Protein AF-A0A7V0ZIP0-F1 (afdb_monomer_lite)

Secondary structure (DSSP, 8-state):
---STTSSSSSS-----------PPPEEEEESS-EEE-TT-EE-SEEEEESS-EEESSEE-SEEEEESS-EEE-TT-EE-SEEEEESS-EEE-TT-EESSEEEEE-TTT-S---------------S-PPPPTTGGGT---SSPPPPSEEEETTTEEEEEEEEEEESTTTT-SEEEEEEEEEETTTTEEEEEEEEEEEESTT--EEEEEEEEEEEEES-GGGS-HHHHHHHHHHHS-----EEEEEEEEEEEEEE-SSEEEEEEEEEEEEEEPPPPTT---SS-TTPPPPPPP----EEEEEEEEEEEEEE-TT--SSSSEEEEEEEEEEEE-TT-TT-SS---TTTEEEEEEEEEEEEEEEETTEEEEEEEEEEEESS---GGGSEEESSTTSSTTS-TTSEEESEEEEEEEEEEE-HHHHTSS-EEEEEEEEEEEE--SS----HHHHHHH-EEEEEEEEEE--SS---EEEEEEEESSS----EEEEEES---

pLDDT: mean 79.31, std 20.37, range [20.56, 98.06]

Foldseek 3Di:
DDDPVPPPPPPPDDDDDDDDPDDDAEEEEAECEEDEQDAQREHAHEYEYENYEYEYQYEYNHEYEYACYEYEYDLNYEYCEEYEYHQYYYHYDPNHHYNYYYAYARQAAGGDDDDDDDDDDDDDDDADDQDDQVCLLADDRQDIFDDQWFAAQQLGIKGWPDWDKDQPRSNHQKIWTWIKIARPLVRDIWIKIKIWGATGNRSQKIKMKMWTKDKDWPQCLQAHSVQQRLCLAAPVAHQTAIKIKGFMKIWMWGRDNFKIKIKMKTKIKIAHRFGRPCRDYDHHRPDDYDGHDHDDTDPIKIKIKMKMKGWDPQDFLQTFIKIKIKMKMWIADPPCSDDPDDPPVVRIKIKMKMKMWGWDPPDFQKIKIKMKIWIAIQADDDQRRWDFADDGSHADPGPRRNDTERIKIKMKIKIKRACRNVVHQKIKMKMKIKMDHYYDNGPDDDPVCSVVPIWMKIWMKMAGDDPGFGQKIWIWMDTPPPDPDIDIDITGGPTD

Radius of gyration: 28.68 Å; chains: 1; bounding box: 87×63×71 Å

Sequence (496 aa):
MKPVLALIINLALLWSQTDISQKIITDEIKFFNDYTIEAGEINRDNIRVVGGDLFVYGTVDGKITVVGGDVTLGSTSVVNGIIIAIGGSVQKDELAVIHGKIIETHMKEGLVYREMEPAESINGDNEFKIWERSMRSTESWIHPETDYFIYNRNEGLVFTPFNSQWDGNGKSSFRLTFSIGYRFGSDEPAGRLTLEKSFFSNNNLVFFGSAFKESRTDDFYRLSESENTWAGLLGRQDFYDRWDEEGWSAGIGIDLYRVKLKLLMASVKQDTIPVTSNLWSLFEKERSLRSNLSIGPQETMNYLQTTVAFQTEQYSPVATGMAVFIQTEAYQKDEDGSNLYTFELDKLNKRIFGFVKMNWEMSYGLVLRSQFMAGTSDGNLQEFRKFGMGGLGSVSAFPFKYQIGDQMVQVNGEIVFTEEFTDEWFFLKLFADGGYAWNDDTFSFNKQNILDYGISSAGVGIGSGDEEDLNWSVNIAKPLDGRDYLETTIRLGYNF

Structure (mmCIF, N/CA/C/O backbone):
data_AF-A0A7V0ZIP0-F1
#
_entry.id   AF-A0A7V0ZIP0-F1
#
loop_
_atom_site.group_PDB
_atom_site.id
_atom_site.type_symbol
_atom_site.label_atom_id
_atom_site.label_alt_id
_atom_site.label_comp_id
_atom_site.label_asym_id
_atom_site.label_entity_id
_atom_site.label_seq_id
_atom_site.pdbx_PDB_ins_code
_atom_site.Cartn_x
_atom_site.Cartn_y
_atom_site.Cartn_z
_atom_site.occupancy
_atom_site.B_iso_or_equiv
_atom_site.auth_seq_id
_atom_site.auth_comp_id
_atom_site.auth_asym_id
_atom_site.auth_atom_id
_atom_site.pdbx_PDB_model_num
ATOM 1 N N . MET A 1 1 ? -29.836 21.611 -19.724 1.00 31.19 1 MET A N 1
ATOM 2 C CA . MET A 1 1 ? -30.983 21.467 -18.799 1.00 31.19 1 MET A CA 1
ATOM 3 C C . MET A 1 1 ? -30.491 20.923 -17.464 1.00 31.19 1 MET A C 1
ATOM 5 O O . MET A 1 1 ? -30.011 19.803 -17.427 1.00 31.19 1 MET A O 1
ATOM 9 N N . LYS A 1 2 ? -30.609 21.704 -16.383 1.00 31.73 2 LYS A N 1
ATOM 10 C CA . LYS A 1 2 ? -30.847 21.156 -15.029 1.00 31.73 2 LYS A CA 1
ATOM 11 C C . LYS A 1 2 ? -32.338 20.717 -14.990 1.00 31.73 2 LYS A C 1
ATOM 13 O O . LYS A 1 2 ? -33.074 21.300 -15.793 1.00 31.73 2 LYS A O 1
ATOM 18 N N . PRO A 1 3 ? -32.829 19.798 -14.125 1.00 36.91 3 PRO A N 1
ATOM 19 C CA . PRO A 1 3 ? -32.201 19.262 -12.906 1.00 36.91 3 PRO A CA 1
ATOM 20 C C . PRO A 1 3 ? -32.314 17.725 -12.692 1.00 36.91 3 PRO A C 1
ATOM 22 O O . PRO A 1 3 ? -33.241 17.082 -13.168 1.00 36.91 3 PRO A O 1
ATOM 25 N N . VAL A 1 4 ? -31.448 17.160 -11.837 1.00 29.22 4 VAL A N 1
ATOM 26 C CA . VAL A 1 4 ? -31.678 15.855 -11.153 1.00 29.22 4 VAL A CA 1
ATOM 27 C C . VAL A 1 4 ? -31.901 16.041 -9.634 1.00 29.22 4 VAL A C 1
ATOM 29 O O . VAL A 1 4 ? -32.325 15.133 -8.928 1.00 29.22 4 VAL A O 1
ATOM 32 N N . LEU A 1 5 ? -31.747 17.271 -9.129 1.00 27.64 5 LEU A N 1
ATOM 33 C CA . LEU A 1 5 ? -31.836 17.646 -7.707 1.00 27.64 5 LEU A CA 1
ATOM 34 C C . LEU A 1 5 ? -33.267 17.631 -7.108 1.00 27.64 5 LEU A C 1
ATOM 36 O O . LEU A 1 5 ? -33.492 18.202 -6.048 1.00 27.64 5 LEU A O 1
ATOM 40 N N . ALA A 1 6 ? -34.249 17.030 -7.786 1.00 27.67 6 ALA A N 1
ATOM 41 C CA . ALA A 1 6 ? -35.666 17.066 -7.398 1.00 27.67 6 ALA A CA 1
ATOM 42 C C . ALA A 1 6 ? -36.228 15.718 -6.899 1.00 27.67 6 ALA A C 1
ATOM 44 O O . ALA A 1 6 ? -37.353 15.676 -6.403 1.00 27.67 6 ALA A O 1
ATOM 45 N N . LEU A 1 7 ? -35.473 14.616 -7.013 1.00 29.50 7 LEU A N 1
ATOM 46 C CA . LEU A 1 7 ? -35.999 13.268 -6.750 1.00 29.50 7 LEU A CA 1
ATOM 47 C C . LEU A 1 7 ? -36.029 12.872 -5.258 1.00 29.50 7 LEU A C 1
ATOM 49 O O . LEU A 1 7 ? -36.713 11.923 -4.897 1.00 29.50 7 LEU A O 1
ATOM 53 N N . ILE A 1 8 ? -35.330 13.603 -4.380 1.00 29.81 8 ILE A N 1
ATOM 54 C CA . ILE A 1 8 ? -35.209 13.263 -2.945 1.00 29.81 8 ILE A CA 1
ATOM 55 C C . ILE A 1 8 ? -36.337 13.881 -2.086 1.00 29.81 8 ILE A C 1
ATOM 57 O O . ILE A 1 8 ? -36.582 13.427 -0.974 1.00 29.81 8 ILE A O 1
ATOM 61 N N . ILE A 1 9 ? -37.079 14.871 -2.598 1.00 29.52 9 ILE A N 1
ATOM 62 C CA . ILE A 1 9 ? -38.075 15.630 -1.808 1.00 29.52 9 ILE A CA 1
ATOM 63 C C . ILE A 1 9 ? -39.521 15.100 -1.970 1.00 29.52 9 ILE A C 1
ATOM 65 O O . ILE A 1 9 ? -40.386 15.432 -1.167 1.00 29.52 9 ILE A O 1
ATOM 69 N N . ASN A 1 10 ? -39.798 14.226 -2.948 1.00 27.05 10 ASN A N 1
ATOM 70 C CA . ASN A 1 10 ? -41.167 13.785 -3.285 1.00 27.05 10 ASN A CA 1
ATOM 71 C C . ASN A 1 10 ? -41.532 12.330 -2.918 1.00 27.05 10 ASN A C 1
ATOM 73 O O . ASN A 1 10 ? -42.592 11.865 -3.322 1.00 27.05 10 ASN A O 1
ATOM 77 N N . LEU A 1 11 ? -40.719 11.615 -2.129 1.00 28.66 11 LEU A N 1
ATOM 78 C CA . LEU A 1 11 ? -41.115 10.305 -1.567 1.00 28.66 11 LEU A CA 1
ATOM 79 C C . LEU A 1 11 ? -41.753 10.391 -0.164 1.00 28.66 11 LEU A C 1
ATOM 81 O O . LEU A 1 11 ? -42.066 9.364 0.429 1.00 28.66 11 LEU A O 1
ATOM 85 N N . ALA A 1 12 ? -41.937 11.601 0.375 1.00 31.20 12 ALA A N 1
ATOM 86 C CA . ALA A 1 12 ? -42.378 11.823 1.754 1.00 31.20 12 ALA A CA 1
ATOM 87 C C . ALA A 1 12 ? -43.884 12.116 1.925 1.00 31.20 12 ALA A C 1
ATOM 89 O O . ALA A 1 12 ? -44.328 12.274 3.060 1.00 31.20 12 ALA A O 1
ATOM 90 N N . LEU A 1 13 ? -44.679 12.212 0.848 1.00 30.45 13 LEU A N 1
ATOM 91 C CA . LEU A 1 13 ? -46.125 12.448 0.951 1.00 30.45 13 LEU A CA 1
ATOM 92 C C . LEU A 1 13 ? -46.966 11.667 -0.072 1.00 30.45 13 LEU A C 1
ATOM 94 O O . LEU A 1 13 ? -46.621 11.576 -1.246 1.00 30.45 13 LEU A O 1
ATOM 98 N N . LEU A 1 14 ? -48.153 11.290 0.423 1.00 25.12 14 LEU A N 1
ATOM 99 C CA . LEU A 1 14 ? -49.371 10.769 -0.219 1.00 25.12 14 LEU A CA 1
ATOM 100 C C . LEU A 1 14 ? -49.608 9.241 -0.227 1.00 25.12 14 LEU A C 1
ATOM 102 O O . LEU A 1 14 ? -48.823 8.451 -0.737 1.00 25.12 14 LEU A O 1
ATOM 106 N N . TRP A 1 15 ? -50.829 8.915 0.234 1.00 27.97 15 TRP A N 1
ATOM 107 C CA . TRP A 1 15 ? -51.523 7.618 0.344 1.00 27.97 15 TRP A CA 1
ATOM 108 C C . TRP A 1 15 ? -50.990 6.678 1.455 1.00 27.97 15 TRP A C 1
ATOM 110 O O . TRP A 1 15 ? -49.817 6.343 1.484 1.00 27.97 15 TRP A O 1
ATOM 120 N N . SER A 1 16 ? -51.797 6.211 2.421 1.00 29.42 16 SER A N 1
ATOM 121 C CA . SER A 1 16 ? -53.272 6.180 2.505 1.00 29.42 16 SER A CA 1
ATOM 122 C C . SER A 1 16 ? -53.826 6.643 3.862 1.00 29.42 16 SER A C 1
ATOM 124 O O . SER A 1 16 ? -53.251 6.364 4.910 1.00 29.42 16 SER A O 1
ATOM 126 N N . GLN A 1 17 ? -54.983 7.315 3.833 1.00 30.28 17 GLN A N 1
ATOM 127 C CA . GLN A 1 17 ? -55.870 7.413 4.994 1.00 30.28 17 GLN A CA 1
ATOM 128 C C . GLN A 1 17 ? -56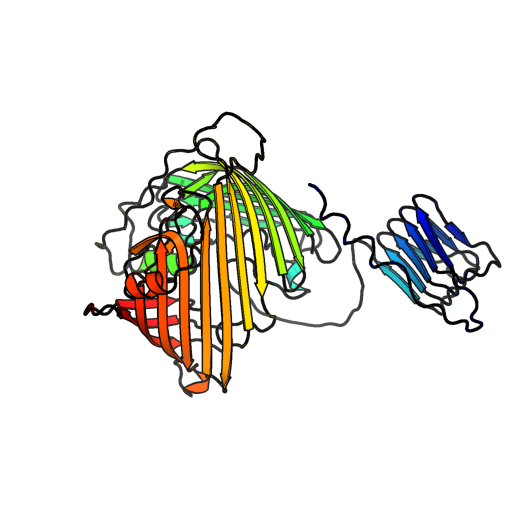.616 6.089 5.184 1.00 30.28 17 GLN A C 1
ATOM 130 O O . GLN A 1 17 ? -57.090 5.485 4.220 1.00 30.28 17 GLN A O 1
ATOM 135 N N . THR A 1 18 ? -56.832 5.695 6.435 1.00 31.28 18 THR A N 1
ATOM 136 C CA . THR A 1 18 ? -57.975 4.858 6.812 1.00 31.28 18 THR A CA 1
ATOM 137 C C . THR A 1 18 ? -58.431 5.305 8.194 1.00 31.28 18 THR A C 1
ATOM 139 O O . THR A 1 18 ? -57.648 5.255 9.140 1.00 31.28 18 THR A O 1
ATOM 142 N N . ASP A 1 19 ? -59.669 5.789 8.307 1.00 34.59 19 ASP A N 1
ATOM 143 C CA . ASP A 1 19 ? -60.199 6.285 9.577 1.00 34.59 19 ASP A CA 1
ATOM 144 C C . ASP A 1 19 ? -60.407 5.138 10.572 1.00 34.59 19 ASP A C 1
ATOM 146 O O . ASP A 1 19 ? -61.305 4.306 10.431 1.00 34.59 19 ASP A O 1
ATOM 150 N N . ILE A 1 20 ? -59.604 5.149 11.631 1.00 32.25 20 ILE A N 1
ATOM 151 C CA . ILE A 1 20 ? -59.926 4.517 12.906 1.00 32.25 20 ILE A CA 1
ATOM 152 C C . ILE A 1 20 ? -59.847 5.626 13.948 1.00 32.25 20 ILE A C 1
ATOM 154 O O . ILE A 1 20 ? -58.888 6.394 13.961 1.00 32.25 20 ILE A O 1
ATOM 158 N N . SER A 1 21 ? -60.851 5.699 14.825 1.00 37.22 21 SER A N 1
ATOM 159 C CA . SER A 1 21 ? -60.891 6.624 15.961 1.00 37.22 21 SER A CA 1
ATOM 160 C C . SER A 1 21 ? -59.721 6.355 16.918 1.00 37.22 21 SER A C 1
ATOM 162 O O . SER A 1 21 ? -59.836 5.601 17.887 1.00 37.22 21 SER A O 1
ATOM 164 N N . GLN A 1 22 ? -58.573 6.954 16.619 1.00 34.25 22 GLN A N 1
ATOM 165 C CA . GLN A 1 22 ? -57.409 7.019 17.484 1.00 34.25 22 GLN A CA 1
ATOM 166 C C . GLN A 1 22 ? -57.100 8.479 17.792 1.00 34.25 22 GLN A C 1
ATOM 168 O O . GLN A 1 22 ? -57.212 9.370 16.952 1.00 34.25 22 GLN A O 1
ATOM 173 N N . LYS A 1 23 ? -56.759 8.706 19.058 1.00 42.97 23 LYS A N 1
ATOM 174 C CA . LYS A 1 23 ? -56.453 10.011 19.634 1.00 42.97 23 LYS A CA 1
ATOM 175 C C . LYS A 1 23 ? -55.293 10.624 18.844 1.00 42.97 23 LYS A C 1
ATOM 177 O O . LYS A 1 23 ? -54.214 10.043 18.834 1.00 42.97 23 LYS A O 1
ATOM 182 N N . ILE A 1 24 ? -55.547 11.741 18.160 1.00 36.69 24 ILE A N 1
ATOM 183 C CA . ILE A 1 24 ? -54.581 12.365 17.248 1.00 36.69 24 ILE A CA 1
ATOM 184 C C . ILE A 1 24 ? -53.314 12.710 18.037 1.00 36.69 24 ILE A C 1
ATOM 186 O O . ILE A 1 24 ? -53.369 13.519 18.959 1.00 36.69 24 ILE A O 1
ATOM 190 N N . ILE A 1 25 ? -52.205 12.073 17.664 1.00 45.44 25 ILE A N 1
ATOM 191 C CA . ILE A 1 25 ? -50.850 12.485 18.026 1.00 45.44 25 ILE A CA 1
ATOM 192 C C . ILE A 1 25 ? -50.411 13.424 16.907 1.00 45.44 25 ILE A C 1
ATOM 194 O O . ILE A 1 25 ? -50.409 13.023 15.741 1.00 45.44 25 ILE A O 1
ATOM 198 N N . THR A 1 26 ? -50.094 14.671 17.236 1.00 50.34 26 THR A N 1
ATOM 199 C CA . THR A 1 26 ? -49.530 15.624 16.277 1.00 50.34 26 THR A CA 1
ATOM 200 C C . THR A 1 26 ? -48.002 15.595 16.332 1.00 50.34 26 THR A C 1
ATOM 202 O O . THR A 1 26 ? -47.411 15.352 17.383 1.00 50.34 26 THR A O 1
ATOM 205 N N . ASP A 1 27 ? -47.359 15.805 15.184 1.00 63.03 27 ASP A N 1
ATOM 206 C CA . ASP A 1 27 ? -45.905 15.952 15.077 1.00 63.03 27 ASP A CA 1
ATOM 207 C C . ASP A 1 27 ? -45.584 17.458 14.985 1.00 63.03 27 ASP A C 1
ATOM 209 O O . ASP A 1 27 ? -45.872 18.093 13.968 1.00 63.03 27 ASP A O 1
ATOM 213 N N . GLU A 1 28 ? -44.992 18.041 16.033 1.00 69.12 28 GLU A N 1
ATOM 214 C CA . GLU A 1 28 ? -44.610 19.463 16.088 1.00 69.12 28 GLU A CA 1
ATOM 215 C C . GLU A 1 28 ? -43.076 19.624 16.094 1.00 69.12 28 GLU A C 1
ATOM 217 O O . GLU A 1 28 ? -42.355 18.881 16.767 1.00 69.12 28 GLU A O 1
ATOM 222 N N . ILE A 1 29 ? -42.549 20.605 15.351 1.00 65.69 29 ILE A N 1
ATOM 223 C CA . ILE A 1 29 ? -41.107 20.897 15.282 1.00 65.69 29 ILE A CA 1
ATOM 224 C C . ILE A 1 29 ? -40.863 22.369 15.631 1.00 65.69 29 ILE A C 1
ATOM 226 O O . ILE A 1 29 ? -41.410 23.260 14.981 1.00 65.69 29 ILE A O 1
ATOM 230 N N . LYS A 1 30 ? -40.010 22.615 16.629 1.00 72.00 30 LYS A N 1
ATOM 231 C CA . LYS A 1 30 ? -39.603 23.941 17.114 1.00 72.00 30 LYS A CA 1
ATOM 232 C C . LYS A 1 30 ? -38.104 24.131 16.896 1.00 72.00 30 LYS A C 1
ATOM 234 O O . LYS A 1 30 ? -37.299 23.283 17.276 1.00 72.00 30 LYS A O 1
ATOM 239 N N . PHE A 1 31 ? -37.741 25.246 16.266 1.00 54.81 31 PHE A N 1
ATOM 240 C CA . PHE A 1 31 ? -36.360 25.618 15.958 1.00 54.81 31 PHE A CA 1
ATOM 241 C C . PHE A 1 31 ? -35.960 26.853 16.766 1.00 54.81 31 PHE A C 1
ATOM 243 O O . PHE A 1 31 ? -36.683 27.848 16.734 1.00 54.81 31 PHE A O 1
ATOM 250 N N . PHE A 1 32 ? -34.802 26.794 17.427 1.00 52.25 32 PHE A N 1
ATOM 251 C CA . PHE A 1 32 ? -34.164 27.904 18.152 1.00 52.25 32 PHE A CA 1
ATOM 252 C C . PHE A 1 32 ? -35.070 28.612 19.170 1.00 52.25 32 PHE A C 1
ATOM 254 O O . PHE A 1 32 ? -34.999 29.829 19.339 1.00 52.25 32 PHE A O 1
ATOM 261 N N . ASN A 1 33 ? -35.959 27.854 19.809 1.00 66.50 33 ASN A N 1
ATOM 262 C CA . ASN A 1 33 ? -36.868 28.352 20.828 1.00 66.50 33 ASN A CA 1
ATOM 263 C C . ASN A 1 33 ? -37.141 27.243 21.842 1.00 66.50 33 ASN A C 1
ATOM 265 O O . ASN A 1 33 ? -37.380 26.098 21.445 1.00 66.50 33 ASN A O 1
ATOM 269 N N . ASP A 1 34 ? -37.125 27.605 23.118 1.00 82.12 34 ASP A N 1
ATOM 270 C CA . ASP A 1 34 ? -37.324 26.670 24.219 1.00 82.12 34 ASP A CA 1
ATOM 271 C C . ASP A 1 34 ? -38.775 26.175 24.258 1.00 82.12 34 ASP A C 1
ATOM 273 O O . ASP A 1 34 ? -39.702 26.810 23.734 1.00 82.12 34 ASP A O 1
ATOM 277 N N . TYR A 1 35 ? -38.989 25.025 24.892 1.00 89.50 35 TYR A N 1
ATOM 278 C CA . TYR A 1 35 ? -40.320 24.465 25.077 1.00 89.50 35 TYR A CA 1
ATOM 279 C C . TYR A 1 35 ? -40.566 24.079 26.535 1.00 89.50 35 TYR A C 1
ATOM 281 O O . TYR A 1 35 ? -39.804 23.318 27.127 1.00 89.50 35 TYR A O 1
ATOM 289 N N . THR A 1 36 ? -41.669 24.580 27.090 1.00 91.75 36 THR A N 1
ATOM 290 C CA . THR A 1 36 ? -42.105 24.292 28.460 1.00 91.75 36 THR A CA 1
ATOM 291 C C . THR A 1 36 ? -43.411 23.507 28.440 1.00 91.75 36 THR A C 1
ATOM 293 O O . THR A 1 36 ? -44.324 23.852 27.692 1.00 91.75 36 THR A O 1
ATOM 296 N N . ILE A 1 37 ? -43.498 22.470 29.276 1.00 92.12 37 ILE A N 1
ATOM 297 C CA . ILE A 1 37 ? -44.736 21.746 29.595 1.00 92.12 37 ILE A CA 1
ATOM 298 C C . ILE A 1 37 ? -45.101 22.086 31.036 1.00 92.12 37 ILE A C 1
ATOM 300 O O . ILE A 1 37 ? -44.382 21.706 31.967 1.00 92.12 37 ILE A O 1
ATOM 304 N N . GLU A 1 38 ? -46.205 22.798 31.222 1.00 92.25 38 GLU A N 1
ATOM 305 C CA . GLU A 1 38 ? -46.567 23.406 32.503 1.00 92.25 38 GLU A CA 1
ATOM 306 C C . GLU A 1 38 ? -47.130 22.396 33.515 1.00 92.25 38 GLU A C 1
ATOM 308 O O . GLU A 1 38 ? -47.585 21.299 33.178 1.00 92.25 38 GLU A O 1
ATOM 313 N N . ALA A 1 39 ? -47.117 22.758 34.800 1.00 88.38 39 ALA A N 1
ATOM 314 C CA . ALA A 1 39 ? -47.624 21.889 35.861 1.00 88.38 39 ALA A CA 1
ATOM 315 C C . ALA A 1 39 ? -49.121 21.562 35.664 1.00 88.38 39 ALA A C 1
ATOM 317 O O . ALA A 1 39 ? -49.973 22.447 35.606 1.00 88.38 39 ALA A O 1
ATOM 318 N N . GLY A 1 40 ? -49.445 20.267 35.586 1.00 82.25 40 GLY A N 1
ATOM 319 C CA . GLY A 1 40 ? -50.800 19.769 35.304 1.00 82.25 40 GLY A CA 1
ATOM 320 C C . GLY A 1 40 ? -51.155 19.650 33.814 1.00 82.25 40 GLY A C 1
ATOM 321 O O . GLY A 1 40 ? -52.199 19.082 33.489 1.00 82.25 40 GLY A O 1
ATOM 322 N N . GLU A 1 41 ? -50.296 20.116 32.905 1.00 90.19 41 GLU A N 1
ATOM 323 C CA . GLU A 1 41 ? -50.408 19.834 31.472 1.00 90.19 41 GLU A CA 1
ATOM 324 C C . GLU A 1 41 ? -50.060 18.362 31.185 1.00 90.19 41 GLU A C 1
ATOM 326 O O . GLU A 1 41 ? -49.249 17.755 31.890 1.00 90.19 41 GLU A O 1
ATOM 331 N N . ILE A 1 42 ? -50.669 17.764 30.152 1.00 91.00 42 ILE A N 1
ATOM 332 C CA . ILE A 1 42 ? -50.310 16.416 29.691 1.00 91.00 42 ILE A CA 1
ATOM 333 C C . ILE A 1 42 ? -50.030 16.432 28.191 1.00 91.00 42 ILE A C 1
ATOM 335 O O . ILE A 1 42 ? -50.958 16.380 27.378 1.00 91.00 42 ILE A O 1
ATOM 339 N N . ASN A 1 43 ? -48.747 16.441 27.846 1.00 88.25 43 ASN A N 1
ATOM 340 C CA . ASN A 1 43 ? -48.270 16.362 26.477 1.00 88.25 43 ASN A CA 1
ATOM 341 C C . ASN A 1 43 ? -48.383 14.922 25.946 1.00 88.25 43 ASN A C 1
ATOM 343 O O . ASN A 1 43 ? -47.896 13.976 26.570 1.00 88.25 43 ASN A O 1
ATOM 347 N N . ARG A 1 44 ? -49.045 14.749 24.796 1.00 88.69 44 ARG A N 1
ATOM 348 C CA . ARG A 1 44 ? -49.250 13.437 24.141 1.00 88.69 44 ARG A CA 1
ATOM 349 C C . ARG A 1 44 ? -48.684 13.366 22.729 1.00 88.69 44 ARG A C 1
ATOM 351 O O . ARG A 1 44 ? -48.785 12.328 22.083 1.00 88.69 44 ARG A O 1
ATOM 358 N N . ASP A 1 45 ? -48.138 14.478 22.276 1.00 82.06 45 ASP A N 1
ATOM 359 C CA . ASP A 1 45 ? -47.698 14.720 20.917 1.00 82.06 45 ASP A CA 1
ATOM 360 C C . ASP A 1 45 ? -46.239 14.291 20.741 1.00 82.06 45 ASP A C 1
ATOM 362 O O . ASP A 1 45 ? -45.523 14.023 21.712 1.00 82.06 45 ASP A O 1
ATOM 366 N N . ASN A 1 46 ? -45.784 14.204 19.493 1.00 84.81 46 ASN A N 1
ATOM 367 C CA . ASN A 1 46 ? -44.368 14.017 19.220 1.00 84.81 46 ASN A CA 1
ATOM 368 C C . ASN A 1 46 ? -43.741 15.381 18.949 1.00 84.81 46 ASN A C 1
ATOM 370 O O . ASN A 1 46 ? -44.049 16.020 17.943 1.00 84.81 46 ASN A O 1
ATOM 374 N N . ILE A 1 47 ? -42.839 15.825 19.819 1.00 82.88 47 ILE A N 1
ATOM 375 C CA . ILE A 1 47 ? -42.255 17.166 19.724 1.00 82.88 47 ILE A CA 1
ATOM 376 C C . ILE A 1 47 ? -40.757 17.074 19.475 1.00 82.88 47 ILE A C 1
ATOM 378 O O . ILE A 1 47 ? -40.041 16.329 20.145 1.00 82.88 47 ILE A O 1
ATOM 382 N N . ARG A 1 48 ? -40.268 17.841 18.499 1.00 84.69 48 ARG A N 1
ATOM 383 C CA . ARG A 1 48 ? -38.834 17.993 18.229 1.00 84.69 48 ARG A CA 1
ATOM 384 C C . ARG A 1 48 ? -38.403 19.422 18.516 1.00 84.69 48 ARG A C 1
ATOM 386 O O . ARG A 1 48 ? -38.884 20.339 17.859 1.00 84.69 48 ARG A O 1
ATOM 393 N N . VAL A 1 49 ? -37.488 19.592 19.463 1.00 78.69 49 VAL A N 1
ATOM 394 C CA . VAL A 1 49 ? -36.862 20.876 19.798 1.00 78.69 49 VAL A CA 1
ATOM 395 C C . VAL A 1 49 ? -35.431 20.842 19.268 1.00 78.69 49 VAL A C 1
ATOM 397 O O . VAL A 1 49 ? -34.687 19.905 19.556 1.00 78.69 49 VAL A O 1
ATOM 400 N N . VAL A 1 50 ? -35.047 21.815 18.444 1.00 71.44 50 VAL A N 1
ATOM 401 C CA . VAL A 1 50 ? -33.717 21.867 17.816 1.00 71.44 50 VAL A CA 1
ATOM 402 C C . VAL A 1 50 ? -33.071 23.216 18.109 1.00 71.44 50 VAL A C 1
ATOM 404 O O . VAL A 1 50 ? -33.559 24.245 17.643 1.00 71.44 50 VAL A O 1
ATOM 407 N N . GLY A 1 51 ? -31.965 23.207 18.857 1.00 59.62 51 GLY A N 1
ATOM 408 C CA . GLY A 1 51 ? -31.229 24.410 19.259 1.00 59.62 51 GLY A CA 1
ATOM 409 C C . GLY A 1 51 ? -31.929 25.263 20.323 1.00 59.62 51 GLY A C 1
ATOM 410 O O . GLY A 1 51 ? -31.754 26.477 20.311 1.00 59.62 51 GLY A O 1
ATOM 411 N N . GLY A 1 52 ? -32.743 24.643 21.179 1.00 66.75 52 GLY A N 1
ATOM 412 C CA . GLY A 1 52 ? -33.395 25.242 22.348 1.00 66.75 52 GLY A CA 1
ATOM 413 C C . GLY A 1 52 ? -33.662 24.171 23.409 1.00 66.75 52 GLY A C 1
ATOM 414 O O . GLY A 1 52 ? -33.591 22.975 23.102 1.00 66.75 52 GLY A O 1
ATOM 415 N N . ASP A 1 53 ? -33.957 24.597 24.632 1.00 82.50 53 ASP A N 1
ATOM 416 C CA . ASP A 1 53 ? -34.042 23.732 25.812 1.00 82.50 53 ASP A CA 1
ATOM 417 C C . ASP A 1 53 ? -35.477 23.238 26.087 1.00 82.50 53 ASP A C 1
ATOM 419 O O . ASP A 1 53 ? -36.469 23.790 25.597 1.00 82.50 53 ASP A O 1
ATOM 423 N N . LEU A 1 54 ? -35.604 22.168 26.879 1.00 91.94 54 LEU A N 1
ATOM 424 C CA . LEU A 1 54 ? -36.884 21.573 27.281 1.00 91.94 54 LEU A CA 1
ATOM 425 C C . LEU A 1 54 ? -37.075 21.633 28.800 1.00 91.94 54 LEU A C 1
ATOM 427 O O . LEU A 1 54 ? -36.335 20.996 29.548 1.00 91.94 54 LEU A O 1
ATOM 431 N N . PHE A 1 55 ? -38.140 22.291 29.250 1.00 91.25 55 PHE A N 1
ATOM 432 C CA . PHE A 1 55 ? -38.531 22.365 30.659 1.00 91.25 55 PHE A CA 1
ATOM 433 C C . PHE A 1 55 ? -39.837 21.595 30.887 1.00 91.25 55 PHE A C 1
ATOM 435 O O . PHE A 1 55 ? -40.859 21.882 30.267 1.00 91.25 55 PHE A O 1
ATOM 442 N N . VAL A 1 56 ? -39.837 20.603 31.778 1.00 94.00 56 VAL A N 1
ATOM 443 C CA . VAL A 1 56 ? -41.022 19.776 32.053 1.00 94.00 56 VAL A CA 1
ATOM 444 C C . VAL A 1 56 ? -41.414 19.888 33.519 1.00 94.00 56 VAL A C 1
ATOM 446 O O . VAL A 1 56 ? -40.687 19.440 34.402 1.00 94.00 56 VAL A O 1
ATOM 449 N N . TYR A 1 57 ? -42.608 20.421 33.763 1.00 90.88 57 TYR A N 1
ATOM 450 C CA . TYR A 1 57 ? -43.285 20.428 35.062 1.00 90.88 57 TYR A CA 1
ATOM 451 C C . TYR A 1 57 ? -44.598 19.622 35.034 1.00 90.88 57 TYR A C 1
ATOM 453 O O . TYR A 1 57 ? -45.118 19.267 36.092 1.00 90.88 57 TYR A O 1
ATOM 461 N N . GLY A 1 58 ? -45.127 19.313 33.844 1.00 90.62 58 GLY A N 1
ATOM 462 C CA . GLY A 1 58 ? -46.304 18.462 33.631 1.00 90.62 58 GLY A CA 1
ATOM 463 C C . GLY A 1 58 ? -45.993 16.992 33.314 1.00 90.62 58 GLY A C 1
ATOM 464 O O . GLY A 1 58 ? -44.953 16.445 33.680 1.00 90.62 58 GLY A O 1
ATOM 465 N N . THR A 1 59 ? -46.926 16.330 32.628 1.00 93.75 59 THR A N 1
ATOM 466 C CA . THR A 1 59 ? -46.833 14.912 32.238 1.00 93.75 59 THR A CA 1
ATOM 467 C C . THR A 1 59 ? -46.477 14.751 30.758 1.00 93.75 59 THR A C 1
ATOM 469 O O . THR A 1 59 ? -47.048 15.430 29.906 1.00 93.75 59 THR A O 1
ATOM 472 N N . VAL A 1 60 ? -45.593 13.805 30.438 1.00 93.38 60 VAL A N 1
ATOM 473 C CA . VAL A 1 60 ? -45.223 13.418 29.066 1.00 93.38 60 VAL A CA 1
ATOM 474 C C . VAL A 1 60 ? -45.683 11.986 28.800 1.00 93.38 60 VAL A C 1
ATOM 476 O O . VAL A 1 60 ? -45.053 11.036 29.264 1.00 93.38 60 VAL A O 1
ATOM 479 N N . ASP A 1 61 ? -46.764 11.827 28.034 1.00 90.31 61 ASP A N 1
ATOM 480 C CA . ASP A 1 61 ? -47.211 10.540 27.473 1.00 90.31 61 ASP A CA 1
ATOM 481 C C . ASP A 1 61 ? -46.601 10.288 26.070 1.00 90.31 61 ASP A C 1
ATOM 483 O O . ASP A 1 61 ? -46.482 9.138 25.651 1.00 90.31 61 ASP A O 1
ATOM 487 N N . GLY A 1 62 ? -46.240 11.355 25.339 1.00 80.75 62 GLY A N 1
ATOM 488 C CA . GLY A 1 62 ? -45.734 11.317 23.957 1.00 80.75 62 GLY A CA 1
ATOM 489 C C . GLY A 1 62 ? -44.222 11.077 23.812 1.00 80.75 62 GLY A C 1
ATOM 490 O O . GLY A 1 62 ? -43.543 10.651 24.752 1.00 80.75 62 GLY A O 1
ATOM 491 N N . LYS A 1 63 ? -43.670 11.355 22.620 1.00 88.56 63 LYS A N 1
ATOM 492 C CA . LYS A 1 63 ? -42.220 11.281 22.356 1.00 88.56 63 LYS A CA 1
ATOM 493 C C . LYS A 1 63 ? -41.622 12.662 22.105 1.00 88.56 63 LYS A C 1
ATOM 495 O O . LYS A 1 63 ? -41.850 13.256 21.056 1.00 88.56 63 LYS A O 1
ATOM 500 N N . ILE A 1 64 ? -40.740 13.114 22.990 1.00 87.00 64 ILE A N 1
ATOM 501 C CA . ILE A 1 64 ? -40.020 14.381 22.827 1.00 87.00 64 ILE A CA 1
ATOM 502 C C . ILE A 1 64 ? -38.561 14.105 22.456 1.00 87.00 64 ILE A C 1
ATOM 504 O O . ILE A 1 64 ? -37.927 13.195 22.988 1.00 87.00 64 ILE A O 1
ATOM 508 N N . THR A 1 65 ? -38.022 14.844 21.490 1.00 86.69 65 THR A N 1
ATOM 509 C CA . THR A 1 65 ? -36.615 14.769 21.071 1.00 86.69 65 THR A CA 1
ATOM 510 C C . THR A 1 65 ? -36.011 16.166 21.052 1.00 86.69 65 THR A C 1
ATOM 512 O O . THR A 1 65 ? -36.477 17.025 20.309 1.00 86.69 65 THR A O 1
ATOM 515 N N . VAL A 1 66 ? -34.975 16.381 21.853 1.00 78.06 66 VAL A N 1
ATOM 516 C CA . VAL A 1 66 ? -34.239 17.643 21.975 1.00 78.06 66 VAL A CA 1
ATOM 517 C C . VAL A 1 66 ? -32.869 17.461 21.337 1.00 78.06 66 VAL A C 1
ATOM 519 O O . VAL A 1 66 ? -32.205 16.456 21.588 1.00 78.06 66 VAL A O 1
ATOM 522 N N . VAL A 1 67 ? -32.452 18.393 20.483 1.00 75.88 67 VAL A N 1
ATOM 523 C CA . VAL A 1 67 ? -31.180 18.324 19.751 1.00 75.88 67 VAL A CA 1
ATOM 524 C C . VAL A 1 67 ? -30.399 19.617 19.952 1.00 75.88 67 VAL A C 1
ATOM 526 O O . VAL A 1 67 ? -30.821 20.674 19.488 1.00 75.88 67 VAL A O 1
ATOM 529 N N . GLY A 1 68 ? -29.245 19.523 20.613 1.00 60.94 68 GLY A N 1
ATOM 530 C CA . GLY A 1 68 ? -28.353 20.649 20.897 1.00 60.94 68 GLY A CA 1
ATOM 531 C C . GLY A 1 68 ? -28.789 21.563 22.049 1.00 60.94 68 GLY A C 1
ATOM 532 O O . GLY A 1 68 ? -28.263 22.667 22.133 1.00 60.94 68 GLY A O 1
ATOM 533 N N . GLY A 1 69 ? -29.727 21.119 22.892 1.00 71.50 69 GLY A N 1
ATOM 534 C CA . GLY A 1 69 ? -30.195 21.810 24.101 1.00 71.50 69 GLY A CA 1
ATOM 535 C C . GLY A 1 69 ? -30.401 20.832 25.263 1.00 71.50 69 GLY A C 1
ATOM 536 O O . GLY A 1 69 ? -30.458 19.615 25.048 1.00 71.50 69 GLY A O 1
ATOM 537 N N . ASP A 1 70 ? -30.477 21.362 26.480 1.00 79.56 70 ASP A N 1
ATOM 538 C CA . ASP A 1 70 ? -30.636 20.614 27.730 1.00 79.56 70 ASP A CA 1
ATOM 539 C C . ASP A 1 70 ? -32.116 20.290 28.030 1.00 79.56 70 ASP A C 1
ATOM 541 O O . ASP A 1 70 ? -33.053 20.916 27.527 1.00 79.56 70 ASP A O 1
ATOM 545 N N . VAL A 1 71 ? -32.343 19.289 28.885 1.00 86.94 71 VAL A N 1
ATOM 546 C CA . VAL A 1 71 ? -33.661 18.912 29.413 1.00 86.94 71 VAL A CA 1
ATOM 547 C C . VAL A 1 71 ? -33.672 19.080 30.926 1.00 86.94 71 VAL A C 1
ATOM 549 O O . VAL A 1 71 ? -32.858 18.478 31.620 1.00 86.94 71 VAL A O 1
ATOM 552 N N . THR A 1 72 ? -34.647 19.813 31.457 1.00 89.56 72 THR A N 1
ATOM 553 C CA . THR A 1 72 ? -34.880 19.952 32.900 1.00 89.56 72 THR A CA 1
ATOM 554 C C . THR A 1 72 ? -36.239 19.368 33.282 1.00 89.56 72 THR A C 1
ATOM 556 O O . THR A 1 72 ? -37.282 19.838 32.826 1.00 89.56 72 THR A O 1
ATOM 559 N N . LEU A 1 73 ? -36.236 18.355 34.149 1.00 87.44 73 LEU A N 1
ATOM 560 C CA . LEU A 1 73 ? -37.431 17.724 34.714 1.00 87.44 73 LEU A CA 1
ATOM 561 C C . LEU A 1 73 ? -37.650 18.219 36.150 1.00 87.44 73 LEU A C 1
ATOM 563 O O . LEU A 1 73 ? -36.911 17.840 37.058 1.00 87.44 73 LEU A O 1
ATOM 567 N N . GLY A 1 74 ? -38.657 19.069 36.353 1.00 80.19 74 GLY A N 1
ATOM 568 C CA . GLY A 1 74 ? -39.006 19.640 37.656 1.00 80.19 74 GLY A CA 1
ATOM 569 C C . GLY A 1 74 ? -39.769 18.677 38.572 1.00 80.19 74 GLY A C 1
ATOM 570 O O . GLY A 1 74 ? -40.251 17.628 38.143 1.00 80.19 74 GLY A O 1
ATOM 571 N N . SER A 1 75 ? -39.925 19.062 39.840 1.00 89.38 75 SER A N 1
ATOM 572 C CA . SER A 1 75 ? -40.449 18.218 40.931 1.00 89.38 75 SER A CA 1
ATOM 573 C C . SER A 1 75 ? -41.859 17.645 40.745 1.00 89.38 75 SER A C 1
ATOM 575 O O . SER A 1 75 ? -42.206 16.660 41.391 1.00 89.38 75 SER A O 1
ATOM 577 N N . THR A 1 76 ? -42.681 18.227 39.869 1.00 89.38 76 THR A N 1
ATOM 578 C CA . THR A 1 76 ? -44.036 17.742 39.544 1.00 89.38 76 THR A CA 1
ATOM 579 C C . THR A 1 76 ? -44.105 16.908 38.261 1.00 89.38 76 THR A C 1
ATOM 581 O O . THR A 1 76 ? -45.196 16.497 37.864 1.00 89.38 76 THR A O 1
ATOM 584 N N . SER A 1 77 ? -42.972 16.668 37.594 1.00 89.69 77 SER A N 1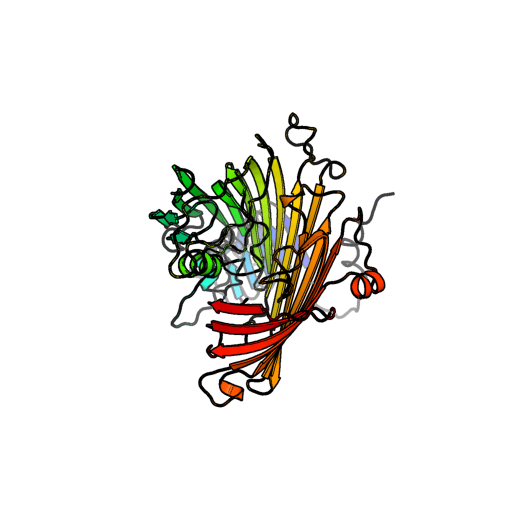
ATOM 585 C CA . SER A 1 77 ? -42.956 16.026 36.279 1.00 89.69 77 SER A CA 1
ATOM 586 C C . SER A 1 77 ? -43.175 14.511 36.326 1.00 89.69 77 SER A C 1
ATOM 588 O O . SER A 1 77 ? -42.680 13.806 37.211 1.00 89.69 77 SER A O 1
ATOM 590 N N . VAL A 1 78 ? -43.915 14.004 35.335 1.00 91.56 78 VAL A N 1
ATOM 591 C CA . VAL A 1 78 ? -44.214 12.572 35.174 1.00 91.56 78 VAL A CA 1
ATOM 592 C C . VAL A 1 78 ? -43.948 12.147 33.731 1.00 91.56 78 VAL A C 1
ATOM 594 O O . VAL A 1 78 ? -44.622 12.595 32.808 1.00 91.56 78 VAL A O 1
ATOM 597 N N . VAL A 1 79 ? -42.972 11.268 33.511 1.00 90.12 79 VAL A N 1
ATOM 598 C CA . VAL A 1 79 ? -42.584 10.792 32.174 1.00 90.12 79 VAL A CA 1
ATOM 599 C C . VAL A 1 79 ? -43.082 9.364 31.973 1.00 90.12 79 VAL A C 1
ATOM 601 O O . VAL A 1 79 ? -42.469 8.417 32.463 1.00 90.12 79 VAL A O 1
ATOM 604 N N . ASN A 1 80 ? -44.180 9.204 31.234 1.00 83.38 80 ASN A N 1
ATOM 605 C CA . ASN A 1 80 ? -44.739 7.912 30.814 1.00 83.38 80 ASN A CA 1
ATOM 606 C C . ASN A 1 80 ? -44.243 7.491 29.418 1.00 83.38 80 ASN A C 1
ATOM 608 O O . ASN A 1 80 ? -44.119 6.301 29.136 1.00 83.38 80 ASN A O 1
ATOM 612 N N . GLY A 1 81 ? -43.979 8.473 28.553 1.00 79.19 81 GLY A N 1
ATOM 613 C CA . GLY A 1 81 ? -43.549 8.300 27.167 1.00 79.19 81 GLY A CA 1
ATOM 614 C C . GLY A 1 81 ? -42.032 8.176 26.999 1.00 79.19 81 GLY A C 1
ATOM 615 O O . GLY A 1 81 ? -41.357 7.469 27.750 1.00 79.19 81 GLY A O 1
ATOM 616 N N . ILE A 1 82 ? -41.477 8.841 25.981 1.00 84.50 82 ILE A N 1
ATOM 617 C CA . ILE A 1 82 ? -40.036 8.791 25.684 1.00 84.50 82 ILE A CA 1
ATOM 618 C C . ILE A 1 82 ? -39.468 10.201 25.530 1.00 84.50 82 ILE A C 1
ATOM 620 O O . ILE A 1 82 ? -39.919 10.955 24.673 1.00 84.50 82 ILE A O 1
ATOM 624 N N . ILE A 1 83 ? -38.426 10.528 26.292 1.00 80.56 83 ILE A N 1
ATOM 625 C CA . ILE A 1 83 ? -37.633 11.749 26.101 1.00 80.56 83 ILE A CA 1
ATOM 626 C C . ILE A 1 83 ? -36.254 11.351 25.576 1.00 80.56 83 ILE A C 1
ATOM 628 O O . ILE A 1 83 ? -35.615 10.453 26.121 1.00 80.56 83 ILE A O 1
ATOM 632 N N . ILE A 1 84 ? -35.800 12.002 24.507 1.00 80.75 84 ILE A N 1
ATOM 633 C CA . ILE A 1 84 ? -34.472 11.802 23.919 1.00 80.75 84 ILE A CA 1
ATOM 634 C C . ILE A 1 84 ? -33.743 13.144 23.909 1.00 80.75 84 ILE A C 1
ATOM 636 O O . ILE A 1 84 ? -34.215 14.074 23.263 1.00 80.75 84 ILE A O 1
ATOM 640 N N . ALA A 1 85 ? -32.601 13.238 24.585 1.00 71.56 85 ALA A N 1
ATOM 641 C CA . ALA A 1 85 ? -31.717 14.402 24.532 1.00 71.56 85 ALA A CA 1
ATOM 642 C C . ALA A 1 85 ? -30.488 14.061 23.680 1.00 71.56 85 ALA A C 1
ATOM 644 O O . ALA A 1 85 ? -29.840 13.043 23.920 1.00 71.56 85 ALA A O 1
ATOM 645 N N . ILE A 1 86 ? -30.177 14.871 22.666 1.00 67.81 86 ILE A N 1
ATOM 646 C CA . ILE A 1 86 ? -29.082 14.634 21.714 1.00 67.81 86 ILE A CA 1
ATOM 647 C C . ILE A 1 86 ? -28.134 15.828 21.736 1.00 67.81 86 ILE A C 1
ATOM 649 O O . ILE A 1 86 ? -28.445 16.889 21.204 1.00 67.81 86 ILE A O 1
ATOM 653 N N . GLY A 1 87 ? -26.965 15.652 22.347 1.00 50.75 87 GLY A N 1
ATOM 654 C CA . GLY A 1 87 ? -25.953 16.702 22.495 1.00 50.75 87 GLY A CA 1
ATOM 655 C C . GLY A 1 87 ? -26.108 17.607 23.716 1.00 50.75 87 GLY A C 1
ATOM 656 O O . GLY A 1 87 ? -25.182 18.368 23.979 1.00 50.75 87 GLY A O 1
ATOM 657 N N . GLY A 1 88 ? -27.204 17.479 24.466 1.00 60.03 88 GLY A N 1
ATOM 658 C CA . GLY A 1 88 ? -27.416 18.109 25.772 1.00 60.03 88 GLY A CA 1
ATOM 659 C C . GLY A 1 88 ? -27.676 17.081 26.876 1.00 60.03 88 GLY A C 1
ATOM 660 O O . GLY A 1 88 ? -27.782 15.879 26.613 1.00 60.03 88 GLY A O 1
ATOM 661 N N . SER A 1 89 ? -27.761 17.582 28.102 1.00 69.94 89 SER A N 1
ATOM 662 C CA . SER A 1 89 ? -27.895 16.845 29.357 1.00 69.94 89 SER A CA 1
ATOM 663 C C . SER A 1 89 ? -29.333 16.801 29.882 1.00 69.94 89 SER A C 1
ATOM 665 O O . SER A 1 89 ? -30.149 17.663 29.561 1.00 69.94 89 SER A O 1
ATOM 667 N N . VAL A 1 90 ? -29.656 15.802 30.707 1.00 80.19 90 VAL A N 1
ATOM 668 C CA . VAL A 1 90 ? -30.956 15.661 31.377 1.00 80.19 90 VAL A CA 1
ATOM 669 C C . VAL A 1 90 ? -30.797 15.864 32.881 1.00 80.19 90 VAL A C 1
ATOM 671 O O . VAL A 1 90 ? -30.353 14.983 33.616 1.00 80.19 90 VAL A O 1
ATOM 674 N N . GLN A 1 91 ? -31.222 17.028 33.361 1.00 78.31 91 GLN A N 1
ATOM 675 C CA . GLN A 1 91 ? -31.271 17.367 34.778 1.00 78.31 91 GLN A CA 1
ATOM 676 C C . GLN A 1 91 ? -32.630 16.957 35.352 1.00 78.31 91 GLN A C 1
ATOM 678 O O . GLN A 1 91 ? -33.681 17.286 34.797 1.00 78.31 91 GLN A O 1
ATOM 683 N N . LYS A 1 92 ? -32.620 16.217 36.463 1.00 82.50 92 LYS A N 1
ATOM 684 C CA . LYS A 1 92 ? -33.822 15.618 37.050 1.00 82.50 92 LYS A CA 1
ATOM 685 C C . LYS A 1 92 ? -33.944 15.958 38.535 1.00 82.50 92 LYS A C 1
ATOM 687 O O . LYS A 1 92 ? -33.064 15.609 39.316 1.00 82.50 92 LYS A O 1
ATOM 692 N N . ASP A 1 93 ? -35.062 16.568 38.917 1.00 84.25 93 ASP A N 1
ATOM 693 C CA . ASP A 1 93 ? -35.464 16.731 40.315 1.00 84.25 93 ASP A CA 1
ATOM 694 C C . ASP A 1 93 ? -35.721 15.365 40.987 1.00 84.25 93 ASP A C 1
ATOM 696 O O . ASP A 1 93 ? -36.193 14.413 40.352 1.00 84.25 93 ASP A O 1
ATOM 700 N N . GLU A 1 94 ? -35.419 15.251 42.283 1.00 71.75 94 GLU A N 1
ATOM 701 C CA . GLU A 1 94 ? -35.580 14.005 43.046 1.00 71.75 94 GLU A CA 1
ATOM 702 C C . GLU A 1 94 ? -37.033 13.501 43.063 1.00 71.75 94 GLU A C 1
ATOM 704 O O . GLU A 1 94 ? -37.260 12.288 43.066 1.00 71.75 94 GLU A O 1
ATOM 709 N N . LEU A 1 95 ? -38.013 14.411 43.018 1.00 80.56 95 LEU A N 1
ATOM 710 C CA . LEU A 1 95 ? -39.444 14.099 43.071 1.00 80.56 95 LEU A CA 1
ATOM 711 C C . LEU A 1 95 ? -40.052 13.749 41.702 1.00 80.56 95 LEU A C 1
ATOM 713 O O . LEU A 1 95 ? -41.169 13.232 41.651 1.00 80.56 95 LEU A O 1
ATOM 717 N N . ALA A 1 96 ? -39.330 13.968 40.598 1.00 76.62 96 ALA A N 1
ATOM 718 C CA . ALA A 1 96 ? -39.818 13.641 39.260 1.00 76.62 96 ALA A CA 1
ATOM 719 C C . ALA A 1 96 ? -39.966 12.118 39.054 1.00 76.62 96 ALA A C 1
ATOM 721 O O . ALA A 1 96 ? -39.078 11.321 39.387 1.00 76.62 96 ALA A O 1
ATOM 722 N N . VAL A 1 97 ? -41.079 11.693 38.454 1.00 82.81 97 VAL A N 1
ATOM 723 C CA . VAL A 1 97 ? -41.439 10.274 38.305 1.00 82.81 97 VAL A CA 1
ATOM 724 C C . VAL A 1 97 ? -41.234 9.821 36.861 1.00 82.81 97 VAL A C 1
ATOM 726 O O . VAL A 1 97 ? -41.744 10.435 35.929 1.00 82.81 97 VAL A O 1
ATOM 729 N N . ILE A 1 98 ? -40.496 8.727 36.656 1.00 84.50 98 ILE A N 1
ATOM 730 C CA . ILE A 1 98 ? -40.219 8.170 35.324 1.00 84.50 98 ILE A CA 1
ATOM 731 C C . ILE A 1 98 ? -40.768 6.742 35.269 1.00 84.50 98 ILE A C 1
ATOM 733 O O . ILE A 1 98 ? -40.261 5.847 35.942 1.00 84.50 98 ILE A O 1
ATOM 737 N N . HIS A 1 99 ? -41.803 6.544 34.457 1.00 73.69 99 HIS A N 1
ATOM 738 C CA . HIS A 1 99 ? -42.368 5.237 34.105 1.00 73.69 99 HIS A CA 1
ATOM 739 C C . HIS A 1 99 ? -41.993 4.805 32.677 1.00 73.69 99 HIS A C 1
ATOM 741 O O . HIS A 1 99 ? -42.001 3.614 32.368 1.00 73.69 99 HIS A O 1
ATOM 747 N N . GLY A 1 100 ? -41.674 5.774 31.817 1.00 72.88 100 GLY A N 1
ATOM 748 C CA . GLY A 1 100 ? -41.257 5.592 30.432 1.00 72.88 100 GLY A CA 1
ATOM 749 C C . GLY A 1 100 ? -39.742 5.459 30.262 1.00 72.88 100 GLY A C 1
ATOM 750 O O . GLY A 1 100 ? -39.055 4.860 31.088 1.00 72.88 100 GLY A O 1
ATOM 751 N N . LYS A 1 101 ? -39.203 6.016 29.170 1.00 69.31 101 LYS A N 1
ATOM 752 C CA . LYS A 1 101 ? -37.762 5.970 28.860 1.00 69.31 101 LYS A CA 1
ATOM 753 C C . LYS A 1 101 ? -37.171 7.364 28.690 1.00 69.31 101 LYS A C 1
ATOM 755 O O . LYS A 1 101 ? -37.706 8.182 27.948 1.00 69.31 101 LYS A O 1
ATOM 760 N N . ILE A 1 102 ? -36.014 7.588 29.302 1.00 69.62 102 ILE A N 1
ATOM 761 C CA . ILE A 1 102 ? -35.143 8.721 28.991 1.00 69.62 102 ILE A CA 1
ATOM 762 C C . ILE A 1 102 ? -33.912 8.170 28.281 1.00 69.62 102 ILE A C 1
ATOM 764 O O . ILE A 1 102 ? -33.307 7.204 28.743 1.00 69.62 102 ILE A O 1
ATOM 768 N N . ILE A 1 103 ? -33.582 8.755 27.134 1.00 62.75 103 ILE A N 1
ATOM 769 C CA . ILE A 1 103 ? -32.419 8.408 26.324 1.00 62.75 103 ILE A CA 1
ATOM 770 C C . ILE A 1 103 ? -31.568 9.669 26.215 1.00 62.75 103 ILE A C 1
ATOM 772 O O . ILE A 1 103 ? -31.779 10.517 25.350 1.00 62.75 103 ILE A O 1
ATOM 776 N N . GLU A 1 104 ? -30.627 9.804 27.136 1.00 54.41 104 GLU A N 1
ATOM 777 C CA . GLU A 1 104 ? -29.620 10.853 27.102 1.00 54.41 104 GLU A CA 1
ATOM 778 C C . GLU A 1 104 ? -28.478 10.409 26.180 1.00 54.41 104 GLU A C 1
ATOM 780 O O . GLU A 1 104 ? -27.906 9.332 26.340 1.00 54.41 104 GLU A O 1
ATOM 785 N N . THR A 1 105 ? -28.177 11.216 25.166 1.00 49.50 105 THR A N 1
ATOM 786 C CA . THR A 1 105 ? -27.067 10.993 24.237 1.00 49.50 105 THR A CA 1
ATOM 787 C C . THR A 1 105 ? -26.171 12.214 24.232 1.00 49.50 105 THR A C 1
ATOM 789 O O . THR A 1 105 ? -26.236 13.075 23.352 1.00 49.50 105 THR A O 1
ATOM 792 N N . HIS A 1 106 ? -25.289 12.273 25.227 1.00 43.44 106 HIS A N 1
ATOM 793 C CA . HIS A 1 106 ? -24.177 13.214 25.227 1.00 43.44 106 HIS A CA 1
ATOM 794 C C . HIS A 1 106 ? -23.399 13.062 23.923 1.00 43.44 106 HIS A C 1
ATOM 796 O O . HIS A 1 106 ? -22.919 11.970 23.608 1.00 43.44 106 HIS A O 1
ATOM 802 N N . MET A 1 107 ? -23.182 14.157 23.189 1.00 39.75 107 MET A N 1
ATOM 803 C CA . MET A 1 107 ? -22.318 14.135 21.995 1.00 39.75 107 MET A CA 1
ATOM 804 C C . MET A 1 107 ? -20.840 13.841 22.325 1.00 39.75 107 MET A C 1
ATOM 806 O O . MET A 1 107 ? -20.030 13.694 21.409 1.00 39.75 107 MET A O 1
ATOM 810 N N . LYS A 1 108 ? -20.506 13.706 23.618 1.00 33.75 108 LYS A N 1
ATOM 811 C CA . LYS A 1 108 ? -19.244 13.160 24.131 1.00 33.75 108 LYS A CA 1
ATOM 812 C C . LYS A 1 108 ? -19.244 11.647 24.401 1.00 33.75 108 LYS A C 1
ATOM 814 O O . LYS A 1 108 ? -18.162 11.079 24.371 1.00 33.75 108 LYS A O 1
ATOM 819 N N . GLU A 1 109 ? -20.382 10.999 24.669 1.00 30.02 109 GLU A N 1
ATOM 820 C CA . GLU A 1 109 ? -20.395 9.645 25.279 1.00 30.02 109 GLU A CA 1
ATOM 821 C C . GLU A 1 109 ? -21.263 8.613 24.539 1.00 30.02 109 GLU A C 1
ATOM 823 O O . GLU A 1 109 ? -20.980 7.419 24.598 1.00 30.02 109 GLU A O 1
ATOM 828 N N . GLY A 1 110 ? -22.251 9.050 23.751 1.00 30.66 110 GLY A N 1
ATOM 829 C CA . GLY A 1 110 ? -23.033 8.154 22.895 1.00 30.66 110 GLY A CA 1
ATOM 830 C C . GLY A 1 110 ? -24.033 7.273 23.649 1.00 30.66 110 GLY A C 1
ATOM 831 O O . GLY A 1 110 ? -24.279 7.436 24.839 1.00 30.66 110 GLY A O 1
ATOM 832 N N . LEU A 1 111 ? -24.668 6.348 22.924 1.00 27.28 111 LEU A N 1
ATOM 833 C CA . LEU A 1 111 ? -25.675 5.444 23.487 1.00 27.28 111 LEU A CA 1
ATOM 834 C C . LEU A 1 111 ? -25.013 4.372 24.364 1.00 27.28 111 LEU A C 1
ATOM 836 O O . LEU A 1 111 ? -24.480 3.387 23.845 1.00 27.28 111 LEU A O 1
ATOM 840 N N . VAL A 1 112 ? -25.082 4.561 25.683 1.00 26.34 112 VAL A N 1
ATOM 841 C CA . VAL A 1 112 ? -24.562 3.616 26.679 1.00 26.34 112 VAL A CA 1
ATOM 842 C C . VAL A 1 112 ? -25.455 2.374 26.771 1.00 26.34 112 VAL A C 1
ATOM 844 O O . VAL A 1 112 ? -26.601 2.433 27.212 1.00 26.34 112 VAL A O 1
ATOM 847 N N . TYR A 1 113 ? -24.882 1.228 26.417 1.00 27.58 113 TYR A N 1
ATOM 848 C CA . TYR A 1 113 ? -25.285 -0.103 26.876 1.00 27.58 113 TYR A CA 1
ATOM 849 C C . TYR A 1 113 ? -23.992 -0.809 27.303 1.00 27.58 113 TYR A C 1
ATOM 851 O O . TYR A 1 113 ? -22.997 -0.722 26.584 1.00 27.58 113 TYR A O 1
ATOM 859 N N . ARG A 1 114 ? -23.968 -1.432 28.487 1.00 25.89 114 ARG A N 1
ATOM 860 C CA . ARG A 1 114 ? -22.729 -1.887 29.144 1.00 25.89 114 ARG A CA 1
ATOM 861 C C . ARG A 1 114 ? -22.822 -3.341 29.601 1.00 25.89 114 ARG A C 1
ATOM 863 O O . ARG A 1 114 ? -23.623 -3.636 30.477 1.00 25.89 114 ARG A O 1
ATOM 870 N N . GLU A 1 115 ? -21.910 -4.162 29.090 1.00 24.38 115 GLU A N 1
ATOM 871 C CA . GLU A 1 115 ? -21.388 -5.411 29.670 1.00 24.38 115 GLU A CA 1
ATOM 872 C C . GLU A 1 115 ? -19.933 -5.603 29.167 1.00 24.38 115 GLU A C 1
ATOM 874 O O . GLU A 1 115 ? -19.492 -4.865 28.285 1.00 24.38 115 GLU A O 1
ATOM 879 N N . MET A 1 116 ? -19.150 -6.471 29.816 1.00 24.30 116 MET A N 1
ATOM 880 C CA . MET A 1 116 ? -17.666 -6.522 29.831 1.00 24.30 116 MET A CA 1
ATOM 881 C C . MET A 1 116 ? -17.241 -7.981 30.146 1.00 24.30 116 MET A C 1
ATOM 883 O O . MET A 1 116 ? -18.074 -8.698 30.697 1.00 24.30 116 MET A O 1
ATOM 887 N N . GLU A 1 117 ? -16.053 -8.554 29.897 1.00 24.25 117 GLU A N 1
ATOM 888 C CA . GLU A 1 117 ? -14.649 -8.194 29.528 1.00 24.25 117 GLU A CA 1
ATOM 889 C C . GLU A 1 117 ? -13.961 -9.554 29.108 1.00 24.25 117 GLU A C 1
ATOM 891 O O . GLU A 1 117 ? -14.657 -10.572 29.213 1.00 24.25 117 GLU A O 1
ATOM 896 N N . PRO A 1 118 ? -12.641 -9.733 28.818 1.00 31.50 118 PRO A N 1
ATOM 897 C CA . PRO A 1 118 ? -11.559 -8.922 28.198 1.00 31.50 118 PRO A CA 1
ATOM 898 C C . PRO A 1 118 ? -10.640 -9.714 27.182 1.00 31.50 118 PRO A C 1
ATOM 900 O O . PRO A 1 118 ? -10.820 -10.915 27.011 1.00 31.50 118 PRO A O 1
ATOM 903 N N . ALA A 1 119 ? -9.570 -9.060 26.663 1.00 23.31 119 ALA A N 1
ATOM 904 C CA . ALA A 1 119 ? -8.315 -9.617 26.056 1.00 23.31 119 ALA A CA 1
ATOM 905 C C . ALA A 1 119 ? -8.392 -10.295 24.652 1.00 23.31 119 ALA A C 1
ATOM 907 O O . ALA A 1 119 ? -9.438 -10.823 24.303 1.00 23.31 119 ALA A O 1
ATOM 908 N N . GLU A 1 120 ? -7.356 -10.367 23.788 1.00 22.56 120 GLU A N 1
ATOM 909 C CA . GLU A 1 120 ? -6.024 -9.712 23.606 1.00 22.56 120 GLU A CA 1
ATOM 910 C C . GLU A 1 120 ? -5.484 -10.078 22.188 1.00 22.56 120 GLU A C 1
ATOM 912 O O . GLU A 1 120 ? -5.769 -11.190 21.756 1.00 22.56 120 GLU A O 1
ATOM 917 N N . SER A 1 121 ? -4.675 -9.218 21.526 1.00 20.56 121 SER A N 1
ATOM 918 C CA . SER A 1 121 ? -3.576 -9.515 20.546 1.00 20.56 121 SER A CA 1
ATOM 919 C C . SER A 1 121 ? -3.368 -8.392 19.492 1.00 20.56 121 SER A C 1
ATOM 921 O O . SER A 1 121 ? -4.110 -7.411 19.470 1.00 20.56 121 SER A O 1
ATOM 923 N N . ILE A 1 122 ? -2.270 -8.460 18.716 1.00 26.70 122 ILE A N 1
ATOM 924 C CA . ILE A 1 122 ? -1.621 -7.355 17.965 1.00 26.70 122 ILE A CA 1
ATOM 925 C C . ILE A 1 122 ? -1.146 -7.868 16.588 1.00 26.70 122 ILE A C 1
ATOM 927 O O . ILE A 1 122 ? -0.581 -8.958 16.583 1.00 26.70 122 ILE A O 1
ATOM 931 N N . ASN A 1 123 ? -1.261 -7.087 15.487 1.00 23.67 123 ASN A N 1
ATOM 932 C CA . ASN A 1 123 ? -0.202 -6.936 14.447 1.00 23.67 123 ASN A CA 1
ATOM 933 C C . ASN A 1 123 ? -0.523 -6.020 13.225 1.00 23.67 123 ASN A C 1
ATOM 935 O O .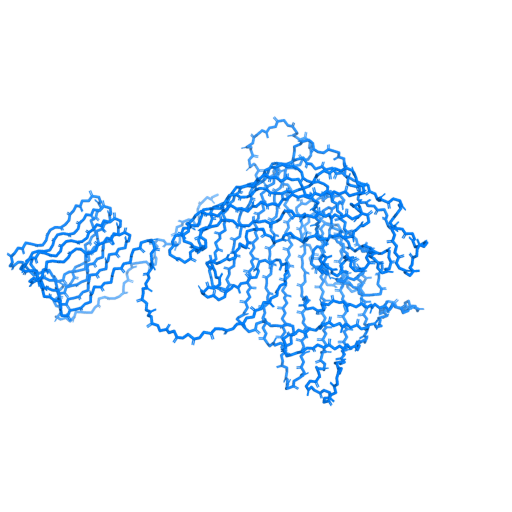 ASN A 1 123 ? -1.554 -6.130 12.557 1.00 23.67 123 ASN A O 1
ATOM 939 N N . GLY A 1 124 ? 0.465 -5.184 12.876 1.00 22.48 124 GLY A N 1
ATOM 940 C CA . GLY A 1 124 ? 1.092 -5.120 11.539 1.00 22.48 124 GLY A CA 1
ATOM 941 C C . GLY A 1 124 ? 0.299 -4.627 10.318 1.00 22.48 124 GLY A C 1
ATOM 942 O O . GLY A 1 124 ? -0.372 -5.408 9.654 1.00 22.48 124 GLY A O 1
ATOM 943 N N . ASP A 1 125 ? 0.518 -3.360 9.969 1.00 24.73 125 ASP A N 1
ATOM 944 C CA . ASP A 1 125 ? 0.697 -2.802 8.613 1.00 24.73 125 ASP A CA 1
ATOM 945 C C . ASP A 1 125 ? -0.444 -2.668 7.577 1.00 24.73 125 ASP A C 1
ATOM 947 O O . ASP A 1 125 ? -1.282 -3.537 7.355 1.00 24.73 125 ASP A O 1
ATOM 951 N N . ASN A 1 126 ? -0.332 -1.517 6.897 1.00 28.97 126 ASN A N 1
ATOM 952 C CA . ASN A 1 126 ? -0.890 -1.017 5.635 1.00 28.97 126 ASN A CA 1
ATOM 953 C C . ASN A 1 126 ? -2.416 -0.941 5.393 1.00 28.97 126 ASN A C 1
ATOM 955 O O . ASN A 1 126 ? -3.197 -1.850 5.633 1.00 28.97 126 ASN A O 1
ATOM 959 N N . GLU A 1 127 ? -2.795 0.225 4.848 1.00 35.94 127 GLU A N 1
ATOM 960 C CA . GLU A 1 127 ? -4.086 0.600 4.247 1.00 35.94 127 GLU A CA 1
ATOM 961 C C . GLU A 1 127 ? -5.378 0.310 5.029 1.00 35.94 127 GLU A C 1
ATOM 963 O O . GLU A 1 127 ? -6.002 -0.736 4.909 1.00 35.94 127 GLU A O 1
ATOM 968 N N . PHE A 1 128 ? -5.899 1.354 5.689 1.00 32.88 128 PHE A N 1
ATOM 969 C CA . PHE A 1 128 ? -7.332 1.504 5.992 1.00 32.88 128 PHE A CA 1
ATOM 970 C C . PHE A 1 128 ? -8.029 0.306 6.678 1.00 32.88 128 PHE A C 1
ATOM 972 O O . PHE A 1 128 ? -9.232 0.121 6.477 1.00 32.88 128 PHE A O 1
ATOM 979 N N . LYS A 1 129 ? -7.332 -0.448 7.543 1.00 38.38 129 LYS A N 1
ATOM 980 C CA . LYS A 1 129 ? -7.923 -1.549 8.331 1.00 38.38 129 LYS A CA 1
ATOM 981 C C . LYS A 1 129 ? -9.226 -1.123 9.013 1.00 38.38 129 LYS A C 1
ATOM 983 O O . LYS A 1 129 ? -9.298 -0.049 9.621 1.00 38.38 129 LYS A O 1
ATOM 988 N N . ILE A 1 130 ? -10.279 -1.928 8.888 1.00 45.47 130 ILE A N 1
ATOM 989 C CA . ILE A 1 130 ? -11.604 -1.647 9.454 1.00 45.47 130 ILE A CA 1
ATOM 990 C C . ILE A 1 130 ? -11.720 -2.327 10.823 1.00 45.47 130 ILE A C 1
ATOM 992 O O . ILE A 1 130 ? -11.678 -3.544 10.931 1.00 45.47 130 ILE A O 1
ATOM 996 N N . TRP A 1 131 ? -11.867 -1.519 11.873 1.00 35.78 131 TRP A N 1
ATOM 997 C CA . TRP A 1 131 ? -11.738 -1.959 13.265 1.00 35.78 131 TRP A CA 1
ATOM 998 C C . TRP A 1 131 ? -13.064 -2.342 13.918 1.00 35.78 131 TRP A C 1
ATOM 1000 O O . TRP A 1 131 ? -14.092 -1.718 13.645 1.00 35.78 131 TRP A O 1
ATOM 1010 N N . GLU A 1 132 ? -13.042 -3.243 14.900 1.00 37.72 132 GLU A N 1
ATOM 1011 C CA . GLU A 1 132 ? -14.159 -3.413 15.835 1.00 37.72 132 GLU A CA 1
ATOM 1012 C C . GLU A 1 132 ? -14.463 -2.128 16.634 1.00 37.72 132 GLU A C 1
ATOM 1014 O O . GLU A 1 132 ? -13.678 -1.178 16.691 1.00 37.72 132 GLU A O 1
ATOM 1019 N N . ARG A 1 133 ? -15.650 -2.062 17.254 1.00 38.03 133 ARG A N 1
ATOM 1020 C CA . ARG A 1 133 ? -16.181 -0.829 17.868 1.00 38.03 133 ARG A CA 1
ATOM 1021 C C . ARG A 1 133 ? -15.331 -0.288 19.034 1.00 38.03 133 ARG A C 1
ATOM 1023 O O . ARG A 1 133 ? -15.407 0.906 19.306 1.00 38.03 133 ARG A O 1
ATOM 1030 N N . SER A 1 134 ? -14.541 -1.132 19.696 1.00 34.75 134 SER A N 1
ATOM 1031 C CA . SER A 1 134 ? -13.613 -0.780 20.785 1.00 34.75 134 SER A CA 1
ATOM 1032 C C . SER A 1 134 ? -12.298 -0.171 20.268 1.00 34.75 134 SER A C 1
ATOM 1034 O O . SER A 1 134 ? -11.916 0.927 20.685 1.00 34.75 134 SER A O 1
ATOM 1036 N N . MET A 1 135 ? -11.648 -0.838 19.308 1.00 38.94 135 MET A N 1
ATOM 1037 C CA . MET A 1 135 ? -10.341 -0.469 18.732 1.00 38.94 135 MET A CA 1
ATOM 1038 C C . MET A 1 135 ? -10.351 0.870 17.967 1.00 38.94 135 MET A C 1
ATOM 1040 O O . MET A 1 135 ? -9.339 1.562 17.894 1.00 38.94 135 MET A O 1
ATOM 1044 N N . ARG A 1 136 ? -11.515 1.327 17.481 1.00 47.34 136 ARG A N 1
ATOM 1045 C CA . ARG A 1 136 ? -11.682 2.656 16.835 1.00 47.34 136 ARG A CA 1
ATOM 1046 C C . ARG A 1 136 ? -11.272 3.851 17.692 1.00 47.34 136 ARG A C 1
ATOM 1048 O O . ARG A 1 136 ? -11.116 4.955 17.171 1.00 47.34 136 ARG A O 1
ATOM 1055 N N . SER A 1 137 ? -11.173 3.665 19.005 1.00 44.62 137 SER A N 1
ATOM 1056 C CA . SER A 1 137 ? -10.799 4.732 19.930 1.00 44.62 137 SER A CA 1
ATOM 1057 C C . SER A 1 137 ? -9.284 4.941 20.044 1.00 44.62 137 SER A C 1
ATOM 1059 O O . SER A 1 137 ? -8.869 6.052 20.370 1.00 44.62 137 SER A O 1
ATOM 1061 N N . THR A 1 138 ? -8.456 3.933 19.742 1.00 48.47 138 THR A N 1
ATOM 1062 C CA . THR A 1 138 ? -7.028 3.907 20.115 1.00 48.47 138 THR A CA 1
ATOM 1063 C C . THR A 1 138 ? -6.055 4.165 18.967 1.00 48.47 138 THR A C 1
ATOM 1065 O O . THR A 1 138 ? -5.042 4.821 19.186 1.00 48.47 138 THR A O 1
ATOM 1068 N N . GLU A 1 139 ? -6.365 3.746 17.740 1.00 56.62 139 GLU A N 1
ATOM 1069 C CA . GLU A 1 139 ? -5.431 3.843 16.604 1.00 56.62 139 GLU A CA 1
ATOM 1070 C C . GLU A 1 139 ? -5.853 4.899 15.572 1.00 56.62 139 GLU A C 1
ATOM 1072 O O . GLU A 1 139 ? -7.043 5.216 15.429 1.00 56.62 139 GLU A O 1
ATOM 1077 N N . SER A 1 140 ? -4.884 5.496 14.868 1.00 63.53 140 SER A N 1
ATOM 1078 C CA . SER A 1 140 ? -5.164 6.368 13.721 1.00 63.53 140 SER A CA 1
ATOM 1079 C C . SER A 1 140 ? -5.214 5.555 12.436 1.00 63.53 140 SER A C 1
ATOM 1081 O O . SER A 1 140 ? -4.350 4.734 12.163 1.00 63.53 140 SER A O 1
ATOM 1083 N N . TRP A 1 141 ? -6.235 5.807 11.622 1.00 69.19 141 TRP A N 1
ATOM 1084 C CA . TRP A 1 141 ? -6.381 5.212 10.290 1.00 69.19 141 TRP A CA 1
ATOM 1085 C C . TRP A 1 141 ? -6.229 6.248 9.166 1.00 69.19 141 TRP A C 1
ATOM 1087 O O . TRP A 1 141 ? -6.434 5.937 7.993 1.00 69.19 141 TRP A O 1
ATOM 1097 N N . ILE A 1 142 ? -5.910 7.498 9.516 1.00 78.44 142 ILE A N 1
ATOM 1098 C CA . ILE A 1 142 ? -5.809 8.618 8.573 1.00 78.44 142 ILE A CA 1
ATOM 1099 C C . ILE A 1 142 ? -4.531 8.516 7.734 1.00 78.44 142 ILE A C 1
ATOM 1101 O O . ILE A 1 142 ? -4.575 8.705 6.512 1.00 78.44 142 ILE A O 1
ATOM 1105 N N . HIS A 1 143 ? -3.427 8.170 8.393 1.00 74.00 143 HIS A N 1
ATOM 1106 C CA . HIS A 1 143 ? -2.136 7.812 7.807 1.00 74.00 143 HIS A CA 1
ATOM 1107 C C . HIS A 1 143 ? -1.696 6.476 8.423 1.00 74.00 143 HIS A C 1
ATOM 1109 O O . HIS A 1 143 ? -2.072 6.218 9.567 1.00 74.00 143 HIS A O 1
ATOM 1115 N N . PRO A 1 144 ? -0.948 5.628 7.697 1.00 65.44 144 PRO A N 1
ATOM 1116 C CA . PRO A 1 144 ? -0.352 4.433 8.286 1.00 65.44 144 PRO A CA 1
ATOM 1117 C C . PRO A 1 144 ? 0.675 4.815 9.362 1.00 65.44 144 PRO A C 1
ATOM 1119 O O . PRO A 1 144 ? 1.229 5.921 9.340 1.00 65.44 144 PRO A O 1
ATOM 1122 N N . GLU A 1 145 ? 0.950 3.892 10.281 1.00 67.12 145 GLU A N 1
ATOM 1123 C CA . GLU A 1 145 ? 2.107 4.023 11.167 1.00 67.12 145 GLU A CA 1
ATOM 1124 C C . GLU A 1 145 ? 3.410 3.984 10.354 1.00 67.12 145 GLU A C 1
ATOM 1126 O O . GLU A 1 145 ? 3.463 3.444 9.249 1.00 67.12 145 GLU A O 1
ATOM 1131 N N . THR A 1 146 ? 4.464 4.618 10.871 1.00 70.75 146 THR A N 1
ATOM 1132 C CA . THR A 1 146 ? 5.778 4.631 10.221 1.00 70.75 146 THR A CA 1
ATOM 1133 C C . THR A 1 146 ? 6.673 3.561 10.831 1.00 70.75 146 THR A C 1
ATOM 1135 O O . THR A 1 146 ? 6.953 3.607 12.033 1.00 70.75 146 THR A O 1
ATOM 1138 N N . ASP A 1 147 ? 7.181 2.658 9.995 1.00 78.50 147 ASP A N 1
ATOM 1139 C CA . ASP A 1 147 ? 8.211 1.699 10.380 1.00 78.50 147 ASP A CA 1
ATOM 1140 C C . ASP A 1 147 ? 9.435 2.388 11.001 1.00 78.50 147 ASP A C 1
ATOM 1142 O O . ASP A 1 147 ? 9.937 3.412 10.518 1.00 78.50 147 ASP A O 1
ATOM 1146 N N . TYR A 1 148 ? 9.976 1.777 12.058 1.00 84.31 148 TYR A N 1
ATOM 1147 C CA . TYR A 1 148 ? 11.243 2.211 12.653 1.00 84.31 148 TYR A CA 1
ATOM 1148 C C . TYR A 1 148 ? 12.419 2.056 11.681 1.00 84.31 148 TYR A C 1
ATOM 1150 O O . TYR A 1 148 ? 13.369 2.838 11.754 1.00 84.31 148 TYR A O 1
ATOM 1158 N N . PHE A 1 149 ? 12.359 1.061 10.790 1.00 88.88 149 PHE A N 1
ATOM 1159 C CA . PHE A 1 149 ? 13.408 0.722 9.833 1.00 88.88 149 PHE A CA 1
ATOM 1160 C C . PHE A 1 149 ? 12.805 0.362 8.476 1.00 88.88 149 PHE A C 1
ATOM 1162 O O . PHE A 1 149 ? 12.062 -0.607 8.374 1.00 88.88 149 PHE A O 1
ATOM 1169 N N . ILE A 1 150 ? 13.197 1.090 7.432 1.00 90.62 150 ILE A N 1
ATOM 1170 C CA . ILE A 1 150 ? 12.894 0.760 6.032 1.00 90.62 150 ILE A CA 1
ATOM 1171 C C . ILE A 1 150 ? 14.220 0.592 5.287 1.00 90.62 150 ILE A C 1
ATOM 1173 O O . ILE A 1 150 ? 15.185 1.308 5.572 1.00 90.62 150 ILE A O 1
ATOM 1177 N N . TYR A 1 151 ? 14.294 -0.344 4.337 1.00 93.38 151 TYR A N 1
ATOM 1178 C CA . TYR A 1 151 ? 15.489 -0.539 3.511 1.00 93.38 151 TYR A CA 1
ATOM 1179 C C . TYR A 1 151 ? 15.155 -0.668 2.026 1.00 93.38 151 TYR A C 1
ATOM 1181 O O . TYR A 1 151 ? 14.680 -1.707 1.574 1.00 93.38 151 TYR A O 1
ATOM 1189 N N . ASN A 1 152 ? 15.428 0.374 1.241 1.00 93.88 152 ASN A N 1
ATOM 1190 C CA . ASN A 1 152 ? 15.023 0.423 -0.164 1.00 93.88 152 ASN A CA 1
ATOM 1191 C C . ASN A 1 152 ? 16.108 1.011 -1.086 1.00 93.88 152 ASN A C 1
ATOM 1193 O O . ASN A 1 152 ? 17.085 1.607 -0.627 1.00 93.88 152 ASN A O 1
ATOM 1197 N N . ARG A 1 153 ? 15.976 0.832 -2.410 1.00 94.69 153 ARG A N 1
ATOM 1198 C CA . ARG A 1 153 ? 17.038 1.205 -3.371 1.00 94.69 153 ARG A CA 1
ATOM 1199 C C . ARG A 1 153 ? 17.270 2.709 -3.467 1.00 94.69 153 ARG A C 1
ATOM 1201 O O . ARG A 1 153 ? 18.293 3.131 -4.001 1.00 94.69 153 ARG A O 1
ATOM 1208 N N . ASN A 1 154 ? 16.286 3.499 -3.060 1.00 94.12 154 ASN A N 1
ATOM 1209 C CA . ASN A 1 154 ? 16.256 4.937 -3.238 1.00 94.12 154 ASN A CA 1
ATOM 1210 C C . ASN A 1 154 ? 16.858 5.631 -2.018 1.00 94.12 154 ASN A C 1
ATOM 1212 O O . ASN A 1 154 ? 17.901 6.269 -2.121 1.00 94.12 154 ASN A O 1
ATOM 1216 N N . GLU A 1 155 ? 16.243 5.418 -0.860 1.00 93.81 155 GLU A N 1
ATOM 1217 C CA . GLU A 1 155 ? 16.574 6.072 0.407 1.00 93.81 155 GLU A CA 1
ATOM 1218 C C . GLU A 1 155 ? 17.650 5.323 1.209 1.00 93.81 155 GLU A C 1
ATOM 1220 O O . GLU A 1 155 ? 18.110 5.820 2.237 1.00 93.81 155 GLU A O 1
ATOM 1225 N N . GLY A 1 156 ? 18.070 4.137 0.751 1.00 94.56 156 GLY A N 1
ATOM 1226 C CA . GLY A 1 156 ? 18.996 3.273 1.474 1.00 94.56 156 GLY A CA 1
ATOM 1227 C C . GLY A 1 156 ? 18.346 2.741 2.748 1.00 94.56 156 GLY A C 1
ATOM 1228 O O . GLY A 1 156 ? 17.236 2.215 2.708 1.00 94.56 156 GLY A O 1
ATOM 1229 N N . LEU A 1 157 ? 19.036 2.891 3.881 1.00 94.94 157 LEU A N 1
ATOM 1230 C CA . LEU A 1 157 ? 18.413 2.744 5.195 1.00 94.94 157 LEU A CA 1
ATOM 1231 C C . LEU A 1 157 ? 17.622 4.014 5.520 1.00 94.94 157 LEU A C 1
ATOM 1233 O O . LEU A 1 157 ? 18.175 5.110 5.454 1.00 94.94 157 LEU A O 1
ATOM 1237 N N . VAL A 1 158 ? 16.379 3.859 5.961 1.00 93.94 158 VAL A N 1
ATOM 1238 C CA . VAL A 1 158 ? 15.636 4.896 6.681 1.00 93.94 158 VAL A CA 1
ATOM 1239 C C . VAL A 1 158 ? 15.492 4.447 8.127 1.00 93.94 158 VAL A C 1
ATOM 1241 O O . VAL A 1 158 ? 15.103 3.308 8.386 1.00 93.94 158 VAL A O 1
ATOM 1244 N N . PHE A 1 159 ? 15.827 5.327 9.067 1.00 94.94 159 PHE A N 1
ATOM 1245 C CA . PHE A 1 159 ? 15.671 5.075 10.500 1.00 94.94 159 PHE A CA 1
ATOM 1246 C C . PHE A 1 159 ? 14.804 6.159 11.136 1.00 94.94 159 PHE A C 1
ATOM 1248 O O . PHE A 1 159 ? 15.166 7.336 11.078 1.00 94.94 159 PHE A O 1
ATOM 1255 N N . THR A 1 160 ? 13.702 5.757 11.769 1.00 91.94 160 THR A N 1
ATOM 1256 C CA . THR A 1 160 ? 12.680 6.643 12.354 1.00 91.94 160 THR A CA 1
ATOM 1257 C C . THR A 1 160 ? 12.640 6.476 13.882 1.00 91.94 160 THR A C 1
ATOM 1259 O O . THR A 1 160 ? 11.715 5.865 14.412 1.00 91.94 160 THR A O 1
ATOM 1262 N N . PRO A 1 161 ? 13.649 6.964 14.638 1.00 90.25 161 PRO A N 1
ATOM 1263 C CA . PRO A 1 161 ? 13.767 6.718 16.082 1.00 90.25 161 PRO A CA 1
ATOM 1264 C C . PRO A 1 161 ? 12.632 7.318 16.914 1.00 90.25 161 PRO A C 1
ATOM 1266 O O . PRO A 1 161 ? 12.364 6.841 18.015 1.00 90.25 161 PRO A O 1
ATOM 1269 N N . PHE A 1 162 ? 11.984 8.370 16.413 1.00 89.88 162 PHE A N 1
ATOM 1270 C CA . PHE A 1 162 ? 10.806 8.951 17.037 1.00 89.88 162 PHE A CA 1
ATOM 1271 C C . PHE A 1 162 ? 9.619 8.710 16.113 1.00 89.88 162 PHE A C 1
ATOM 1273 O O . PHE A 1 162 ? 9.513 9.338 15.065 1.00 89.88 162 PHE A O 1
ATOM 1280 N N . ASN A 1 163 ? 8.732 7.816 16.531 1.00 87.38 163 ASN A N 1
ATOM 1281 C CA . ASN A 1 163 ? 7.368 7.684 16.041 1.00 87.38 163 ASN A CA 1
ATOM 1282 C C . ASN A 1 163 ? 6.485 7.646 17.299 1.00 87.38 163 ASN A C 1
ATOM 1284 O O . ASN A 1 163 ? 6.729 6.844 18.204 1.00 87.38 163 ASN A O 1
ATOM 1288 N N . SER A 1 164 ? 5.579 8.609 17.460 1.00 87.94 164 SER A N 1
ATOM 1289 C CA . SER A 1 164 ? 4.806 8.792 18.694 1.00 87.94 164 SER A CA 1
ATOM 1290 C C . SER A 1 164 ? 3.432 9.395 18.431 1.00 87.94 164 SER A C 1
ATOM 1292 O O . SER A 1 164 ? 3.293 10.365 17.686 1.00 87.94 164 SER A O 1
ATOM 1294 N N . GLN A 1 165 ? 2.430 8.852 19.123 1.00 87.81 165 GLN A N 1
ATOM 1295 C CA . GLN A 1 165 ? 1.054 9.340 19.140 1.00 87.81 165 GLN A CA 1
ATOM 1296 C C . GLN A 1 165 ? 0.693 9.845 20.545 1.00 87.81 165 GLN A C 1
ATOM 1298 O O . GLN A 1 165 ? 0.986 9.195 21.549 1.00 87.81 165 GLN A O 1
ATOM 1303 N N . TRP A 1 166 ? 0.006 10.986 20.621 1.00 86.88 166 TRP A N 1
ATOM 1304 C CA . TRP A 1 166 ? -0.525 11.548 21.862 1.00 86.88 166 TRP A CA 1
ATOM 1305 C C . TRP A 1 166 ? -2.001 11.930 21.704 1.00 86.88 166 TRP A C 1
ATOM 1307 O O . TRP A 1 166 ? -2.338 12.886 21.009 1.00 86.88 166 TRP A O 1
ATOM 1317 N N . ASP A 1 167 ? -2.883 11.213 22.402 1.00 82.94 167 ASP A N 1
ATOM 1318 C CA . ASP A 1 167 ? -4.333 11.471 22.469 1.00 82.94 167 ASP A CA 1
ATOM 1319 C C . ASP A 1 167 ? -4.887 11.398 23.911 1.00 82.94 167 ASP A C 1
ATOM 1321 O O . ASP A 1 167 ? -6.085 11.233 24.154 1.00 82.94 167 ASP A O 1
ATOM 1325 N N . GLY A 1 168 ? -4.007 11.529 24.910 1.00 76.12 168 GLY A N 1
ATOM 1326 C CA . GLY A 1 168 ? -4.387 11.451 26.323 1.00 76.12 168 GLY A CA 1
ATOM 1327 C C . GLY A 1 168 ? -4.911 10.072 26.744 1.00 76.12 168 GLY A C 1
ATOM 1328 O O . GLY A 1 168 ? -5.751 9.997 27.643 1.00 76.12 168 GLY A O 1
ATOM 1329 N N . ASN A 1 169 ? -4.430 9.006 26.095 1.00 73.00 169 ASN A N 1
ATOM 1330 C CA . ASN A 1 169 ? -4.869 7.617 26.251 1.00 73.00 169 ASN A CA 1
ATOM 1331 C C . ASN A 1 169 ? -6.342 7.454 25.833 1.00 73.00 169 ASN A C 1
ATOM 1333 O O . ASN A 1 169 ? -7.180 7.032 26.632 1.00 73.00 169 ASN A O 1
ATOM 1337 N N . GLY A 1 170 ? -6.671 7.900 24.617 1.00 68.94 170 GLY A N 1
ATOM 1338 C CA . GLY A 1 170 ? -8.021 7.885 24.038 1.00 68.94 170 GLY A CA 1
ATOM 1339 C C . GLY A 1 170 ? -9.029 8.857 24.674 1.00 68.94 170 GLY A C 1
ATOM 1340 O O . GLY A 1 170 ? -10.172 8.937 24.230 1.00 68.94 170 GLY A O 1
ATOM 1341 N N . LYS A 1 171 ? -8.643 9.615 25.713 1.00 69.31 171 LYS A N 1
ATOM 1342 C CA . LYS A 1 171 ? -9.536 10.557 26.423 1.00 69.31 171 LYS A CA 1
ATOM 1343 C C . LYS A 1 171 ? -9.662 11.912 25.731 1.00 69.31 171 LYS A C 1
ATOM 1345 O O . LYS A 1 171 ? -10.580 12.676 26.035 1.00 69.31 171 LYS A O 1
ATOM 1350 N N . SER A 1 172 ? -8.728 12.248 24.845 1.00 78.81 172 SER A N 1
ATOM 1351 C CA . SER A 1 172 ? -8.775 13.467 24.048 1.00 78.81 172 SER A CA 1
ATOM 1352 C C . SER A 1 172 ? -9.462 13.201 22.714 1.00 78.81 172 SER A C 1
ATOM 1354 O O . SER A 1 172 ? -9.119 12.276 21.991 1.00 78.81 172 SER A O 1
ATOM 1356 N N . SER A 1 173 ? -10.372 14.096 22.330 1.00 82.06 173 SER A N 1
ATOM 1357 C CA . SER A 1 173 ? -10.889 14.139 20.952 1.00 82.06 173 SER A CA 1
ATOM 1358 C C . SER A 1 173 ? -9.915 14.790 19.955 1.00 82.06 173 SER A C 1
ATOM 1360 O O . SER A 1 173 ? -10.256 14.939 18.785 1.00 82.06 173 SER A O 1
ATOM 1362 N N . PHE A 1 174 ? -8.740 15.222 20.424 1.00 87.25 174 PHE A N 1
ATOM 1363 C CA . PHE A 1 174 ? -7.596 15.615 19.604 1.00 87.25 174 PHE A CA 1
ATOM 1364 C C . PHE A 1 174 ? -6.487 14.576 19.734 1.00 87.25 174 PHE A C 1
ATOM 1366 O O . PHE A 1 174 ? -6.142 14.201 20.858 1.00 87.25 174 PHE A O 1
ATOM 1373 N N . ARG A 1 175 ? -5.879 14.211 18.608 1.00 87.94 175 ARG A N 1
ATOM 1374 C CA . ARG A 1 175 ? -4.708 13.336 18.533 1.00 87.94 175 ARG A CA 1
ATOM 1375 C C . ARG A 1 175 ? -3.585 14.051 17.792 1.00 87.94 175 ARG A C 1
ATOM 1377 O O . ARG A 1 175 ? -3.825 14.691 16.771 1.00 87.94 175 ARG A O 1
ATOM 1384 N N . LEU A 1 176 ? -2.372 13.958 18.322 1.00 90.31 176 LEU A N 1
ATOM 1385 C CA . LEU A 1 176 ? -1.154 14.460 17.699 1.00 90.31 176 LEU A CA 1
ATOM 1386 C C . LEU A 1 176 ? -0.249 13.270 17.380 1.00 90.31 176 LEU A C 1
ATOM 1388 O O . LEU A 1 176 ? 0.138 12.551 18.296 1.00 90.31 176 LEU A O 1
ATOM 1392 N N . THR A 1 177 ? 0.102 13.090 16.112 1.00 90.19 177 THR A N 1
ATOM 1393 C CA . THR A 1 177 ? 1.022 12.041 15.656 1.00 90.19 177 THR A CA 1
ATOM 1394 C C . THR A 1 177 ? 2.267 12.699 15.079 1.00 90.19 177 THR A C 1
ATOM 1396 O O . THR A 1 177 ? 2.162 13.601 14.244 1.00 90.19 177 THR A O 1
ATOM 1399 N N . PHE A 1 178 ? 3.441 12.275 15.537 1.00 91.50 178 PHE A N 1
ATOM 1400 C CA . PHE A 1 178 ? 4.732 12.810 15.118 1.00 91.50 178 PHE A CA 1
ATOM 1401 C C . PHE A 1 178 ? 5.712 11.679 14.822 1.00 91.50 178 PHE A C 1
ATOM 1403 O O . PHE A 1 178 ? 6.030 10.884 15.708 1.00 91.50 178 PHE A O 1
ATOM 1410 N N . SER A 1 179 ? 6.229 11.664 13.597 1.00 91.44 179 SER A N 1
ATOM 1411 C CA . SER A 1 179 ? 7.366 10.849 13.191 1.00 91.44 179 SER A CA 1
ATOM 1412 C C . SER A 1 179 ? 8.501 11.732 12.667 1.00 91.44 179 SER A C 1
ATOM 1414 O O . SER A 1 179 ? 8.265 12.707 11.949 1.00 91.44 179 SER A O 1
ATOM 1416 N N . ILE A 1 180 ? 9.744 11.404 13.025 1.00 94.31 180 ILE A N 1
ATOM 1417 C CA . ILE A 1 180 ? 10.941 11.968 12.393 1.00 94.31 180 ILE A CA 1
ATOM 1418 C C . ILE A 1 180 ? 12.052 10.917 12.313 1.00 94.31 180 ILE A C 1
ATOM 1420 O O . ILE A 1 180 ? 12.335 10.191 13.272 1.00 94.31 180 ILE A O 1
ATOM 1424 N N . GLY A 1 181 ? 12.682 10.860 11.146 1.00 94.06 181 GLY A N 1
ATOM 1425 C CA . GLY A 1 181 ? 13.731 9.922 10.792 1.00 94.06 181 GLY A CA 1
ATOM 1426 C C . GLY A 1 181 ? 14.752 10.513 9.828 1.00 94.06 181 GLY A C 1
ATOM 1427 O O . GLY A 1 181 ? 14.724 11.702 9.503 1.00 94.06 181 GLY A O 1
ATOM 1428 N N . TYR A 1 182 ? 15.684 9.672 9.393 1.00 96.44 182 TYR A N 1
ATOM 1429 C CA . TYR A 1 182 ? 16.785 10.051 8.510 1.00 96.44 182 TYR A CA 1
ATOM 1430 C C . TYR A 1 182 ? 16.972 9.027 7.391 1.00 96.44 182 TYR A C 1
ATOM 1432 O O . TYR A 1 182 ? 17.002 7.823 7.660 1.00 96.44 182 TYR A O 1
ATOM 1440 N N . ARG A 1 183 ? 17.112 9.516 6.154 1.00 94.81 183 ARG A N 1
ATOM 1441 C CA . ARG A 1 183 ? 17.372 8.733 4.941 1.00 94.81 183 ARG A CA 1
ATOM 1442 C C . ARG A 1 183 ? 18.873 8.717 4.666 1.00 94.81 183 ARG A C 1
ATOM 1444 O O . ARG A 1 183 ? 19.446 9.722 4.253 1.00 94.81 183 ARG A O 1
ATOM 1451 N N . PHE A 1 184 ? 19.519 7.573 4.858 1.00 94.81 184 PHE A N 1
ATOM 1452 C CA . PHE A 1 184 ? 20.971 7.441 4.691 1.00 94.81 184 PHE A CA 1
ATOM 1453 C C . PHE A 1 184 ? 21.430 7.389 3.220 1.00 94.81 184 PHE A C 1
ATOM 1455 O O . PHE A 1 184 ? 22.625 7.466 2.957 1.00 94.81 184 PHE A O 1
ATOM 1462 N N . GLY A 1 185 ? 20.515 7.222 2.260 1.00 92.25 185 GLY A N 1
ATOM 1463 C CA . GLY A 1 185 ? 20.811 7.240 0.821 1.00 92.25 185 GLY A CA 1
ATOM 1464 C C . GLY A 1 185 ? 20.809 8.637 0.187 1.00 92.25 185 GLY A C 1
ATOM 1465 O O . GLY A 1 185 ? 21.503 8.852 -0.805 1.00 92.25 185 GLY A O 1
ATOM 1466 N N . SER A 1 186 ? 20.056 9.584 0.762 1.00 90.62 186 SER A N 1
ATOM 1467 C CA . SER A 1 186 ? 19.947 10.981 0.302 1.00 90.62 186 SER A CA 1
ATOM 1468 C C . SER A 1 186 ? 20.473 12.016 1.310 1.00 90.62 186 SER A C 1
ATOM 1470 O O . SER A 1 186 ? 20.391 13.214 1.051 1.00 90.62 186 SER A O 1
ATOM 1472 N N . ASP A 1 187 ? 21.042 11.564 2.434 1.00 93.62 187 ASP A N 1
ATOM 1473 C CA . ASP A 1 187 ? 21.619 12.376 3.518 1.00 93.62 187 ASP A CA 1
ATOM 1474 C C . ASP A 1 187 ? 20.656 13.420 4.140 1.00 93.62 187 ASP A C 1
ATOM 1476 O O . ASP A 1 187 ? 21.087 14.435 4.701 1.00 93.62 187 ASP A O 1
ATOM 1480 N N . GLU A 1 188 ? 19.345 13.161 4.118 1.00 95.19 188 GLU A N 1
ATOM 1481 C CA . GLU A 1 188 ? 18.306 14.128 4.506 1.00 95.19 188 GLU A CA 1
ATOM 1482 C C . GLU A 1 188 ? 17.323 13.599 5.579 1.00 95.19 188 GLU A C 1
ATOM 1484 O O . GLU A 1 188 ? 17.107 12.387 5.703 1.00 95.19 188 GLU A O 1
ATOM 1489 N N . PRO A 1 189 ? 16.687 14.490 6.366 1.00 95.44 189 PRO A N 1
ATOM 1490 C CA . PRO A 1 189 ? 15.613 14.110 7.277 1.00 95.44 189 PRO A CA 1
ATOM 1491 C C . PRO A 1 189 ? 14.298 13.836 6.532 1.00 95.44 189 PRO A C 1
ATOM 1493 O O . PRO A 1 189 ? 13.984 14.476 5.529 1.00 95.44 189 PRO A O 1
ATOM 1496 N N . ALA A 1 190 ? 13.492 12.941 7.098 1.00 93.19 190 ALA A N 1
ATOM 1497 C CA . ALA A 1 190 ? 12.122 12.649 6.681 1.00 93.19 190 ALA A CA 1
ATOM 1498 C C . ALA A 1 190 ? 11.202 12.595 7.912 1.00 93.19 190 ALA A C 1
ATOM 1500 O O . ALA A 1 190 ? 11.678 12.437 9.038 1.00 93.19 190 ALA A O 1
ATOM 1501 N N . GLY A 1 191 ? 9.891 12.728 7.728 1.00 90.25 191 GLY A N 1
ATOM 1502 C CA . GLY A 1 191 ? 8.928 12.639 8.824 1.00 90.25 191 GLY A CA 1
ATOM 1503 C C . GLY A 1 191 ? 7.601 13.341 8.563 1.00 90.25 191 GLY A C 1
ATOM 1504 O O . GLY A 1 191 ? 7.395 13.983 7.530 1.00 90.25 191 GLY A O 1
ATOM 1505 N N . ARG A 1 192 ? 6.702 13.241 9.542 1.00 93.25 192 ARG A N 1
ATOM 1506 C CA . ARG A 1 192 ? 5.336 13.767 9.488 1.00 93.25 192 ARG A CA 1
ATOM 1507 C C . ARG A 1 192 ? 4.885 14.265 10.851 1.00 93.25 192 ARG A C 1
ATOM 1509 O O . ARG A 1 192 ? 5.049 13.602 11.867 1.00 93.25 192 ARG A O 1
ATOM 1516 N N . LEU A 1 193 ? 4.219 15.412 10.849 1.00 94.44 193 LEU A N 1
ATOM 1517 C CA . LEU A 1 193 ? 3.426 15.912 11.963 1.00 94.44 193 LEU A CA 1
ATOM 1518 C C . LEU A 1 193 ? 1.964 15.939 11.521 1.00 94.44 193 LEU A C 1
ATOM 1520 O O . LEU A 1 193 ? 1.648 16.566 10.513 1.00 94.44 193 LEU A O 1
ATOM 1524 N N . THR A 1 194 ? 1.074 15.281 12.260 1.00 93.38 194 THR A N 1
ATOM 1525 C CA . THR A 1 194 ? -0.373 15.276 12.000 1.00 93.38 194 THR A CA 1
ATOM 1526 C C . THR A 1 194 ? -1.143 15.661 13.252 1.00 93.38 194 THR A C 1
ATOM 1528 O O . THR A 1 194 ? -0.917 15.097 14.319 1.00 93.38 194 THR A O 1
ATOM 1531 N N . LEU A 1 195 ? -2.085 16.591 13.104 1.00 94.50 195 LEU A N 1
ATOM 1532 C CA . LEU A 1 195 ? -3.103 16.902 14.098 1.00 94.50 195 LEU A CA 1
ATOM 1533 C C . LEU A 1 195 ? -4.457 16.392 13.599 1.00 94.50 195 LEU A C 1
ATOM 1535 O O . LEU A 1 195 ? -4.924 16.796 12.535 1.00 94.50 195 LEU A O 1
ATOM 1539 N N . GLU A 1 196 ? -5.097 15.546 14.395 1.00 92.06 196 GLU A N 1
ATOM 1540 C CA . GLU A 1 196 ? -6.442 15.020 14.176 1.00 92.06 196 GLU A CA 1
ATOM 1541 C C . GLU A 1 196 ? -7.420 15.593 15.207 1.00 92.06 196 GLU A C 1
ATOM 1543 O O . GLU A 1 196 ? -7.086 15.785 16.380 1.00 92.06 196 GLU A O 1
ATOM 1548 N N . LYS A 1 197 ? -8.661 15.815 14.775 1.00 90.62 197 LYS A N 1
ATOM 1549 C CA . LYS A 1 197 ? -9.819 16.133 15.607 1.00 90.62 197 LYS A CA 1
ATOM 1550 C C . LYS A 1 197 ? -10.942 15.154 15.281 1.00 90.62 197 LYS A C 1
ATOM 1552 O O . LYS A 1 197 ? -11.584 15.272 14.239 1.00 90.62 197 LYS A O 1
ATOM 1557 N N . SER A 1 198 ? -11.227 14.250 16.207 1.00 85.12 198 SER A N 1
ATOM 1558 C CA . SER A 1 198 ? -12.351 13.316 16.122 1.00 85.12 198 SER A CA 1
ATOM 1559 C C . SER A 1 198 ? -13.645 13.958 16.627 1.00 85.12 198 SER A C 1
ATOM 1561 O O . SER A 1 198 ? -13.636 14.789 17.541 1.00 85.12 198 SER A O 1
ATOM 1563 N N . PHE A 1 199 ? -14.774 13.584 16.040 1.00 79.19 199 PHE A N 1
ATOM 1564 C CA . PHE A 1 199 ? -16.114 14.054 16.378 1.00 79.19 199 PHE A CA 1
ATOM 1565 C C . PHE A 1 199 ? -17.053 12.869 16.618 1.00 79.19 199 PHE A C 1
ATOM 1567 O O . PHE A 1 199 ? -16.882 11.792 16.042 1.00 79.19 199 PHE A O 1
ATOM 1574 N N . PHE A 1 200 ? -18.084 13.124 17.433 1.00 71.88 200 PHE A N 1
ATOM 1575 C CA . PHE A 1 200 ? -19.021 12.135 17.976 1.00 71.88 200 PHE A CA 1
ATOM 1576 C C . PHE A 1 200 ? -18.353 11.117 18.919 1.00 71.88 200 PHE A C 1
ATOM 1578 O O . PHE A 1 200 ? -17.152 10.875 18.856 1.00 71.88 200 PHE A O 1
ATOM 1585 N N . SER A 1 201 ? -19.150 10.481 19.779 1.00 54.28 201 SER A N 1
ATOM 1586 C CA . SER A 1 201 ? -18.698 9.498 20.782 1.00 54.28 201 SER A CA 1
ATOM 1587 C C . SER A 1 201 ? -17.923 8.299 20.226 1.00 54.28 201 SER A C 1
ATOM 1589 O O . SER A 1 201 ? -17.232 7.614 20.968 1.00 54.28 201 SER A O 1
ATOM 1591 N N . ASN A 1 202 ? -18.085 8.012 18.934 1.00 59.34 202 ASN A N 1
ATOM 1592 C CA . ASN A 1 202 ? -17.511 6.841 18.277 1.00 59.34 202 ASN A CA 1
ATOM 1593 C C . ASN A 1 202 ? -16.283 7.194 17.412 1.00 59.34 202 ASN A C 1
ATOM 1595 O O . ASN A 1 202 ? -15.778 6.323 16.716 1.00 59.34 202 ASN A O 1
ATOM 1599 N N . ASN A 1 203 ? -15.848 8.464 17.386 1.00 65.75 203 ASN A N 1
ATOM 1600 C CA . ASN A 1 203 ? -14.796 8.981 16.496 1.00 65.75 203 ASN A CA 1
ATOM 1601 C C . ASN A 1 203 ? -15.042 8.745 14.985 1.00 65.75 203 ASN A C 1
ATOM 1603 O O . ASN A 1 203 ? -14.124 8.852 14.177 1.00 65.75 203 ASN A O 1
ATOM 1607 N N . ASN A 1 204 ? -16.293 8.479 14.585 1.00 77.19 204 ASN A N 1
ATOM 1608 C CA . ASN A 1 204 ? -16.682 8.155 13.204 1.00 77.19 204 ASN A CA 1
ATOM 1609 C C . ASN A 1 204 ? -16.418 9.277 12.184 1.00 77.19 204 ASN A C 1
ATOM 1611 O O . ASN A 1 204 ? -16.509 9.020 10.989 1.00 77.19 204 ASN A O 1
ATOM 1615 N N . LEU A 1 205 ? -16.158 10.512 12.621 1.00 85.25 205 LEU A N 1
ATOM 1616 C CA . LEU A 1 205 ? -15.774 11.634 11.766 1.00 85.25 205 LEU A CA 1
ATOM 1617 C C . LEU A 1 205 ? -14.488 12.242 12.321 1.00 85.25 205 LEU A C 1
ATOM 1619 O O . LEU A 1 205 ? -14.454 12.634 13.484 1.00 85.25 205 LEU A O 1
ATOM 1623 N N . VAL A 1 206 ? -13.460 12.365 11.490 1.00 88.06 206 VAL A N 1
ATOM 1624 C CA . VAL A 1 206 ? -12.155 12.924 11.854 1.00 88.06 206 VAL A CA 1
ATOM 1625 C C . VAL A 1 206 ? -11.807 14.034 10.874 1.00 88.06 206 VAL A C 1
ATOM 1627 O O . VAL A 1 206 ? -11.850 13.821 9.667 1.00 88.06 206 VAL A O 1
ATOM 1630 N N . PHE A 1 207 ? -11.442 15.214 11.366 1.00 93.38 207 PHE A N 1
ATOM 1631 C CA . PHE A 1 207 ? -10.742 16.221 10.564 1.00 93.38 207 PHE A CA 1
ATOM 1632 C C . PHE A 1 207 ? -9.252 16.124 10.856 1.00 93.38 207 PHE A C 1
ATOM 1634 O O . PHE A 1 207 ? -8.874 15.954 12.013 1.00 93.38 207 PHE A O 1
ATOM 1641 N N . PHE A 1 208 ? -8.407 16.255 9.839 1.00 91.81 208 PHE A N 1
ATOM 1642 C CA . PHE A 1 208 ? -6.959 16.192 10.016 1.00 91.81 208 PHE A CA 1
ATOM 1643 C C . PHE A 1 208 ? -6.229 17.267 9.216 1.00 91.81 208 PHE A C 1
ATOM 1645 O O . PHE A 1 208 ? -6.697 17.710 8.166 1.00 91.81 208 PHE A O 1
ATOM 1652 N N . GLY A 1 209 ? -5.061 17.655 9.717 1.00 93.94 209 GLY A N 1
ATOM 1653 C CA . GLY A 1 209 ? -4.072 18.461 9.012 1.00 93.94 209 GLY A CA 1
ATOM 1654 C C . GLY A 1 209 ? -2.676 17.908 9.276 1.00 93.94 209 GLY A C 1
ATOM 1655 O O . GLY A 1 209 ? -2.362 17.545 10.410 1.00 93.94 209 GLY A O 1
ATOM 1656 N N . SER A 1 210 ? -1.848 17.839 8.240 1.00 94.31 210 SER A N 1
ATOM 1657 C CA . SER A 1 210 ? -0.503 17.275 8.292 1.00 94.31 210 SER A CA 1
ATOM 1658 C C . SER A 1 210 ? 0.510 18.160 7.579 1.00 94.31 210 SER A C 1
ATOM 1660 O O . SER A 1 210 ? 0.212 18.706 6.521 1.00 94.31 210 SER A O 1
ATOM 1662 N N . ALA A 1 211 ? 1.728 18.214 8.109 1.00 95.62 211 ALA A N 1
ATOM 1663 C CA . ALA A 1 211 ? 2.925 18.664 7.403 1.00 95.62 211 ALA A CA 1
ATOM 1664 C C . ALA A 1 211 ? 3.920 17.498 7.353 1.00 95.62 211 ALA A C 1
ATOM 1666 O O . ALA A 1 211 ? 4.037 16.761 8.335 1.00 95.62 211 ALA A O 1
ATOM 1667 N N . PHE A 1 212 ? 4.587 17.282 6.221 1.00 94.44 212 PHE A N 1
ATOM 1668 C CA . PHE A 1 212 ? 5.428 16.101 6.025 1.00 94.44 212 PHE A CA 1
ATOM 1669 C C . PHE A 1 212 ? 6.520 16.302 4.971 1.00 94.44 212 PHE A C 1
ATOM 1671 O O . PHE A 1 212 ? 6.380 17.138 4.080 1.00 94.44 212 PHE A O 1
ATOM 1678 N N . LYS A 1 213 ? 7.563 15.474 5.069 1.00 94.12 213 LYS A N 1
ATOM 1679 C CA . LYS A 1 213 ? 8.518 15.149 4.006 1.00 94.12 213 LYS A CA 1
ATOM 1680 C C . LYS A 1 213 ? 8.719 13.638 4.020 1.00 94.12 213 LYS A C 1
ATOM 1682 O O . LYS A 1 213 ? 9.284 13.101 4.971 1.00 94.12 213 LYS A O 1
ATOM 1687 N N . GLU A 1 214 ? 8.202 12.947 3.015 1.00 90.88 214 GLU A N 1
ATOM 1688 C CA . GLU A 1 214 ? 8.137 11.482 2.968 1.00 90.88 214 GLU A CA 1
ATOM 1689 C C . GLU A 1 214 ? 8.364 10.973 1.549 1.00 90.88 214 GLU A C 1
ATOM 1691 O O . GLU A 1 214 ? 8.153 11.699 0.578 1.00 90.88 214 GLU A O 1
ATOM 1696 N N . SER A 1 215 ? 8.795 9.716 1.419 1.00 90.69 215 SER A N 1
ATOM 1697 C CA . SER A 1 215 ? 8.777 9.062 0.118 1.00 90.69 215 SER A CA 1
ATOM 1698 C C . SER A 1 215 ? 7.369 8.546 -0.167 1.00 90.69 215 SER A C 1
ATOM 1700 O O . SER A 1 215 ? 6.597 8.189 0.729 1.00 90.69 215 SER A O 1
ATOM 1702 N N . ARG A 1 216 ? 7.003 8.560 -1.442 1.00 89.00 216 ARG A N 1
ATOM 1703 C CA . ARG A 1 216 ? 5.686 8.160 -1.935 1.00 89.00 216 ARG A CA 1
ATOM 1704 C C . ARG A 1 216 ? 5.819 7.119 -3.019 1.00 89.00 216 ARG A C 1
ATOM 1706 O O . ARG A 1 216 ? 6.812 7.111 -3.735 1.00 89.00 216 ARG A O 1
ATOM 1713 N N . THR A 1 217 ? 4.809 6.268 -3.152 1.00 88.12 217 THR A N 1
ATOM 1714 C CA . THR A 1 217 ? 4.716 5.280 -4.225 1.00 88.12 217 THR A CA 1
ATOM 1715 C C . THR A 1 217 ? 3.261 5.044 -4.618 1.00 88.12 217 THR A C 1
ATOM 1717 O O . THR A 1 217 ? 2.358 5.176 -3.793 1.00 88.12 217 THR A O 1
ATOM 1720 N N . ASP A 1 218 ? 3.052 4.646 -5.871 1.00 86.19 218 ASP A N 1
ATOM 1721 C CA . ASP A 1 218 ? 1.785 4.122 -6.390 1.00 86.19 218 ASP A CA 1
ATOM 1722 C C . ASP A 1 218 ? 1.783 2.572 -6.453 1.00 86.19 218 ASP A C 1
ATOM 1724 O O . ASP A 1 218 ? 0.807 1.983 -6.905 1.00 86.19 218 ASP A O 1
ATOM 1728 N N . ASP A 1 219 ? 2.856 1.893 -6.014 1.00 85.19 219 ASP A N 1
ATOM 1729 C CA . ASP A 1 219 ? 3.028 0.427 -6.095 1.00 85.19 219 ASP A CA 1
ATOM 1730 C C . ASP A 1 219 ? 2.658 -0.341 -4.806 1.00 85.19 219 ASP A C 1
ATOM 1732 O O . ASP A 1 219 ? 2.847 -1.558 -4.738 1.00 85.19 219 ASP A O 1
ATOM 1736 N N . PHE A 1 220 ? 2.091 0.345 -3.806 1.00 79.50 220 PHE A N 1
ATOM 1737 C CA . PHE A 1 220 ? 1.743 -0.197 -2.480 1.00 79.50 220 PHE A CA 1
ATOM 1738 C C . PHE A 1 220 ? 0.873 -1.468 -2.508 1.00 79.50 220 PHE A C 1
ATOM 1740 O O . PHE A 1 220 ? 0.962 -2.311 -1.624 1.00 79.50 220 PHE A O 1
ATOM 1747 N N . TYR A 1 221 ? 0.062 -1.655 -3.552 1.00 78.94 221 TYR A N 1
ATOM 1748 C CA . TYR A 1 221 ? -0.866 -2.784 -3.674 1.00 78.94 221 TYR A CA 1
ATOM 1749 C C . TYR A 1 221 ? -0.184 -4.133 -3.989 1.00 78.94 221 TYR A C 1
ATOM 1751 O O . TYR A 1 221 ? -0.866 -5.159 -4.060 1.00 78.94 221 TYR A O 1
ATOM 1759 N N . ARG A 1 222 ? 1.133 -4.145 -4.250 1.00 82.81 222 ARG A N 1
ATOM 1760 C CA . ARG A 1 222 ? 1.878 -5.326 -4.731 1.00 82.81 222 ARG A CA 1
ATOM 1761 C C . ARG A 1 222 ? 2.419 -6.233 -3.613 1.00 82.81 222 ARG A C 1
ATOM 1763 O O . ARG A 1 222 ? 2.481 -7.457 -3.782 1.00 82.81 222 ARG A O 1
ATOM 1770 N N . LEU A 1 223 ? 2.886 -5.628 -2.525 1.00 82.69 223 LEU A N 1
ATOM 1771 C CA . LEU A 1 223 ? 3.546 -6.243 -1.367 1.00 82.69 223 LEU A CA 1
ATOM 1772 C C . LEU A 1 223 ? 3.558 -5.240 -0.202 1.00 82.69 223 LEU A C 1
ATOM 1774 O O . LEU A 1 223 ? 3.188 -4.091 -0.404 1.00 82.69 223 LEU A O 1
ATOM 1778 N N . SER A 1 224 ? 3.988 -5.634 0.999 1.00 80.69 224 SER A N 1
ATOM 1779 C CA . SER A 1 224 ? 4.185 -4.681 2.104 1.00 80.69 224 SER A CA 1
ATOM 1780 C C . SER A 1 224 ? 5.538 -3.960 2.004 1.00 80.69 224 SER A C 1
ATOM 1782 O O . SER A 1 224 ? 6.482 -4.454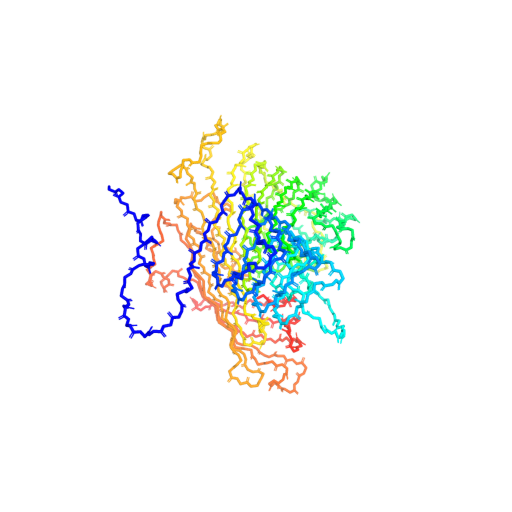 1.384 1.00 80.69 224 SER A O 1
ATOM 1784 N N . GLU A 1 225 ? 5.667 -2.798 2.656 1.00 83.00 225 GLU A N 1
ATOM 1785 C CA . GLU A 1 225 ? 6.959 -2.094 2.772 1.00 83.00 225 GLU A CA 1
ATOM 1786 C C . GLU A 1 225 ? 7.973 -2.924 3.586 1.00 83.00 225 GLU A C 1
ATOM 1788 O O . GLU A 1 225 ? 9.155 -2.958 3.244 1.00 83.00 225 GLU A O 1
ATOM 1793 N N . SER A 1 226 ? 7.500 -3.686 4.580 1.00 83.00 226 SER A N 1
ATOM 1794 C CA . SER A 1 226 ? 8.289 -4.674 5.327 1.00 83.00 226 SER A CA 1
ATOM 1795 C C . SER A 1 226 ? 8.806 -5.815 4.430 1.00 83.00 226 SER A C 1
ATOM 1797 O O . SER A 1 226 ? 10.007 -6.097 4.413 1.00 83.00 226 SER A O 1
ATOM 1799 N N . GLU A 1 227 ? 7.955 -6.422 3.589 1.00 84.62 227 GLU A N 1
ATOM 1800 C CA . GLU A 1 227 ? 8.386 -7.446 2.622 1.00 84.62 227 GLU A CA 1
ATOM 1801 C C . GLU A 1 227 ? 9.386 -6.870 1.602 1.00 84.62 227 GLU A C 1
ATOM 1803 O O . GLU A 1 227 ? 10.397 -7.503 1.284 1.00 84.62 227 GLU A O 1
ATOM 1808 N N . ASN A 1 228 ? 9.160 -5.637 1.135 1.00 88.62 228 ASN A N 1
ATOM 1809 C CA . ASN A 1 228 ? 10.074 -4.948 0.224 1.00 88.62 228 ASN A CA 1
ATOM 1810 C C . ASN A 1 228 ? 11.423 -4.612 0.896 1.00 88.62 228 ASN A C 1
ATOM 1812 O O . ASN A 1 228 ? 12.478 -4.761 0.280 1.00 88.62 228 ASN A O 1
ATOM 1816 N N . THR A 1 229 ? 11.406 -4.251 2.182 1.00 90.56 229 THR A N 1
ATOM 1817 C CA . THR A 1 229 ? 12.599 -4.029 3.015 1.00 90.56 229 THR A CA 1
ATOM 1818 C C . THR A 1 229 ? 13.446 -5.299 3.130 1.00 90.56 229 THR A C 1
ATOM 1820 O O . THR A 1 229 ? 14.667 -5.261 2.935 1.00 90.56 229 THR A O 1
ATOM 1823 N N . TRP A 1 230 ? 12.817 -6.459 3.345 1.00 89.94 230 TRP A N 1
ATOM 1824 C CA . TRP A 1 230 ? 13.514 -7.748 3.315 1.00 89.94 230 TRP A CA 1
ATOM 1825 C C . TRP A 1 230 ? 14.040 -8.111 1.920 1.00 89.94 230 TRP A C 1
ATOM 1827 O O . TRP A 1 230 ? 15.159 -8.622 1.810 1.00 89.94 230 TRP A O 1
ATOM 1837 N N . ALA A 1 231 ? 13.306 -7.801 0.847 1.00 91.19 231 ALA A N 1
ATOM 1838 C CA . ALA A 1 231 ? 13.787 -7.983 -0.525 1.00 91.19 231 ALA A CA 1
ATOM 1839 C C . ALA A 1 231 ? 15.046 -7.138 -0.821 1.00 91.19 231 ALA A C 1
ATOM 1841 O O . ALA A 1 231 ? 15.979 -7.622 -1.477 1.00 91.19 231 ALA A O 1
ATOM 1842 N N . GLY A 1 232 ? 15.121 -5.921 -0.273 1.00 92.69 232 GLY A N 1
ATOM 1843 C CA . GLY A 1 232 ? 16.309 -5.069 -0.305 1.00 92.69 232 GLY A CA 1
ATOM 1844 C C . GLY A 1 232 ? 17.489 -5.699 0.435 1.00 92.69 232 GLY A C 1
ATOM 1845 O O . GLY A 1 232 ? 18.537 -5.950 -0.168 1.00 92.69 232 GLY A O 1
ATOM 1846 N N . LEU A 1 233 ? 17.301 -6.017 1.720 1.00 93.31 233 LEU A N 1
ATOM 1847 C CA . LEU A 1 233 ? 18.348 -6.544 2.608 1.00 93.31 233 LEU A CA 1
ATOM 1848 C C . LEU A 1 233 ? 18.902 -7.907 2.166 1.00 93.31 233 LEU A C 1
ATOM 1850 O O . LEU A 1 233 ? 20.108 -8.147 2.249 1.00 93.31 233 LEU A O 1
ATOM 1854 N N . LEU A 1 234 ? 18.046 -8.821 1.710 1.00 92.88 234 LEU A N 1
ATOM 1855 C CA . LEU A 1 234 ? 18.456 -10.179 1.342 1.00 92.88 234 LEU A CA 1
ATOM 1856 C C . LEU A 1 234 ? 18.941 -10.245 -0.112 1.00 92.88 234 LEU A C 1
ATOM 1858 O O . LEU A 1 234 ? 20.006 -10.808 -0.389 1.00 92.88 234 LEU A O 1
ATOM 1862 N N . GLY A 1 235 ? 18.162 -9.662 -1.028 1.00 92.19 235 GLY A N 1
ATOM 1863 C CA . GLY A 1 235 ? 18.269 -9.879 -2.470 1.00 92.19 235 GLY A CA 1
ATOM 1864 C C . GLY A 1 235 ? 18.745 -8.684 -3.299 1.00 92.19 235 GLY A C 1
ATOM 1865 O O . GLY A 1 235 ? 18.870 -8.841 -4.511 1.00 92.19 235 GLY A O 1
ATOM 1866 N N . ARG A 1 236 ? 18.994 -7.505 -2.701 1.00 94.44 236 ARG A N 1
ATOM 1867 C CA . ARG A 1 236 ? 19.252 -6.244 -3.435 1.00 94.44 236 ARG A CA 1
ATOM 1868 C C . ARG A 1 236 ? 18.147 -5.965 -4.471 1.00 94.44 236 ARG A C 1
ATOM 1870 O O . ARG A 1 236 ? 18.417 -5.606 -5.616 1.00 94.44 236 ARG A O 1
ATOM 1877 N N . GLN A 1 237 ? 16.893 -6.191 -4.079 1.00 92.25 237 GLN A N 1
ATOM 1878 C CA . GLN A 1 237 ? 15.706 -5.949 -4.903 1.00 92.25 237 GLN A CA 1
ATOM 1879 C C . GLN A 1 237 ? 14.819 -4.870 -4.288 1.00 92.25 237 GLN A C 1
ATOM 1881 O O . GLN A 1 237 ? 14.813 -4.679 -3.082 1.00 92.25 237 GLN A O 1
ATOM 1886 N N . ASP A 1 238 ? 14.066 -4.177 -5.136 1.00 91.81 238 ASP A N 1
ATOM 1887 C CA . ASP A 1 238 ? 13.071 -3.196 -4.713 1.00 91.81 238 ASP A CA 1
ATOM 1888 C C . ASP A 1 238 ? 11.948 -3.168 -5.750 1.00 91.81 238 ASP A C 1
ATOM 1890 O O . ASP A 1 238 ? 12.190 -2.936 -6.944 1.00 91.81 238 ASP A O 1
ATOM 1894 N N . PHE A 1 239 ? 10.736 -3.452 -5.290 1.00 90.00 239 PHE A N 1
ATOM 1895 C CA . PHE A 1 239 ? 9.540 -3.620 -6.108 1.00 90.00 239 PHE A CA 1
ATOM 1896 C C . PHE A 1 239 ? 8.643 -2.380 -6.134 1.00 90.00 239 PHE A C 1
ATOM 1898 O O . PHE A 1 239 ? 7.573 -2.432 -6.729 1.00 90.00 239 PHE A O 1
ATOM 1905 N N . TYR A 1 240 ? 9.065 -1.262 -5.544 1.00 89.69 240 TYR A N 1
ATOM 1906 C CA . TYR A 1 240 ? 8.348 0.007 -5.654 1.00 89.69 240 TYR A CA 1
ATOM 1907 C C . TYR A 1 240 ? 9.062 0.973 -6.589 1.00 89.69 240 TYR A C 1
ATOM 1909 O O . TYR A 1 240 ? 10.270 0.887 -6.814 1.00 89.69 240 TYR A O 1
ATOM 1917 N N . ASP A 1 241 ? 8.308 1.927 -7.118 1.00 89.94 241 ASP A N 1
ATOM 1918 C CA . ASP A 1 241 ? 8.835 3.170 -7.662 1.00 89.94 241 ASP A CA 1
ATOM 1919 C C . ASP A 1 241 ? 8.503 4.321 -6.719 1.00 89.94 241 ASP A C 1
ATOM 1921 O O . ASP A 1 241 ? 7.340 4.482 -6.342 1.00 89.94 241 ASP A O 1
ATOM 1925 N N . ARG A 1 242 ? 9.522 5.090 -6.307 1.00 89.75 242 ARG A N 1
ATOM 1926 C CA . ARG A 1 242 ? 9.378 6.123 -5.270 1.00 89.75 242 ARG A CA 1
ATOM 1927 C C . ARG A 1 242 ? 9.684 7.533 -5.764 1.00 89.75 242 ARG A C 1
ATOM 1929 O O . ARG A 1 242 ? 10.579 7.716 -6.585 1.00 89.75 242 ARG A O 1
ATOM 1936 N N . TRP A 1 243 ? 8.998 8.526 -5.209 1.00 90.25 243 TRP A N 1
ATOM 1937 C CA . TRP A 1 243 ? 9.313 9.954 -5.357 1.00 90.25 243 TRP A CA 1
ATOM 1938 C C . TRP A 1 243 ? 9.371 10.649 -3.997 1.00 90.25 243 TRP A C 1
ATOM 1940 O O . TRP A 1 243 ? 8.846 10.110 -3.021 1.00 90.25 243 TRP A O 1
ATOM 1950 N N . ASP A 1 244 ? 10.034 11.806 -3.919 1.00 92.25 244 ASP A N 1
ATOM 1951 C CA . ASP A 1 244 ? 10.029 12.634 -2.710 1.00 92.25 244 ASP A CA 1
ATOM 1952 C C . ASP A 1 244 ? 8.822 13.561 -2.742 1.00 92.25 244 ASP A C 1
ATOM 1954 O O . ASP A 1 244 ? 8.497 14.128 -3.789 1.00 92.25 244 ASP A O 1
ATOM 1958 N N . GLU A 1 245 ? 8.168 13.722 -1.598 1.00 91.50 245 GLU A N 1
ATOM 1959 C CA . GLU A 1 245 ? 7.026 14.610 -1.450 1.00 91.50 245 GLU A CA 1
ATOM 1960 C C . GLU A 1 245 ? 7.117 15.381 -0.131 1.00 91.50 245 GLU A C 1
ATOM 1962 O O . GLU A 1 245 ? 7.056 14.804 0.959 1.00 91.50 245 GLU A O 1
ATOM 1967 N N . GLU A 1 246 ? 7.248 16.703 -0.238 1.00 94.94 246 GLU A N 1
ATOM 1968 C CA . GLU A 1 246 ? 7.339 17.628 0.894 1.00 94.94 246 GLU A CA 1
ATOM 1969 C C . GLU A 1 246 ? 6.213 18.661 0.822 1.00 94.94 246 GLU A C 1
ATOM 1971 O O . GLU A 1 246 ? 6.004 19.297 -0.209 1.00 94.94 246 GLU A O 1
ATOM 1976 N N . GLY A 1 247 ? 5.483 18.872 1.914 1.00 93.81 247 GLY A N 1
ATOM 1977 C CA . GLY A 1 247 ? 4.448 19.899 1.964 1.00 93.81 247 GLY A CA 1
ATOM 1978 C C . GLY A 1 247 ? 3.415 19.666 3.052 1.00 93.81 247 GLY A C 1
ATOM 1979 O O . GLY A 1 247 ? 3.726 19.195 4.149 1.00 93.81 247 GLY A O 1
ATOM 1980 N N . TRP A 1 248 ? 2.167 20.026 2.752 1.00 93.94 248 TRP A N 1
ATOM 1981 C CA . TRP A 1 248 ? 1.052 19.875 3.680 1.00 93.94 248 TRP A CA 1
ATOM 1982 C C . TRP A 1 248 ? -0.158 19.207 3.032 1.00 93.94 248 TRP A C 1
ATOM 1984 O O . TRP A 1 248 ? -0.377 19.277 1.820 1.00 93.94 248 TRP A O 1
ATOM 1994 N N . SER A 1 249 ? -0.973 18.576 3.873 1.00 92.94 249 SER A N 1
ATOM 1995 C CA . SER A 1 249 ? -2.288 18.066 3.502 1.00 92.94 249 SER A CA 1
ATOM 1996 C C . SER A 1 249 ? -3.316 18.318 4.599 1.00 92.94 249 SER A C 1
ATOM 1998 O O . SER A 1 249 ? -2.980 18.481 5.770 1.00 92.94 249 SER A O 1
ATOM 2000 N N . ALA A 1 250 ? -4.586 18.379 4.220 1.00 93.06 250 ALA A N 1
ATOM 2001 C CA . ALA A 1 250 ? -5.711 18.489 5.138 1.00 93.06 250 ALA A CA 1
ATOM 2002 C C . ALA A 1 250 ? -6.886 17.664 4.615 1.00 93.06 250 ALA A C 1
ATOM 2004 O O . ALA A 1 250 ? -6.988 17.412 3.413 1.00 93.06 250 ALA A O 1
ATOM 2005 N N . GLY A 1 251 ? -7.786 17.234 5.493 1.00 92.94 251 GLY A N 1
ATOM 2006 C CA . GLY A 1 251 ? -8.870 16.373 5.048 1.00 92.94 251 GLY A CA 1
ATOM 2007 C C . GLY A 1 251 ? -9.867 15.936 6.104 1.00 92.94 251 GLY A C 1
ATOM 2008 O O . GLY A 1 251 ? -9.869 16.396 7.247 1.00 92.94 251 GLY A O 1
ATOM 2009 N N . ILE A 1 252 ? -10.739 15.033 5.663 1.00 91.94 252 ILE A N 1
ATOM 2010 C CA . ILE A 1 252 ? -11.843 14.454 6.419 1.00 91.94 252 ILE A CA 1
ATOM 2011 C C . ILE A 1 252 ? -11.786 12.931 6.269 1.00 91.94 252 ILE A C 1
ATOM 2013 O O . ILE A 1 252 ? -11.767 12.420 5.151 1.00 91.94 252 ILE A O 1
ATOM 2017 N N . GLY A 1 253 ? -11.787 12.207 7.384 1.00 89.38 253 GLY A N 1
ATOM 2018 C CA . GLY A 1 253 ? -12.031 10.768 7.450 1.00 89.38 253 GLY A CA 1
ATOM 2019 C C . GLY A 1 253 ? -13.423 10.480 8.014 1.00 89.38 253 GLY A C 1
ATOM 2020 O O . GLY A 1 253 ? -13.838 11.116 8.981 1.00 89.38 253 GLY A O 1
ATOM 2021 N N . ILE A 1 254 ? -14.142 9.523 7.431 1.00 87.62 254 ILE A N 1
ATOM 2022 C CA . ILE A 1 254 ? -15.386 8.958 7.960 1.00 87.62 254 ILE A CA 1
ATOM 2023 C C . ILE A 1 254 ? -15.250 7.433 8.098 1.00 87.62 254 ILE A C 1
ATOM 2025 O O . ILE A 1 254 ? -14.959 6.751 7.115 1.00 87.62 254 ILE A O 1
ATOM 2029 N N . ASP A 1 255 ? -15.488 6.902 9.300 1.00 83.88 255 ASP A N 1
ATOM 2030 C CA . ASP A 1 255 ? -15.539 5.464 9.610 1.00 83.88 255 ASP A CA 1
ATOM 2031 C C . ASP A 1 255 ? -16.997 5.038 9.866 1.00 83.88 255 ASP A C 1
ATOM 2033 O O . ASP A 1 255 ? -17.651 5.496 10.808 1.00 83.88 255 ASP A O 1
ATOM 2037 N N . LEU A 1 256 ? -17.522 4.170 8.998 1.00 81.81 256 LEU A N 1
ATOM 2038 C CA . LEU A 1 256 ? -18.901 3.673 8.981 1.00 81.81 256 LEU A CA 1
ATOM 2039 C C . LEU A 1 256 ? -18.964 2.144 9.137 1.00 81.81 256 LEU A C 1
ATOM 2041 O O . LEU A 1 256 ? -19.633 1.454 8.369 1.00 81.81 256 LEU A O 1
ATOM 2045 N N . TYR A 1 257 ? -18.280 1.606 10.147 1.00 76.69 257 TYR A N 1
ATOM 2046 C CA . TYR A 1 257 ? -18.282 0.197 10.584 1.00 76.69 257 TYR A CA 1
ATOM 2047 C C . TYR A 1 257 ? -17.767 -0.872 9.616 1.00 76.69 257 TYR A C 1
ATOM 2049 O O . TYR A 1 257 ? -16.966 -1.683 10.058 1.00 76.69 257 TYR A O 1
ATOM 2057 N N . ARG A 1 258 ? -18.181 -0.873 8.348 1.00 79.44 258 ARG A N 1
ATOM 2058 C CA . ARG A 1 258 ? -17.605 -1.691 7.266 1.00 79.44 258 ARG A CA 1
ATOM 2059 C C . ARG A 1 258 ? -17.142 -0.859 6.073 1.00 79.44 258 ARG A C 1
ATOM 2061 O O . ARG A 1 258 ? -16.685 -1.424 5.093 1.00 79.44 258 ARG A O 1
ATOM 2068 N N . VAL A 1 259 ? -17.272 0.468 6.134 1.00 84.75 259 VAL A N 1
ATOM 2069 C CA . VAL A 1 259 ? -16.829 1.396 5.084 1.00 84.75 259 VAL A CA 1
ATOM 2070 C C . VAL A 1 259 ? -15.979 2.493 5.709 1.00 84.75 259 VAL A C 1
ATOM 2072 O O . VAL A 1 259 ? -16.414 3.132 6.664 1.00 84.75 259 VAL A O 1
ATOM 2075 N N . LYS A 1 260 ? -14.806 2.754 5.138 1.00 84.56 260 LYS A N 1
ATOM 2076 C CA . LYS A 1 260 ? -13.979 3.928 5.423 1.00 84.56 260 LYS A CA 1
ATOM 2077 C C . LYS A 1 260 ? -13.939 4.836 4.203 1.00 84.56 260 LYS A C 1
ATOM 2079 O O . LYS A 1 260 ? -13.772 4.365 3.083 1.00 84.56 260 LYS A O 1
ATOM 2084 N N . LEU A 1 261 ? -14.096 6.135 4.429 1.00 89.56 261 LEU A N 1
ATOM 2085 C CA . LEU A 1 261 ? -14.015 7.182 3.412 1.00 89.56 261 LEU A CA 1
ATOM 2086 C C . LEU A 1 261 ? -13.002 8.232 3.872 1.00 89.56 261 LEU A C 1
ATOM 2088 O O . LEU A 1 261 ? -13.191 8.830 4.926 1.00 89.56 261 LEU A O 1
ATOM 2092 N N . LYS A 1 262 ? -11.961 8.499 3.083 1.00 90.25 262 LYS A N 1
ATOM 2093 C CA . LYS A 1 262 ? -11.037 9.623 3.290 1.00 90.25 262 LYS A CA 1
ATOM 2094 C C . LYS A 1 262 ? -11.151 10.594 2.127 1.00 90.25 262 LYS A C 1
ATOM 2096 O O . LYS A 1 262 ? -11.110 10.173 0.979 1.00 90.25 262 LYS A O 1
ATOM 2101 N N . LEU A 1 263 ? -11.256 11.882 2.425 1.00 92.06 263 LEU A N 1
ATOM 2102 C CA . LEU A 1 263 ? -11.067 12.977 1.482 1.00 92.06 263 LEU A CA 1
ATOM 2103 C C . LEU A 1 263 ? -9.849 13.775 1.947 1.00 92.06 263 LEU A C 1
ATOM 2105 O O . LEU A 1 263 ? -9.816 14.223 3.091 1.00 92.06 263 LEU A O 1
ATOM 2109 N N . LEU A 1 264 ? -8.856 13.939 1.082 1.00 90.75 264 LEU A N 1
ATOM 2110 C CA . LEU A 1 264 ? -7.580 14.587 1.368 1.00 90.75 264 LEU A CA 1
ATOM 2111 C C . LEU A 1 264 ? -7.282 15.601 0.264 1.00 90.75 264 LEU A C 1
ATOM 2113 O O . LEU A 1 264 ? -7.301 15.255 -0.910 1.00 90.75 264 LEU A O 1
ATOM 2117 N N . MET A 1 265 ? -6.979 16.840 0.636 1.00 91.06 265 MET A N 1
ATOM 2118 C CA . MET A 1 265 ? -6.364 17.831 -0.248 1.00 91.06 265 MET A CA 1
ATOM 2119 C C . MET A 1 265 ? -4.914 18.053 0.174 1.00 91.06 265 MET A C 1
ATOM 2121 O O . MET A 1 265 ? -4.614 18.025 1.369 1.00 91.06 265 MET A O 1
ATOM 2125 N N . ALA A 1 266 ? -4.026 18.273 -0.788 1.00 89.12 266 ALA A N 1
ATOM 2126 C CA . ALA A 1 266 ? -2.613 18.513 -0.538 1.00 89.12 266 ALA A CA 1
ATOM 2127 C C . ALA A 1 266 ? -2.033 19.561 -1.490 1.00 89.12 266 ALA A C 1
ATOM 2129 O O . ALA A 1 266 ? -2.502 19.725 -2.617 1.00 89.12 266 ALA A O 1
ATOM 2130 N N . SER A 1 267 ? -0.990 20.233 -1.008 1.00 90.19 267 SER A N 1
ATOM 2131 C CA . SER A 1 267 ? -0.142 21.163 -1.752 1.00 90.19 267 SER A CA 1
ATOM 2132 C C . SER A 1 267 ? 1.299 20.817 -1.400 1.00 90.19 267 SER A C 1
ATOM 2134 O O . SER A 1 267 ? 1.724 21.010 -0.256 1.00 90.19 267 SER A O 1
ATOM 2136 N N . VAL A 1 268 ? 2.031 20.279 -2.369 1.00 89.88 268 VAL A N 1
ATOM 2137 C CA . VAL A 1 268 ? 3.335 19.638 -2.157 1.00 89.88 268 VAL A CA 1
ATOM 2138 C C . VAL A 1 268 ? 4.353 20.056 -3.211 1.00 89.88 268 VAL A C 1
ATOM 2140 O O . VAL A 1 268 ? 3.994 20.402 -4.335 1.00 89.88 268 VAL A O 1
ATOM 2143 N N . LYS A 1 269 ? 5.631 19.976 -2.858 1.00 92.44 269 LYS A N 1
ATOM 2144 C CA . LYS A 1 269 ? 6.741 19.846 -3.795 1.00 92.44 269 LYS A CA 1
ATOM 2145 C C . LYS A 1 269 ? 6.949 18.362 -4.100 1.00 92.44 269 LYS A C 1
ATOM 2147 O O . LYS A 1 269 ? 6.898 17.550 -3.178 1.00 92.44 269 LYS A O 1
ATOM 2152 N N . GLN A 1 270 ? 7.190 18.018 -5.364 1.00 89.75 270 GLN A N 1
ATOM 2153 C CA . GLN A 1 270 ? 7.523 16.652 -5.790 1.00 89.75 270 GLN A CA 1
ATOM 2154 C C . GLN A 1 270 ? 8.836 16.632 -6.576 1.00 89.75 270 GLN A C 1
ATOM 2156 O O . GLN A 1 270 ? 9.065 17.498 -7.424 1.00 89.75 270 GLN A O 1
ATOM 2161 N N . ASP A 1 271 ? 9.690 15.643 -6.306 1.00 91.38 271 ASP A N 1
ATOM 2162 C CA . ASP A 1 271 ? 10.973 15.468 -6.999 1.00 91.38 271 ASP A CA 1
ATOM 2163 C C . ASP A 1 271 ? 11.396 13.986 -7.082 1.00 91.38 271 ASP A C 1
ATOM 2165 O O . ASP A 1 271 ? 10.854 13.100 -6.413 1.00 91.38 271 ASP A O 1
ATOM 2169 N N . THR A 1 272 ? 12.385 13.704 -7.924 1.00 91.56 272 THR A N 1
ATOM 2170 C CA . THR A 1 272 ? 12.993 12.382 -8.089 1.00 91.56 272 THR A CA 1
ATOM 2171 C C . THR A 1 272 ? 13.895 12.032 -6.909 1.00 91.56 272 THR A C 1
ATOM 2173 O O . THR A 1 272 ? 14.893 12.709 -6.672 1.00 91.56 272 THR A O 1
ATOM 2176 N N . ILE A 1 273 ? 13.662 10.885 -6.259 1.00 91.19 273 ILE A N 1
ATOM 2177 C CA . ILE A 1 273 ? 14.692 10.276 -5.401 1.00 91.19 273 ILE A CA 1
ATOM 2178 C C . ILE A 1 273 ? 15.642 9.466 -6.303 1.00 91.19 273 ILE A C 1
ATOM 2180 O O . ILE A 1 273 ? 15.174 8.569 -7.018 1.00 91.19 273 ILE A O 1
ATOM 2184 N N . PRO A 1 274 ? 16.961 9.731 -6.316 1.00 91.38 274 PRO A N 1
ATOM 2185 C CA . PRO A 1 274 ? 17.916 8.931 -7.082 1.00 91.38 274 PRO A CA 1
ATOM 2186 C C . PRO A 1 274 ? 18.027 7.498 -6.534 1.00 91.38 274 PRO A C 1
ATOM 2188 O O . PRO A 1 274 ? 17.509 7.173 -5.468 1.00 91.38 274 PRO A O 1
ATOM 2191 N N . VAL A 1 275 ? 18.700 6.612 -7.273 1.00 93.25 275 VAL A N 1
ATOM 2192 C CA . VAL A 1 275 ? 19.032 5.262 -6.787 1.00 93.25 275 VAL A CA 1
ATOM 2193 C C . VAL A 1 275 ? 20.366 5.313 -6.045 1.00 93.25 275 VAL A C 1
ATOM 2195 O O . VAL A 1 275 ? 21.370 5.761 -6.602 1.00 93.25 275 VAL A O 1
ATOM 2198 N N . THR A 1 276 ? 20.394 4.805 -4.815 1.00 88.56 276 THR A N 1
ATOM 2199 C CA . THR A 1 276 ? 21.613 4.650 -4.018 1.00 88.56 276 THR A CA 1
ATOM 2200 C C . THR A 1 276 ? 22.523 3.600 -4.663 1.00 88.56 276 THR A C 1
ATOM 2202 O O . THR A 1 276 ? 22.187 2.419 -4.747 1.00 88.56 276 THR A O 1
ATOM 2205 N N . SER A 1 277 ? 23.716 4.008 -5.103 1.00 75.69 277 SER A N 1
ATOM 2206 C CA . SER A 1 277 ? 24.684 3.126 -5.781 1.00 75.69 277 SER A CA 1
ATOM 2207 C C . SER A 1 277 ? 25.200 1.983 -4.891 1.00 75.69 277 SER A C 1
ATOM 2209 O O . SER A 1 277 ? 25.417 0.860 -5.363 1.00 75.69 277 SER A O 1
ATOM 2211 N N . ASN A 1 278 ? 25.343 2.254 -3.592 1.00 82.19 278 ASN A N 1
ATOM 2212 C CA . ASN A 1 278 ? 26.018 1.404 -2.609 1.00 82.19 278 ASN A CA 1
ATOM 2213 C C . ASN A 1 278 ? 25.056 0.576 -1.725 1.00 82.19 278 ASN A C 1
ATOM 2215 O O . ASN A 1 278 ? 25.357 0.331 -0.559 1.00 82.19 278 ASN A O 1
ATOM 2219 N N . LEU A 1 279 ? 23.902 0.142 -2.251 1.00 91.31 279 LEU A N 1
ATOM 2220 C CA . LEU A 1 279 ? 22.926 -0.653 -1.487 1.00 91.31 279 LEU A CA 1
ATOM 2221 C C . LEU A 1 279 ? 23.499 -2.023 -1.063 1.00 91.31 279 LEU A C 1
ATOM 2223 O O . LEU A 1 279 ? 23.740 -2.901 -1.893 1.00 91.31 279 LEU A O 1
ATOM 2227 N N . TRP A 1 280 ? 23.728 -2.227 0.228 1.00 93.19 280 TRP A N 1
ATOM 2228 C CA . TRP A 1 280 ? 24.220 -3.498 0.756 1.00 93.19 280 TRP A CA 1
ATOM 2229 C C . TRP A 1 280 ? 23.142 -4.589 0.679 1.00 93.19 280 TRP A C 1
ATOM 2231 O O . TRP A 1 280 ? 21.955 -4.316 0.822 1.00 93.19 280 TRP A O 1
ATOM 2241 N N . SER A 1 281 ? 23.562 -5.841 0.497 1.00 95.50 281 SER A N 1
ATOM 2242 C CA . SER A 1 281 ? 22.686 -7.007 0.629 1.00 95.50 281 SER A CA 1
ATOM 2243 C C . SER A 1 281 ? 23.443 -8.238 1.129 1.00 95.50 281 SER A C 1
ATOM 2245 O O . SER A 1 281 ? 24.678 -8.309 1.073 1.00 95.50 281 SER A O 1
ATOM 2247 N N . LEU A 1 282 ? 22.700 -9.229 1.626 1.00 94.56 282 LEU A N 1
ATOM 2248 C CA . LEU A 1 282 ? 23.272 -10.452 2.183 1.00 94.56 282 LEU A CA 1
ATOM 2249 C C . LEU A 1 282 ? 23.811 -11.401 1.100 1.00 94.56 282 LEU A C 1
ATOM 2251 O O . LEU A 1 282 ? 24.972 -11.816 1.183 1.00 94.56 282 LEU A O 1
ATOM 2255 N N . PHE A 1 283 ? 22.993 -11.728 0.093 1.00 92.44 283 PHE A N 1
ATOM 2256 C CA . PHE A 1 283 ? 23.312 -12.742 -0.921 1.00 92.44 283 PHE A CA 1
ATOM 2257 C C . PHE A 1 283 ? 23.709 -12.131 -2.273 1.00 92.44 283 PHE A C 1
ATOM 2259 O O . PHE A 1 283 ? 24.747 -12.471 -2.836 1.00 92.44 283 PHE A O 1
ATOM 2266 N N . GLU A 1 284 ? 22.905 -11.199 -2.778 1.00 91.25 284 GLU A N 1
ATOM 2267 C CA . GLU A 1 284 ? 22.919 -10.743 -4.176 1.00 91.25 284 GLU A CA 1
ATOM 2268 C C . GLU A 1 284 ? 23.599 -9.374 -4.329 1.00 91.25 284 GLU A C 1
ATOM 2270 O O . GLU A 1 284 ? 22.995 -8.378 -4.727 1.00 91.25 284 GLU A O 1
ATOM 2275 N N . LYS A 1 285 ? 24.873 -9.301 -3.936 1.00 92.19 285 LYS A N 1
ATOM 2276 C CA . LYS A 1 285 ? 25.605 -8.029 -3.748 1.00 92.19 285 LYS A CA 1
ATOM 2277 C C . LYS A 1 285 ? 25.851 -7.252 -5.038 1.00 92.19 285 LYS A C 1
ATOM 2279 O O . LYS A 1 285 ? 25.763 -6.029 -5.041 1.00 92.19 285 LYS A O 1
ATOM 2284 N N . GLU A 1 286 ? 26.101 -7.971 -6.128 1.00 91.94 286 GLU A N 1
ATOM 2285 C CA . GLU A 1 286 ? 26.414 -7.405 -7.447 1.00 91.94 286 GLU A CA 1
ATOM 2286 C C . GLU A 1 286 ? 25.168 -7.215 -8.331 1.00 91.94 286 GLU A C 1
ATOM 2288 O O . GLU A 1 286 ? 25.280 -6.857 -9.504 1.00 91.94 286 GLU A O 1
ATOM 2293 N N . ARG A 1 287 ? 23.961 -7.474 -7.806 1.00 92.00 287 ARG A N 1
ATOM 2294 C CA . ARG A 1 287 ? 22.728 -7.366 -8.589 1.00 92.00 287 ARG A CA 1
ATOM 2295 C C . ARG A 1 287 ? 22.484 -5.914 -9.011 1.00 92.00 287 ARG A C 1
ATOM 2297 O O . ARG A 1 287 ? 22.412 -5.003 -8.181 1.00 92.00 287 ARG A O 1
ATOM 2304 N N . SER A 1 288 ? 22.328 -5.698 -10.315 1.00 92.00 288 SER A N 1
ATOM 2305 C CA . SER A 1 288 ? 22.001 -4.387 -10.875 1.00 92.00 288 SER A CA 1
ATOM 2306 C C . SER A 1 288 ? 20.656 -3.893 -10.345 1.00 92.00 288 SER A C 1
ATOM 2308 O O . SER A 1 288 ? 19.635 -4.564 -10.498 1.00 92.00 288 SER A O 1
ATOM 2310 N N . LEU A 1 289 ? 20.652 -2.699 -9.752 1.00 92.19 289 LEU A N 1
ATOM 2311 C CA . LEU A 1 289 ? 19.427 -2.027 -9.332 1.00 92.19 289 LEU A CA 1
ATOM 2312 C C . LEU A 1 289 ? 18.726 -1.422 -10.550 1.00 92.19 289 LEU A C 1
ATOM 2314 O O . LEU A 1 289 ? 19.372 -0.879 -11.448 1.00 92.19 289 LEU A O 1
ATOM 2318 N N . ARG A 1 290 ? 17.395 -1.501 -10.567 1.00 91.12 290 ARG A N 1
ATOM 2319 C CA . ARG A 1 290 ? 16.570 -0.843 -11.584 1.00 91.12 290 ARG A CA 1
ATOM 2320 C C . ARG A 1 290 ? 16.655 0.676 -11.409 1.00 91.12 290 ARG A C 1
ATOM 2322 O O . ARG A 1 290 ? 16.667 1.164 -10.280 1.00 91.12 290 ARG A O 1
ATOM 2329 N N . SER A 1 291 ? 16.699 1.415 -12.517 1.00 90.50 291 SER A N 1
ATOM 2330 C CA . SER A 1 291 ? 16.575 2.874 -12.496 1.00 90.50 291 SER A CA 1
ATOM 2331 C C . SER A 1 291 ? 15.247 3.283 -11.863 1.00 90.50 291 SER A C 1
ATOM 2333 O O . SER A 1 291 ? 14.221 2.639 -12.094 1.00 90.50 291 SER A O 1
ATOM 2335 N N . ASN A 1 292 ? 15.266 4.359 -11.082 1.00 90.19 292 ASN A N 1
ATOM 2336 C CA . ASN A 1 292 ? 14.034 4.951 -10.587 1.00 90.19 292 ASN A CA 1
ATOM 2337 C C . ASN A 1 292 ? 13.354 5.807 -11.667 1.00 90.19 292 ASN A C 1
ATOM 2339 O O . ASN A 1 292 ? 13.942 6.089 -12.713 1.00 90.19 292 ASN A O 1
ATOM 2343 N N . LEU A 1 293 ? 12.123 6.219 -11.381 1.00 82.31 293 LEU A N 1
ATOM 2344 C CA . LEU A 1 293 ? 11.379 7.229 -12.128 1.00 82.31 293 LEU A CA 1
ATOM 2345 C C . LEU A 1 293 ? 12.197 8.510 -12.318 1.00 82.31 293 LEU A C 1
ATOM 2347 O O . LEU A 1 293 ? 12.950 8.892 -11.426 1.00 82.31 293 LEU A O 1
ATOM 2351 N N . SER A 1 294 ? 11.981 9.202 -13.436 1.00 83.56 294 SER A N 1
ATOM 2352 C CA . SER A 1 294 ? 12.451 10.573 -13.633 1.00 83.56 294 SER A CA 1
ATOM 2353 C C . SER A 1 294 ? 11.255 11.519 -13.606 1.00 83.56 294 SER A C 1
ATOM 2355 O O . SER A 1 294 ? 10.452 11.555 -14.535 1.00 83.56 294 SER A O 1
ATOM 2357 N N . ILE A 1 295 ? 11.154 12.294 -12.536 1.00 83.94 295 ILE A N 1
ATOM 2358 C CA . ILE A 1 295 ? 10.166 13.349 -12.315 1.00 83.94 295 ILE A CA 1
ATOM 2359 C C . ILE A 1 295 ? 10.908 14.682 -12.410 1.00 83.94 295 ILE A C 1
ATOM 2361 O O . ILE A 1 295 ? 11.915 14.882 -11.730 1.00 83.94 295 ILE A O 1
ATOM 2365 N N . GLY A 1 296 ? 10.444 15.583 -13.279 1.00 79.62 296 GLY A N 1
ATOM 2366 C CA . GLY A 1 296 ? 10.952 16.956 -13.300 1.00 79.62 296 GLY A CA 1
ATOM 2367 C C . GLY A 1 296 ? 10.537 17.679 -12.012 1.00 79.62 296 GLY A C 1
ATOM 2368 O O . GLY A 1 296 ? 9.381 17.516 -11.629 1.00 79.62 296 GLY A O 1
ATOM 2369 N N . PRO A 1 297 ? 11.414 18.460 -11.350 1.00 84.38 297 PRO A N 1
ATOM 2370 C CA . PRO A 1 297 ? 11.086 19.099 -10.076 1.00 84.38 297 PRO A CA 1
ATOM 2371 C C . PRO A 1 297 ? 9.822 19.965 -10.160 1.00 84.38 297 PRO A C 1
ATOM 2373 O O . PRO A 1 297 ? 9.780 20.954 -10.894 1.00 84.38 297 PRO A O 1
ATOM 2376 N N . GLN A 1 298 ? 8.802 19.599 -9.385 1.00 84.62 298 GLN A N 1
ATOM 2377 C CA . GLN A 1 298 ? 7.532 20.314 -9.290 1.00 84.62 298 GLN A CA 1
ATOM 2378 C C . GLN A 1 298 ? 7.522 21.133 -8.003 1.00 84.62 298 GLN A C 1
ATOM 2380 O O . GLN A 1 298 ? 7.263 20.596 -6.930 1.00 84.62 298 GLN A O 1
ATOM 2385 N N . GLU A 1 299 ? 7.793 22.437 -8.091 1.00 87.00 299 GLU A N 1
ATOM 2386 C CA . GLU A 1 299 ? 7.834 23.324 -6.913 1.00 87.00 299 GLU A CA 1
ATOM 2387 C C . GLU A 1 299 ? 6.463 23.504 -6.234 1.00 87.00 299 GLU A C 1
ATOM 2389 O O . GLU A 1 299 ? 6.395 23.887 -5.068 1.00 87.00 299 GLU A O 1
ATOM 2394 N N . THR A 1 300 ? 5.355 23.253 -6.941 1.00 85.62 300 THR A N 1
ATOM 2395 C CA . THR A 1 300 ? 4.000 23.226 -6.366 1.00 85.62 300 THR A CA 1
ATOM 2396 C C . THR A 1 300 ? 3.069 22.347 -7.201 1.00 85.62 300 THR A C 1
ATOM 2398 O O . THR A 1 300 ? 2.655 22.730 -8.292 1.00 85.62 300 THR A O 1
ATOM 2401 N N . MET A 1 301 ? 2.680 21.200 -6.649 1.00 84.75 301 MET A N 1
ATOM 2402 C CA . MET A 1 301 ? 1.632 20.315 -7.150 1.00 84.75 301 MET A CA 1
ATOM 2403 C C . MET A 1 301 ? 0.466 20.315 -6.156 1.00 84.75 301 MET A C 1
ATOM 2405 O O . MET A 1 301 ? 0.649 20.065 -4.963 1.00 84.75 301 MET A O 1
ATOM 2409 N N . ASN A 1 302 ? -0.742 20.587 -6.652 1.00 86.44 302 ASN A N 1
ATOM 2410 C CA . ASN A 1 302 ? -1.975 20.543 -5.868 1.00 86.44 302 ASN A CA 1
ATOM 2411 C C . ASN A 1 302 ? -2.812 19.338 -6.295 1.00 86.44 302 ASN A C 1
ATOM 2413 O O . ASN A 1 302 ? -3.100 19.184 -7.486 1.00 86.44 302 ASN A O 1
ATOM 2417 N N . TYR A 1 303 ? -3.251 18.523 -5.335 1.00 86.44 303 TYR A N 1
ATOM 2418 C CA . TYR A 1 303 ? -4.107 17.372 -5.619 1.00 86.44 303 TYR A CA 1
ATOM 2419 C C . TYR A 1 303 ? -5.216 17.170 -4.582 1.00 86.44 303 TYR A C 1
ATOM 2421 O O . TYR A 1 303 ? -5.097 17.528 -3.407 1.00 86.44 303 TYR A O 1
ATOM 2429 N N . LEU A 1 304 ? -6.319 16.582 -5.045 1.00 89.75 304 LEU A N 1
ATOM 2430 C CA . LEU A 1 304 ? -7.441 16.110 -4.245 1.00 89.75 304 LEU A CA 1
ATOM 2431 C C . LEU A 1 304 ? -7.542 14.592 -4.407 1.00 89.75 304 LEU A C 1
ATOM 2433 O O . LEU A 1 304 ? -7.758 14.098 -5.510 1.00 89.75 304 LEU A O 1
ATOM 2437 N N . GLN A 1 305 ? -7.421 13.860 -3.307 1.00 89.81 305 GLN A N 1
ATOM 2438 C CA . GLN A 1 305 ? -7.548 12.411 -3.249 1.00 89.81 305 GLN A CA 1
ATOM 2439 C C . GLN A 1 305 ? -8.802 12.029 -2.454 1.00 89.81 305 GLN A C 1
ATOM 2441 O O . GLN A 1 305 ? -9.033 12.528 -1.354 1.00 89.81 305 GLN A O 1
ATOM 2446 N N . THR A 1 306 ? -9.598 11.109 -2.991 1.00 90.44 306 THR A N 1
ATOM 2447 C CA . THR A 1 306 ? -10.636 10.389 -2.242 1.00 90.44 306 THR A CA 1
ATOM 2448 C C . THR A 1 306 ? -10.236 8.924 -2.151 1.00 90.44 306 THR A C 1
ATOM 2450 O O . THR A 1 306 ? -9.769 8.350 -3.133 1.00 90.44 306 THR A O 1
ATOM 2453 N N . THR A 1 307 ? -10.427 8.303 -0.994 1.00 89.56 307 THR A N 1
ATOM 2454 C CA . THR A 1 307 ? -10.236 6.864 -0.795 1.00 89.56 307 THR A CA 1
ATOM 2455 C C . THR A 1 307 ? -11.482 6.269 -0.164 1.00 89.56 307 THR A C 1
ATOM 2457 O O . THR A 1 307 ? -11.991 6.811 0.814 1.00 89.56 307 THR A O 1
ATOM 2460 N N . VAL A 1 308 ? -11.955 5.154 -0.707 1.00 89.50 308 VAL A N 1
ATOM 2461 C CA . VAL A 1 308 ? -13.031 4.332 -0.157 1.00 89.50 308 VAL A CA 1
ATOM 2462 C C . VAL A 1 308 ? -12.471 2.938 0.083 1.00 89.50 308 VAL A C 1
ATOM 2464 O O . VAL A 1 308 ? -11.966 2.317 -0.847 1.00 89.50 308 VAL A O 1
ATOM 2467 N N . ALA A 1 309 ? -12.584 2.442 1.309 1.00 86.69 309 ALA A N 1
ATOM 2468 C CA . ALA A 1 309 ? -12.279 1.061 1.657 1.00 86.69 309 ALA A CA 1
ATOM 2469 C C . ALA A 1 309 ? -13.527 0.392 2.246 1.00 86.69 309 ALA A C 1
ATOM 2471 O O . ALA A 1 309 ? -14.279 1.023 2.991 1.00 86.69 309 ALA A O 1
ATOM 2472 N N . PHE A 1 310 ? -13.757 -0.874 1.918 1.00 86.25 310 PHE A N 1
ATOM 2473 C CA . PHE A 1 310 ? -14.785 -1.720 2.518 1.00 86.25 310 PHE A CA 1
ATOM 2474 C C . PHE A 1 310 ? -14.212 -3.104 2.806 1.00 86.25 310 PHE A C 1
ATOM 2476 O O . PHE A 1 310 ? -13.412 -3.615 2.025 1.00 86.25 310 PHE A O 1
ATOM 2483 N N . GLN A 1 311 ? -14.659 -3.727 3.893 1.00 82.44 311 GLN A N 1
ATOM 2484 C CA . GLN A 1 311 ? -14.237 -5.067 4.289 1.00 82.44 311 GLN A CA 1
ATOM 2485 C C . GLN A 1 311 ? -15.394 -5.797 4.981 1.00 82.44 311 GLN A C 1
ATOM 2487 O O . GLN A 1 311 ? -16.177 -5.199 5.727 1.00 82.44 311 GLN A O 1
ATOM 2492 N N . THR A 1 312 ? -15.525 -7.098 4.726 1.00 82.50 312 THR A N 1
ATOM 2493 C CA . THR A 1 312 ? -16.385 -7.983 5.520 1.00 82.50 312 THR A CA 1
ATOM 2494 C C . THR A 1 312 ? -15.725 -8.316 6.853 1.00 82.50 312 THR A C 1
ATOM 2496 O O . THR A 1 312 ? -14.516 -8.482 6.921 1.00 82.50 312 THR A O 1
ATOM 2499 N N . GLU A 1 313 ? -16.534 -8.485 7.893 1.00 77.88 313 GLU A N 1
ATOM 2500 C CA . GLU A 1 313 ? -16.088 -8.738 9.271 1.00 77.88 313 GLU A CA 1
ATOM 2501 C C . GLU A 1 313 ? -15.216 -9.999 9.423 1.00 77.88 313 GLU A C 1
ATOM 2503 O O . GLU A 1 313 ? -14.292 -9.993 10.220 1.00 77.88 313 GLU A O 1
ATOM 2508 N N . GLN A 1 314 ? -15.453 -11.035 8.612 1.00 77.94 314 GLN A N 1
ATOM 2509 C CA . GLN A 1 314 ? -14.688 -12.290 8.593 1.00 77.94 314 GLN A CA 1
ATOM 2510 C C . GLN A 1 314 ? -13.628 -12.341 7.469 1.00 77.94 314 GLN A C 1
ATOM 2512 O O . GLN A 1 314 ? -13.252 -13.422 7.026 1.00 77.94 314 GLN A O 1
ATOM 2517 N N . TYR A 1 315 ? -13.175 -11.198 6.935 1.00 80.00 315 TYR A N 1
ATOM 2518 C CA . TYR A 1 315 ? -12.095 -11.212 5.938 1.00 80.00 315 TYR A CA 1
ATOM 2519 C C . TYR A 1 315 ? -10.758 -11.557 6.600 1.00 80.00 315 TYR A C 1
ATOM 2521 O O . TYR A 1 315 ? -10.198 -10.729 7.315 1.00 80.00 315 TYR A O 1
ATOM 2529 N N . SER A 1 316 ? -10.215 -12.719 6.251 1.00 83.06 316 SER A N 1
ATOM 2530 C CA . SER A 1 316 ? -8.792 -13.050 6.367 1.00 83.06 316 SER A CA 1
ATOM 2531 C C . SER A 1 316 ? -8.305 -13.630 5.025 1.00 83.06 316 SER A C 1
ATOM 2533 O O . SER A 1 316 ? -9.137 -14.020 4.196 1.00 83.06 316 SER A O 1
ATOM 2535 N N . PRO A 1 317 ? -6.985 -13.703 4.776 1.00 79.81 317 PRO A N 1
ATOM 2536 C CA . PRO A 1 317 ? -6.382 -14.465 3.677 1.00 79.81 317 PRO A CA 1
ATOM 2537 C C . PRO A 1 317 ? -6.941 -15.876 3.446 1.00 79.81 317 PRO A C 1
ATOM 2539 O O . PRO A 1 317 ? -7.009 -16.301 2.290 1.00 79.81 317 PRO A O 1
ATOM 2542 N N . VAL A 1 318 ? -7.338 -16.580 4.513 1.00 84.44 318 VAL A N 1
ATOM 2543 C CA . VAL A 1 318 ? -7.822 -17.973 4.479 1.00 84.44 318 VAL A CA 1
ATOM 2544 C C . VAL A 1 318 ? -9.315 -18.126 4.813 1.00 84.44 318 VAL A C 1
ATOM 2546 O O . VAL A 1 318 ? -9.894 -19.171 4.538 1.00 84.44 318 VAL A O 1
ATOM 2549 N N . ALA A 1 319 ? -9.980 -17.083 5.316 1.00 84.94 319 ALA A N 1
ATOM 2550 C CA . ALA A 1 319 ? -11.409 -17.109 5.638 1.00 84.94 319 ALA A CA 1
ATOM 2551 C C . ALA A 1 319 ? -12.309 -16.550 4.513 1.00 84.94 319 ALA A C 1
ATOM 2553 O O . ALA A 1 319 ? -11.886 -15.759 3.667 1.00 84.94 319 ALA A O 1
ATOM 2554 N N . THR A 1 320 ? -13.596 -16.924 4.511 1.00 90.75 320 THR A N 1
ATOM 2555 C CA . THR A 1 320 ? -14.568 -16.389 3.537 1.00 90.75 320 THR A CA 1
ATOM 2556 C C . THR A 1 320 ? -14.860 -14.906 3.785 1.00 90.75 320 THR A C 1
ATOM 2558 O O . THR A 1 320 ? -15.468 -14.538 4.790 1.00 90.75 320 THR A O 1
ATOM 2561 N N . GLY A 1 321 ? -14.533 -14.051 2.815 1.00 89.94 321 GLY A N 1
ATOM 2562 C CA . GLY A 1 321 ? -14.739 -12.611 2.929 1.00 89.94 321 GLY A CA 1
ATOM 2563 C C . GLY A 1 321 ? -14.482 -11.829 1.643 1.00 89.94 321 GLY A C 1
ATOM 2564 O O . GLY A 1 321 ? -14.060 -12.368 0.621 1.00 89.94 321 GLY A O 1
ATOM 2565 N N . MET A 1 322 ? -14.734 -10.522 1.696 1.00 89.31 322 MET A N 1
ATOM 2566 C CA . MET A 1 322 ? -14.432 -9.586 0.614 1.00 89.31 322 MET A CA 1
ATOM 2567 C C . MET A 1 322 ? -13.842 -8.280 1.152 1.00 89.31 322 MET A C 1
ATOM 2569 O O . MET A 1 322 ? -14.374 -7.700 2.100 1.00 89.31 322 MET A O 1
ATOM 2573 N N . ALA A 1 323 ? -12.804 -7.786 0.481 1.00 86.50 323 ALA A N 1
ATOM 2574 C CA . ALA A 1 323 ? -12.254 -6.447 0.653 1.00 86.50 323 ALA A CA 1
ATOM 2575 C C . ALA A 1 323 ? -12.369 -5.658 -0.661 1.00 86.50 323 ALA A C 1
ATOM 2577 O O . ALA A 1 323 ? -12.219 -6.209 -1.752 1.00 86.50 323 ALA A O 1
ATOM 2578 N N . VAL A 1 324 ? -12.650 -4.361 -0.569 1.00 89.19 324 VAL A N 1
ATOM 2579 C CA . VAL A 1 324 ? -12.767 -3.437 -1.703 1.00 89.19 324 VAL A CA 1
ATOM 2580 C C . VAL A 1 324 ? -11.982 -2.178 -1.376 1.00 89.19 324 VAL A C 1
ATOM 2582 O O . VAL A 1 324 ? -12.169 -1.597 -0.310 1.00 89.19 324 VAL A O 1
ATOM 2585 N N . PHE A 1 325 ? -11.165 -1.720 -2.316 1.00 88.12 325 PHE A N 1
ATOM 2586 C CA . PHE A 1 325 ? -10.439 -0.460 -2.230 1.00 88.12 325 PHE A CA 1
ATOM 2587 C C . PHE A 1 325 ? -10.646 0.337 -3.514 1.00 88.12 325 PHE A C 1
ATOM 2589 O O . PHE A 1 325 ? -10.537 -0.205 -4.612 1.00 88.12 325 PHE A O 1
ATOM 2596 N N . ILE A 1 326 ? -10.941 1.627 -3.386 1.00 91.19 326 ILE A N 1
ATOM 2597 C CA . ILE A 1 326 ? -11.047 2.569 -4.500 1.00 91.19 326 ILE A CA 1
ATOM 2598 C C . ILE A 1 326 ? -10.338 3.854 -4.092 1.00 91.19 326 ILE A C 1
ATOM 2600 O O . ILE A 1 326 ? -10.658 4.451 -3.067 1.00 91.19 326 ILE A O 1
ATOM 2604 N N . GLN A 1 327 ? -9.416 4.318 -4.923 1.00 91.00 327 GLN A N 1
ATOM 2605 C CA . GLN A 1 327 ? -8.759 5.608 -4.800 1.00 91.00 327 GLN A CA 1
ATOM 2606 C C . GLN A 1 327 ? -9.031 6.433 -6.060 1.00 91.00 327 GLN A C 1
ATOM 2608 O O . GLN A 1 327 ? -8.872 5.952 -7.180 1.00 91.00 327 GLN A O 1
ATOM 2613 N N . THR A 1 328 ? -9.433 7.687 -5.880 1.00 92.38 328 THR A N 1
ATOM 2614 C CA . THR A 1 328 ? -9.581 8.659 -6.967 1.00 92.38 328 THR A CA 1
ATOM 2615 C C . THR A 1 328 ? -8.707 9.865 -6.671 1.00 92.38 328 THR A C 1
ATOM 2617 O O . THR A 1 328 ? -8.807 10.430 -5.584 1.00 92.38 328 THR A O 1
ATOM 2620 N N . GLU A 1 329 ? -7.910 10.300 -7.629 1.00 89.88 329 GLU A N 1
ATOM 2621 C CA . GLU A 1 329 ? -7.030 11.458 -7.531 1.00 89.88 329 GLU A CA 1
ATOM 2622 C C . GLU A 1 329 ? -7.381 12.455 -8.640 1.00 89.88 329 GLU A C 1
ATOM 2624 O O . GLU A 1 329 ? -7.627 12.064 -9.783 1.00 89.88 329 GLU A O 1
ATOM 2629 N N . ALA A 1 330 ? -7.422 13.742 -8.306 1.00 89.50 330 ALA A N 1
ATOM 2630 C CA . ALA A 1 330 ? -7.589 14.833 -9.255 1.00 89.50 330 ALA A CA 1
ATOM 2631 C C . ALA A 1 330 ? -6.515 15.895 -9.004 1.00 89.50 330 ALA A C 1
ATOM 2633 O O . ALA A 1 330 ? -6.409 16.411 -7.890 1.00 89.50 330 ALA A O 1
ATOM 2634 N N . TYR A 1 331 ? -5.726 16.216 -10.027 1.00 84.50 331 TYR A N 1
ATOM 2635 C CA . TYR A 1 331 ? -4.566 17.105 -9.921 1.00 84.50 331 TYR A CA 1
ATOM 2636 C C . TYR A 1 331 ? -4.418 17.991 -11.161 1.00 84.50 331 TYR A C 1
ATOM 2638 O O . TYR A 1 331 ? -4.990 17.717 -12.220 1.00 84.50 331 TYR A O 1
ATOM 2646 N N . GLN A 1 332 ? -3.703 19.103 -11.015 1.00 73.25 332 GLN A N 1
ATOM 2647 C CA . GLN A 1 332 ? -3.566 20.105 -12.073 1.00 73.25 332 GLN A CA 1
ATOM 2648 C C . GLN A 1 332 ? -2.603 19.636 -13.179 1.00 73.25 332 GLN A C 1
ATOM 2650 O O . GLN A 1 332 ? -1.660 18.892 -12.924 1.00 73.25 332 GLN A O 1
ATOM 2655 N N . LYS A 1 333 ? -2.848 20.067 -14.422 1.00 67.25 333 LYS A N 1
ATOM 2656 C CA . LYS A 1 333 ? -1.922 19.863 -15.548 1.00 67.25 333 LYS A CA 1
ATOM 2657 C C . LYS A 1 333 ? -0.709 20.792 -15.406 1.00 67.25 333 LYS A C 1
ATOM 2659 O O . LYS A 1 333 ? -0.881 21.958 -15.057 1.00 67.25 333 LYS A O 1
ATOM 2664 N N . ASP A 1 334 ? 0.480 20.280 -15.727 1.00 56.38 334 ASP A N 1
ATOM 2665 C CA . ASP A 1 334 ? 1.795 20.896 -15.446 1.00 56.38 334 ASP A CA 1
ATOM 2666 C C . ASP A 1 334 ? 2.023 22.317 -16.005 1.00 56.38 334 ASP A C 1
ATOM 2668 O O . ASP A 1 334 ? 2.960 22.996 -15.595 1.00 56.38 334 ASP A O 1
ATOM 2672 N N . GLU A 1 335 ? 1.206 22.789 -16.950 1.00 53.56 335 GLU A N 1
ATOM 2673 C CA . GLU A 1 335 ? 1.469 24.041 -17.676 1.00 53.56 335 GLU A CA 1
ATOM 2674 C C . GLU A 1 335 ? 1.086 25.323 -16.903 1.00 53.56 335 GLU A C 1
ATOM 2676 O O . GLU A 1 335 ? 1.614 26.391 -17.206 1.00 53.56 335 GLU A O 1
ATOM 2681 N N . ASP A 1 336 ? 0.222 25.241 -15.880 1.00 44.88 336 ASP A N 1
ATOM 2682 C CA . ASP A 1 336 ? -0.358 26.410 -15.185 1.00 44.88 336 ASP A CA 1
ATOM 2683 C C . ASP A 1 336 ? 0.173 26.607 -13.745 1.00 44.88 336 ASP A C 1
ATOM 2685 O O . ASP A 1 336 ? -0.585 26.837 -12.796 1.00 44.88 336 ASP A O 1
ATOM 2689 N N . GLY A 1 337 ? 1.501 26.594 -13.575 1.00 45.88 337 GLY A N 1
ATOM 2690 C CA . GLY A 1 337 ? 2.214 26.839 -12.305 1.00 45.88 337 GLY A CA 1
ATOM 2691 C C . GLY A 1 337 ? 2.104 28.265 -11.725 1.00 45.88 337 GLY A C 1
ATOM 2692 O O . GLY A 1 337 ? 3.080 28.796 -11.201 1.00 45.88 337 GLY A O 1
ATOM 2693 N N . SER A 1 338 ? 0.948 28.927 -11.855 1.00 43.34 338 SER A N 1
ATOM 2694 C CA . SER A 1 338 ? 0.731 30.317 -11.418 1.00 43.34 338 SER A CA 1
ATOM 2695 C C . SER A 1 338 ? -0.623 30.621 -10.758 1.00 43.34 338 SER A C 1
ATOM 2697 O O . SER A 1 338 ? -0.776 31.719 -10.223 1.00 43.34 338 SER A O 1
ATOM 2699 N N . ASN A 1 339 ? -1.593 29.693 -10.739 1.00 42.12 339 ASN A N 1
ATOM 2700 C CA . ASN A 1 339 ? -2.946 29.977 -10.234 1.00 42.12 339 ASN A CA 1
ATOM 2701 C C . ASN A 1 339 ? -3.369 29.120 -9.031 1.00 42.12 339 ASN A C 1
ATOM 2703 O O . ASN A 1 339 ? -3.602 27.918 -9.132 1.00 42.12 339 ASN A O 1
ATOM 2707 N N . LEU A 1 340 ? -3.554 29.797 -7.896 1.00 43.75 340 LEU A N 1
ATOM 2708 C CA . LEU A 1 340 ? -4.217 29.282 -6.699 1.00 43.75 340 LEU A CA 1
ATOM 2709 C C . LEU A 1 340 ? -5.720 29.016 -6.949 1.00 43.75 340 LEU A C 1
ATOM 2711 O O . LEU A 1 340 ? -6.440 29.888 -7.431 1.00 43.75 340 LEU A O 1
ATOM 2715 N N . TYR A 1 341 ? -6.212 27.866 -6.478 1.00 49.22 341 TYR A N 1
ATOM 2716 C CA . TYR A 1 341 ? -7.627 27.595 -6.154 1.00 49.22 341 TYR A CA 1
ATOM 2717 C C . TYR A 1 341 ? -8.697 27.696 -7.264 1.00 49.22 341 TYR A C 1
ATOM 2719 O O . TYR A 1 341 ? -9.871 27.912 -6.959 1.00 49.22 341 TYR A O 1
ATOM 2727 N N . THR A 1 342 ? -8.372 27.426 -8.529 1.00 49.34 342 THR A N 1
ATOM 2728 C CA . THR A 1 342 ? -9.397 27.123 -9.551 1.00 49.34 342 THR A CA 1
ATOM 2729 C C . THR A 1 342 ? -9.551 25.615 -9.753 1.00 49.34 342 THR A C 1
ATOM 2731 O O . THR A 1 342 ? -8.897 25.027 -10.611 1.00 49.34 342 THR A O 1
ATOM 2734 N N . PHE A 1 343 ? -10.461 24.986 -8.993 1.00 53.16 343 PHE A N 1
ATOM 2735 C CA . PHE A 1 343 ? -10.948 23.613 -9.232 1.00 53.16 343 PHE A CA 1
ATOM 2736 C C . PHE A 1 343 ? -11.857 23.552 -10.484 1.00 53.16 343 PHE A C 1
ATOM 2738 O O . PHE A 1 343 ? -13.022 23.157 -10.428 1.00 53.16 343 PHE A O 1
ATOM 2745 N N . GLU A 1 344 ? -11.326 23.973 -11.631 1.00 59.78 344 GLU A N 1
ATOM 2746 C CA . GLU A 1 344 ? -11.957 23.811 -12.942 1.00 59.78 344 GLU A CA 1
ATOM 2747 C C . GLU A 1 344 ? -11.824 22.335 -13.356 1.00 59.78 344 GLU A C 1
ATOM 2749 O O . GLU A 1 344 ? -10.767 21.876 -13.785 1.00 59.78 344 GLU A O 1
ATOM 2754 N N . LEU A 1 345 ? -12.894 21.559 -13.134 1.00 60.88 345 LEU A N 1
ATOM 2755 C CA . LEU A 1 345 ? -12.940 20.089 -13.260 1.00 60.88 345 LEU A CA 1
ATOM 2756 C C . LEU A 1 345 ? -12.564 19.547 -14.656 1.00 60.88 345 LEU A C 1
ATOM 2758 O O . LEU A 1 345 ? -12.277 18.358 -14.804 1.00 60.88 345 LEU A O 1
ATOM 2762 N N . ASP A 1 346 ? -12.594 20.405 -15.671 1.00 65.12 346 ASP A N 1
ATOM 2763 C CA . ASP A 1 346 ? -12.195 20.176 -17.060 1.00 65.12 346 ASP A CA 1
ATOM 2764 C C . ASP A 1 346 ? -10.685 20.375 -17.312 1.00 65.12 346 ASP A C 1
ATOM 2766 O O . ASP A 1 346 ? -10.145 19.839 -18.283 1.00 65.12 346 ASP A O 1
ATOM 2770 N N . LYS A 1 347 ? -9.976 21.070 -16.413 1.00 69.88 347 LYS A N 1
ATOM 2771 C CA . LYS A 1 347 ? -8.514 21.260 -16.458 1.00 69.88 347 LYS A CA 1
ATOM 2772 C C . LYS A 1 347 ? -7.724 20.280 -15.588 1.00 69.88 347 LYS A C 1
ATOM 2774 O O . LYS A 1 347 ? -6.505 20.207 -15.724 1.00 69.88 347 LYS A O 1
ATOM 2779 N N . LEU A 1 348 ? -8.395 19.515 -14.730 1.00 78.06 348 LEU A N 1
ATOM 2780 C CA . LEU A 1 348 ? -7.756 18.511 -13.878 1.00 78.06 348 LEU A CA 1
ATOM 2781 C C . LEU A 1 348 ? -7.536 17.195 -14.633 1.00 78.06 348 LEU A C 1
ATOM 2783 O O . LEU A 1 348 ? -8.462 16.669 -15.261 1.00 78.06 348 LEU A O 1
ATOM 2787 N N . ASN A 1 349 ? -6.335 16.635 -14.500 1.00 82.69 349 ASN A N 1
ATOM 2788 C CA . ASN A 1 349 ? -6.108 15.213 -14.731 1.00 82.69 349 ASN A CA 1
ATOM 2789 C C . ASN A 1 349 ? -6.839 14.436 -13.636 1.00 82.69 349 ASN A C 1
ATOM 2791 O O . ASN A 1 349 ? -6.828 14.843 -12.472 1.00 82.69 349 ASN A O 1
ATOM 2795 N N . LYS A 1 350 ? -7.482 13.329 -14.006 1.00 88.69 350 LYS A N 1
ATOM 2796 C CA . LYS A 1 350 ? -8.191 12.451 -13.070 1.00 88.69 350 LYS A CA 1
ATOM 2797 C C . LYS A 1 350 ? -7.638 11.049 -13.215 1.00 88.69 350 LYS A C 1
ATOM 2799 O O . LYS A 1 350 ? -7.491 10.577 -14.337 1.00 88.69 350 LYS A O 1
ATOM 2804 N N . ARG A 1 351 ? -7.362 10.392 -12.095 1.00 90.56 351 ARG A N 1
ATOM 2805 C CA . ARG A 1 351 ? -6.870 9.016 -12.023 1.00 90.56 351 ARG A CA 1
ATOM 2806 C C . ARG A 1 351 ? -7.736 8.250 -11.033 1.00 90.56 351 ARG A C 1
ATOM 2808 O O . ARG A 1 351 ? -7.976 8.719 -9.925 1.00 90.56 351 ARG A O 1
ATOM 2815 N N . ILE A 1 352 ? -8.232 7.091 -11.434 1.00 93.44 352 ILE A N 1
ATOM 2816 C CA . ILE A 1 352 ? -9.030 6.192 -10.604 1.00 93.44 352 ILE A CA 1
ATOM 2817 C C . ILE A 1 352 ? -8.323 4.846 -10.599 1.00 93.44 352 ILE A C 1
ATOM 2819 O O . ILE A 1 352 ? -8.014 4.301 -11.655 1.00 93.44 352 ILE A O 1
ATOM 2823 N N . PHE A 1 353 ? -8.086 4.309 -9.412 1.00 92.62 353 PHE A N 1
ATOM 2824 C CA . PHE A 1 353 ? -7.544 2.977 -9.193 1.00 92.62 353 PHE A CA 1
ATOM 2825 C C . PHE A 1 353 ? -8.421 2.250 -8.184 1.00 92.62 353 PHE A C 1
ATOM 2827 O O . PHE A 1 353 ? -8.916 2.857 -7.235 1.00 92.62 353 PHE A O 1
ATOM 2834 N N . GLY A 1 354 ? -8.608 0.949 -8.350 1.00 90.62 354 GLY A N 1
ATOM 2835 C CA . GLY A 1 354 ? -9.285 0.160 -7.339 1.00 90.62 354 GLY A CA 1
ATOM 2836 C C . GLY A 1 354 ? -9.102 -1.330 -7.521 1.00 90.62 354 GLY A C 1
ATOM 2837 O O . GLY A 1 354 ? -8.802 -1.819 -8.613 1.00 90.62 354 GLY A O 1
ATOM 2838 N N . PHE A 1 355 ? -9.320 -2.048 -6.428 1.00 91.62 355 PHE A N 1
ATOM 2839 C CA . PHE A 1 355 ? -9.303 -3.496 -6.399 1.00 91.62 355 PHE A CA 1
ATOM 2840 C C . PHE A 1 355 ? -10.452 -4.065 -5.573 1.00 91.62 355 PHE A C 1
ATOM 2842 O O . PHE A 1 355 ? -10.980 -3.431 -4.659 1.00 91.62 355 PHE A O 1
ATOM 2849 N N . VAL A 1 356 ? -10.814 -5.300 -5.900 1.00 92.69 356 VAL A N 1
ATOM 2850 C CA . VAL A 1 356 ? -11.699 -6.149 -5.108 1.00 92.69 356 VAL A CA 1
ATOM 2851 C C . VAL A 1 356 ? -10.975 -7.464 -4.869 1.00 92.69 356 VAL A C 1
ATOM 2853 O O . VAL A 1 356 ? -10.499 -8.080 -5.823 1.00 92.69 356 VAL A O 1
ATOM 2856 N N . LYS A 1 357 ? -10.902 -7.890 -3.611 1.00 89.19 357 LYS A N 1
ATOM 2857 C CA . LYS A 1 357 ? -10.411 -9.206 -3.198 1.00 89.19 357 LYS A CA 1
ATOM 2858 C C . LYS A 1 357 ? -11.575 -10.002 -2.638 1.00 89.19 357 LYS A C 1
ATOM 2860 O O . LYS A 1 357 ? -12.334 -9.475 -1.830 1.00 89.19 357 LYS A O 1
ATOM 2865 N N . MET A 1 358 ? -11.731 -11.239 -3.084 1.00 92.75 358 MET A N 1
ATOM 2866 C CA . MET A 1 358 ? -12.755 -12.174 -2.630 1.00 92.75 358 MET A CA 1
ATOM 2867 C C . MET A 1 358 ? -12.074 -13.483 -2.259 1.00 92.75 358 MET A C 1
ATOM 2869 O O . MET A 1 358 ? -11.420 -14.093 -3.104 1.00 92.75 358 MET A O 1
ATOM 2873 N N . ASN A 1 359 ? -12.267 -13.914 -1.020 1.00 91.50 359 ASN A N 1
ATOM 2874 C CA . ASN A 1 359 ? -11.818 -15.205 -0.526 1.00 91.50 359 ASN A CA 1
ATOM 2875 C C . ASN A 1 359 ? -13.067 -16.046 -0.250 1.00 91.50 359 ASN A C 1
ATOM 2877 O O . ASN A 1 359 ? -14.034 -15.561 0.343 1.00 91.50 359 ASN A O 1
ATOM 2881 N N . TRP A 1 360 ? -13.072 -17.290 -0.716 1.00 93.69 360 TRP A N 1
ATOM 2882 C CA . TRP A 1 360 ? -14.153 -18.242 -0.500 1.00 93.69 360 TRP A CA 1
ATOM 2883 C C . TRP A 1 360 ? -13.568 -19.568 -0.029 1.00 93.69 360 TRP A C 1
ATOM 2885 O O . TRP A 1 360 ? -12.961 -20.305 -0.804 1.00 93.69 360 TRP A O 1
ATOM 2895 N N . GLU A 1 361 ? -13.789 -19.880 1.243 1.00 93.19 361 GLU A N 1
ATOM 2896 C CA . GLU A 1 361 ? -13.596 -21.219 1.787 1.00 93.19 361 GLU A CA 1
ATOM 2897 C C . GLU A 1 361 ? -14.666 -22.142 1.176 1.00 93.19 361 GLU A C 1
ATOM 2899 O O . GLU A 1 361 ? -15.859 -22.070 1.487 1.00 93.19 361 GLU A O 1
ATOM 2904 N N . MET A 1 362 ? -14.253 -22.970 0.220 1.00 92.56 362 MET A N 1
ATOM 2905 C CA . MET A 1 362 ? -15.135 -23.869 -0.529 1.00 92.56 362 MET A CA 1
ATOM 2906 C C . MET A 1 362 ? -15.467 -25.142 0.261 1.00 92.56 362 MET A C 1
ATOM 2908 O O . MET A 1 362 ? -16.487 -25.788 0.017 1.00 92.56 362 MET A O 1
ATOM 2912 N N . SER A 1 363 ? -14.562 -25.524 1.158 1.00 93.50 363 SER A N 1
ATOM 2913 C CA . SER A 1 363 ? -14.590 -26.674 2.060 1.00 93.50 363 SER A CA 1
ATOM 2914 C C . SER A 1 363 ? -13.517 -26.437 3.126 1.00 93.50 363 SER A C 1
ATOM 2916 O O . SER A 1 363 ? -12.615 -25.642 2.880 1.00 93.50 363 SER A O 1
ATOM 2918 N N . TYR A 1 364 ? -13.565 -27.176 4.239 1.00 92.75 364 TYR A N 1
ATOM 2919 C CA . TYR A 1 364 ? -12.541 -27.150 5.291 1.00 92.75 364 TYR A CA 1
ATOM 2920 C C . TYR A 1 364 ? -11.115 -27.123 4.707 1.00 92.75 364 TYR A C 1
ATOM 2922 O O . TYR A 1 364 ? -10.760 -28.008 3.920 1.00 92.75 364 TYR A O 1
ATOM 2930 N N . GLY A 1 365 ? -10.363 -26.066 5.027 1.00 89.69 365 GLY A N 1
ATOM 2931 C CA . GLY A 1 365 ? -9.000 -25.793 4.557 1.00 89.69 365 GLY A CA 1
ATOM 2932 C C . GLY A 1 365 ? -8.797 -25.570 3.042 1.00 89.69 365 GLY A C 1
ATOM 2933 O O . GLY A 1 365 ? -7.662 -25.469 2.577 1.00 89.69 365 GLY A O 1
ATOM 2934 N N . LEU A 1 366 ? -9.860 -25.500 2.234 1.00 95.56 366 LEU A N 1
ATOM 2935 C CA . LEU A 1 366 ? -9.784 -25.270 0.786 1.00 95.56 366 LEU A CA 1
ATOM 2936 C C . LEU A 1 366 ? -10.331 -23.887 0.429 1.00 95.56 366 LEU A C 1
ATOM 2938 O O . LEU A 1 366 ? -11.546 -23.685 0.373 1.00 95.56 366 LEU A O 1
ATOM 2942 N N . VAL A 1 367 ? -9.435 -22.956 0.110 1.00 95.00 367 VAL A N 1
ATOM 2943 C CA . VAL A 1 367 ? -9.766 -21.540 -0.092 1.00 95.00 367 VAL A CA 1
ATOM 2944 C C . VAL A 1 367 ? -9.498 -21.128 -1.535 1.00 95.00 367 VAL A C 1
ATOM 2946 O O . VAL A 1 367 ? -8.375 -21.223 -2.027 1.00 95.00 367 VAL A O 1
ATOM 2949 N N . LEU A 1 368 ? -10.523 -20.621 -2.219 1.00 95.38 368 LEU A N 1
ATOM 2950 C CA . LEU A 1 368 ? -10.368 -19.886 -3.470 1.00 95.38 368 LEU A CA 1
ATOM 2951 C C . LEU A 1 368 ? -10.178 -18.402 -3.145 1.00 95.38 368 LEU A C 1
ATOM 2953 O O . LEU A 1 368 ? -11.121 -17.732 -2.725 1.00 95.38 368 LEU A O 1
ATOM 2957 N N . ARG A 1 369 ? -8.976 -17.881 -3.381 1.00 93.81 369 ARG A N 1
ATOM 2958 C CA . ARG A 1 369 ? -8.664 -16.450 -3.335 1.00 93.81 369 ARG A CA 1
ATOM 2959 C C . ARG A 1 369 ? -8.756 -15.875 -4.745 1.00 93.81 369 ARG A C 1
ATOM 2961 O O . ARG A 1 369 ? -8.389 -16.518 -5.732 1.00 93.81 369 ARG A O 1
ATOM 2968 N N . SER A 1 370 ? -9.295 -14.672 -4.880 1.00 94.12 370 SER A N 1
ATOM 2969 C CA . SER A 1 370 ? -9.467 -14.003 -6.172 1.00 94.12 370 SER A CA 1
ATOM 2970 C C . SER A 1 370 ? -9.317 -12.497 -6.029 1.00 94.12 370 SER A C 1
ATOM 2972 O O . SER A 1 370 ? -9.945 -11.886 -5.168 1.00 94.12 370 SER A O 1
ATOM 2974 N N . GLN A 1 371 ? -8.527 -11.885 -6.906 1.00 91.81 371 GLN A N 1
ATOM 2975 C CA . GLN A 1 371 ? -8.324 -10.440 -6.959 1.00 91.81 371 GLN A CA 1
ATOM 2976 C C . GLN A 1 371 ? -8.675 -9.913 -8.348 1.00 91.81 371 GLN A C 1
ATOM 2978 O O . GLN A 1 371 ? -8.241 -10.453 -9.363 1.00 91.81 371 GLN A O 1
ATOM 2983 N N . PHE A 1 372 ? -9.439 -8.826 -8.388 1.00 95.19 372 PHE A N 1
ATOM 2984 C CA . PHE A 1 372 ? -9.672 -8.017 -9.577 1.00 95.19 372 PHE A CA 1
ATOM 2985 C C . PHE A 1 372 ? -9.116 -6.618 -9.330 1.00 95.19 372 PHE A C 1
ATOM 2987 O O . PHE A 1 372 ? -9.407 -6.029 -8.290 1.00 95.19 372 PHE A O 1
ATOM 2994 N N . MET A 1 373 ? -8.353 -6.068 -10.275 1.00 93.19 373 MET A N 1
ATOM 2995 C CA . MET A 1 373 ? -7.885 -4.680 -10.227 1.00 93.19 373 MET A CA 1
ATOM 2996 C C . MET A 1 373 ? -8.210 -3.950 -11.522 1.00 93.19 373 MET A C 1
ATOM 2998 O O . MET A 1 373 ? -8.105 -4.524 -12.606 1.00 93.19 373 MET A O 1
ATOM 3002 N N . ALA A 1 374 ? -8.547 -2.669 -11.415 1.00 95.75 374 ALA A N 1
ATOM 3003 C CA . ALA A 1 374 ? -8.746 -1.790 -12.557 1.00 95.75 374 ALA A CA 1
ATOM 3004 C C . ALA A 1 374 ? -8.184 -0.394 -12.276 1.00 95.75 374 ALA A C 1
ATOM 3006 O O . ALA A 1 374 ? -8.230 0.105 -11.151 1.00 95.75 374 ALA A O 1
ATOM 3007 N N . GLY A 1 375 ? -7.672 0.235 -13.328 1.00 94.06 375 GLY A N 1
ATOM 3008 C CA . GLY A 1 375 ? -7.148 1.591 -13.302 1.00 94.06 375 GLY A CA 1
ATOM 3009 C C . GLY A 1 375 ? -7.539 2.328 -14.573 1.00 94.06 375 GLY A C 1
ATOM 3010 O O . GLY A 1 375 ? -7.556 1.736 -15.653 1.00 94.06 375 GLY A O 1
ATOM 3011 N N . THR A 1 376 ? -7.894 3.599 -14.438 1.00 94.25 376 THR A N 1
ATOM 3012 C CA . THR A 1 376 ? -8.282 4.467 -15.551 1.00 94.25 376 THR A CA 1
ATOM 3013 C C . THR A 1 376 ? -7.911 5.915 -15.267 1.00 94.25 376 THR A C 1
ATOM 3015 O O . THR A 1 376 ? -7.946 6.355 -14.114 1.00 94.25 376 THR A O 1
ATOM 3018 N N . SER A 1 377 ? -7.573 6.670 -16.307 1.00 91.31 377 SER A N 1
ATOM 3019 C CA . SER A 1 377 ? -7.398 8.116 -16.223 1.00 91.31 377 SER A CA 1
ATOM 3020 C C . SER A 1 377 ? -8.024 8.869 -17.390 1.00 91.31 377 SER A C 1
ATOM 3022 O O . SER A 1 377 ? -8.215 8.320 -18.476 1.00 91.31 377 SER A O 1
ATOM 3024 N N . ASP A 1 378 ? -8.288 10.155 -17.150 1.00 82.62 378 ASP A N 1
ATOM 3025 C CA . ASP A 1 378 ? -8.595 11.137 -18.189 1.00 82.62 378 ASP A CA 1
ATOM 3026 C C . ASP A 1 378 ? -7.274 11.653 -18.795 1.00 82.62 378 ASP A C 1
ATOM 3028 O O . ASP A 1 378 ? -6.583 12.471 -18.179 1.00 82.62 378 ASP A O 1
ATOM 3032 N N . GLY A 1 379 ? -6.949 11.213 -20.014 1.00 66.75 379 GLY A N 1
ATOM 3033 C CA . GLY A 1 379 ? -5.764 11.641 -20.769 1.00 66.75 379 GLY A CA 1
ATOM 3034 C C . GLY A 1 379 ? -4.441 10.973 -20.359 1.00 66.75 379 GLY A C 1
ATOM 3035 O O . GLY A 1 379 ? -4.396 10.087 -19.506 1.00 66.75 379 GLY A O 1
ATOM 3036 N N . ASN A 1 380 ? -3.354 11.415 -21.004 1.00 70.12 380 ASN A N 1
ATOM 3037 C CA . ASN A 1 380 ? -2.000 10.873 -20.841 1.00 70.12 380 ASN A CA 1
ATOM 3038 C C . ASN A 1 380 ? -1.411 11.231 -19.465 1.00 70.12 380 ASN A C 1
ATOM 3040 O O . ASN A 1 380 ? -1.131 12.401 -19.186 1.00 70.12 380 ASN A O 1
ATOM 3044 N N . LEU A 1 381 ? -1.197 10.226 -18.618 1.00 79.69 381 LEU A N 1
ATOM 3045 C CA . LEU A 1 381 ? -0.558 10.386 -17.318 1.00 79.69 381 LEU A CA 1
ATOM 3046 C C . LEU A 1 381 ? 0.935 10.701 -17.472 1.00 79.69 381 LEU A C 1
ATOM 3048 O O . LEU A 1 381 ? 1.614 10.214 -18.380 1.00 79.69 381 LEU A O 1
ATOM 3052 N N . GLN A 1 382 ? 1.470 11.453 -16.508 1.00 79.06 382 GLN A N 1
ATOM 3053 C CA . GLN A 1 382 ? 2.914 11.514 -16.273 1.00 79.06 382 GLN A CA 1
ATOM 3054 C C . GLN A 1 382 ? 3.454 10.087 -16.098 1.00 79.06 382 GLN A C 1
ATOM 3056 O O . GLN A 1 382 ? 2.793 9.248 -15.484 1.00 79.06 382 GLN A O 1
ATOM 3061 N N . GLU A 1 383 ? 4.657 9.809 -16.606 1.00 79.06 383 GLU A N 1
ATOM 3062 C CA . GLU A 1 383 ? 5.197 8.443 -16.713 1.00 79.06 383 GLU A CA 1
ATOM 3063 C C . GLU A 1 383 ? 5.165 7.669 -15.384 1.00 79.06 383 GLU A C 1
ATOM 3065 O O . GLU A 1 383 ? 4.823 6.489 -15.367 1.00 79.06 383 GLU A O 1
ATOM 3070 N N . PHE A 1 384 ? 5.411 8.346 -14.257 1.00 80.62 384 PHE A N 1
ATOM 3071 C CA . PHE A 1 384 ? 5.367 7.734 -12.927 1.00 80.62 384 PHE A CA 1
ATOM 3072 C C . PHE A 1 384 ? 3.975 7.374 -12.402 1.00 80.62 384 PHE A C 1
ATOM 3074 O O . PHE A 1 384 ? 3.862 6.505 -11.540 1.00 80.62 384 PHE A O 1
ATOM 3081 N N . ARG A 1 385 ? 2.921 8.015 -12.916 1.00 86.38 385 ARG A N 1
ATOM 3082 C CA . ARG A 1 385 ? 1.526 7.765 -12.525 1.00 86.38 385 ARG A CA 1
ATOM 3083 C C . ARG A 1 385 ? 0.867 6.657 -13.344 1.00 86.38 385 ARG A C 1
ATOM 3085 O O . ARG A 1 385 ? -0.198 6.169 -12.947 1.00 86.38 385 ARG A O 1
ATOM 3092 N N . LYS A 1 386 ? 1.484 6.256 -14.464 1.00 91.00 386 LYS A N 1
ATOM 3093 C CA . LYS A 1 386 ? 0.986 5.185 -15.334 1.00 91.00 386 LYS A CA 1
ATOM 3094 C C . LYS A 1 386 ? 0.867 3.868 -14.574 1.00 91.00 386 LYS A C 1
ATOM 3096 O O . LYS A 1 386 ? 1.724 3.479 -13.780 1.00 91.00 386 LYS A O 1
ATOM 3101 N N . PHE A 1 387 ? -0.215 3.163 -14.857 1.00 93.44 387 PHE A N 1
ATOM 3102 C CA . PHE A 1 387 ? -0.460 1.824 -14.357 1.00 93.44 387 PHE A CA 1
ATOM 3103 C C . PHE A 1 387 ? 0.501 0.844 -15.019 1.00 93.44 387 PHE A C 1
ATOM 3105 O O . PHE A 1 387 ? 0.675 0.888 -16.234 1.00 93.44 387 PHE A O 1
ATOM 3112 N N . GLY A 1 388 ? 1.115 -0.046 -14.239 1.00 93.19 388 GLY A N 1
ATOM 3113 C CA . GLY A 1 388 ? 2.100 -0.992 -14.755 1.00 93.19 388 GLY A CA 1
ATOM 3114 C C . GLY A 1 388 ? 1.785 -2.439 -14.392 1.00 93.19 388 GLY A C 1
ATOM 3115 O O . GLY A 1 388 ? 1.516 -2.742 -13.233 1.00 93.19 388 GLY A O 1
ATOM 3116 N N . MET A 1 389 ? 1.859 -3.339 -15.371 1.00 94.94 389 MET A N 1
ATOM 3117 C CA . MET A 1 389 ? 1.536 -4.763 -15.244 1.00 94.94 389 MET A CA 1
ATOM 3118 C C . MET A 1 389 ? 2.774 -5.638 -15.433 1.00 94.94 389 MET A C 1
ATOM 3120 O O . MET A 1 389 ? 3.643 -5.333 -16.249 1.00 94.94 389 MET A O 1
ATOM 3124 N N . GLY A 1 390 ? 2.835 -6.739 -14.688 1.00 94.56 390 GLY A N 1
ATOM 3125 C CA . GLY A 1 390 ? 3.977 -7.650 -14.633 1.00 94.56 390 GLY A CA 1
ATOM 3126 C C . GLY A 1 390 ? 4.806 -7.488 -13.359 1.00 94.56 390 GLY A C 1
ATOM 3127 O O . GLY A 1 390 ? 4.891 -6.400 -12.770 1.00 94.56 390 GLY A O 1
ATOM 3128 N N . GLY A 1 391 ? 5.404 -8.600 -12.940 1.00 92.31 391 GLY A N 1
ATOM 3129 C CA . GLY A 1 391 ? 6.204 -8.731 -11.729 1.00 92.31 391 GLY A CA 1
ATOM 3130 C C . GLY A 1 391 ? 5.383 -9.082 -10.493 1.00 92.31 391 GLY A C 1
ATOM 3131 O O . GLY A 1 391 ? 4.158 -9.221 -10.536 1.00 92.31 391 GLY A O 1
ATOM 3132 N N . LEU A 1 392 ? 6.096 -9.199 -9.374 1.00 88.06 392 LEU A N 1
ATOM 3133 C CA . LEU A 1 392 ? 5.555 -9.502 -8.052 1.00 88.06 392 LEU A CA 1
ATOM 3134 C C . LEU A 1 392 ? 4.392 -8.555 -7.694 1.00 88.06 392 LEU A C 1
ATOM 3136 O O . LEU A 1 392 ? 4.450 -7.347 -7.946 1.00 88.06 392 LEU A O 1
ATOM 3140 N N . GLY A 1 393 ? 3.307 -9.135 -7.172 1.00 84.31 393 GLY A N 1
ATOM 3141 C CA . GLY A 1 393 ? 2.061 -8.418 -6.874 1.00 84.31 393 GLY A CA 1
ATOM 3142 C C . GLY A 1 393 ? 1.225 -8.027 -8.100 1.00 84.31 393 GLY A C 1
ATOM 3143 O O . GLY A 1 393 ? 0.243 -7.303 -7.963 1.00 84.31 393 GLY A O 1
ATOM 3144 N N . SER A 1 394 ? 1.608 -8.475 -9.302 1.00 92.69 394 SER A N 1
ATOM 3145 C CA . SER A 1 394 ? 0.877 -8.215 -10.542 1.00 92.69 394 SER A CA 1
ATOM 3146 C C . SER A 1 394 ? 0.659 -9.493 -11.361 1.00 92.69 394 SER A C 1
ATOM 3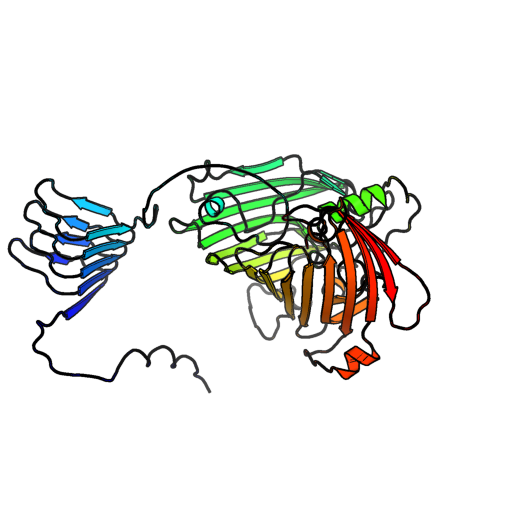148 O O . SER A 1 394 ? -0.294 -10.223 -11.102 1.00 92.69 394 SER A O 1
ATOM 3150 N N . VAL A 1 395 ? 1.533 -9.781 -12.327 1.00 95.06 395 VAL A N 1
ATOM 3151 C CA . VAL A 1 395 ? 1.504 -11.000 -13.145 1.00 95.06 395 VAL A CA 1
ATOM 3152 C C . VAL A 1 395 ? 2.868 -11.661 -13.008 1.00 95.06 395 VAL A C 1
ATOM 3154 O O . VAL A 1 395 ? 3.878 -11.100 -13.450 1.00 95.06 395 VAL A O 1
ATOM 3157 N N . SER A 1 396 ? 2.892 -12.810 -12.333 1.00 94.56 396 SER A N 1
ATOM 3158 C CA . SER A 1 396 ? 4.115 -13.548 -12.002 1.00 94.56 396 SER A CA 1
ATOM 3159 C C . SER A 1 396 ? 4.861 -14.004 -13.259 1.00 94.56 396 SER A C 1
ATOM 3161 O O . SER A 1 396 ? 4.283 -14.144 -14.330 1.00 94.56 396 SER A O 1
ATOM 3163 N N . ALA A 1 397 ? 6.161 -14.262 -13.162 1.00 95.56 397 ALA A N 1
ATOM 3164 C CA . ALA A 1 397 ? 7.018 -14.618 -14.297 1.00 95.56 397 ALA A CA 1
ATOM 3165 C C . ALA A 1 397 ? 7.085 -13.576 -15.434 1.00 95.56 397 ALA A C 1
ATOM 3167 O O . ALA A 1 397 ? 7.535 -13.892 -16.537 1.00 95.56 397 ALA A O 1
ATOM 3168 N N . PHE A 1 398 ? 6.712 -12.320 -15.187 1.00 95.75 398 PHE A N 1
ATOM 3169 C CA . PHE A 1 398 ? 6.992 -11.191 -16.080 1.00 95.75 398 PHE A CA 1
ATOM 3170 C C . PHE A 1 398 ? 7.863 -10.161 -15.354 1.00 95.75 398 PHE A C 1
ATOM 3172 O O . PHE A 1 398 ? 7.734 -10.005 -14.142 1.00 95.75 398 PHE A O 1
ATOM 3179 N N . PRO A 1 399 ? 8.733 -9.414 -16.061 1.00 93.69 399 PRO A N 1
ATOM 3180 C CA . PRO A 1 399 ? 9.461 -8.304 -15.459 1.00 93.69 399 PRO A CA 1
ATOM 3181 C C . PRO A 1 399 ? 8.532 -7.288 -14.781 1.00 93.69 399 PRO A C 1
ATOM 3183 O O . PRO A 1 399 ? 7.392 -7.079 -15.200 1.00 93.69 399 PRO A O 1
ATOM 3186 N N . PHE A 1 400 ? 9.048 -6.615 -13.754 1.00 92.62 400 PHE A N 1
ATOM 3187 C CA . PHE A 1 400 ? 8.340 -5.531 -13.077 1.00 92.62 400 PHE A CA 1
ATOM 3188 C C . PHE A 1 400 ? 7.901 -4.441 -14.070 1.00 92.62 400 PHE A C 1
ATOM 3190 O O . PHE A 1 400 ? 8.744 -3.911 -14.794 1.00 92.62 400 PHE A O 1
ATOM 3197 N N . LYS A 1 401 ? 6.598 -4.118 -14.087 1.00 93.25 401 LYS A N 1
ATOM 3198 C CA . LYS A 1 401 ? 5.973 -3.155 -15.021 1.00 93.25 401 LYS A CA 1
ATOM 3199 C C . LYS A 1 401 ? 6.341 -3.409 -16.496 1.00 93.25 401 LYS A C 1
ATOM 3201 O O . LYS A 1 401 ? 6.603 -2.482 -17.255 1.00 93.25 401 LYS A O 1
ATOM 3206 N N . TYR A 1 402 ? 6.352 -4.681 -16.906 1.00 95.12 402 TYR A N 1
ATOM 3207 C CA . TYR A 1 402 ? 6.573 -5.117 -18.291 1.00 95.12 402 TYR A CA 1
ATOM 3208 C C . TYR A 1 402 ? 5.633 -4.451 -19.316 1.00 95.12 402 TYR A C 1
ATOM 3210 O O . TYR A 1 402 ? 6.040 -4.204 -20.449 1.00 95.12 402 TYR A O 1
ATOM 3218 N N . GLN A 1 403 ? 4.395 -4.141 -18.923 1.00 95.38 403 GLN A N 1
ATOM 3219 C CA . GLN A 1 403 ? 3.501 -3.241 -19.660 1.00 95.38 403 GLN A CA 1
ATOM 3220 C C . GLN A 1 403 ? 3.198 -2.010 -18.810 1.00 95.38 403 GLN A C 1
ATOM 3222 O O . GLN A 1 403 ? 3.082 -2.132 -17.592 1.00 95.38 403 GLN A O 1
ATOM 3227 N N . ILE A 1 404 ? 3.017 -0.853 -19.449 1.00 94.12 404 ILE A N 1
ATOM 3228 C CA . ILE A 1 404 ? 2.610 0.402 -18.805 1.00 94.12 404 ILE A CA 1
ATOM 3229 C C . ILE A 1 404 ? 1.524 1.110 -19.622 1.00 94.12 404 ILE A C 1
ATOM 3231 O O . ILE A 1 404 ? 1.518 1.022 -20.852 1.00 94.12 404 ILE A O 1
ATOM 3235 N N . GLY A 1 405 ? 0.616 1.817 -18.949 1.00 93.25 405 GLY A N 1
ATOM 3236 C CA . GLY A 1 405 ? -0.513 2.480 -19.594 1.00 93.25 405 GLY A CA 1
ATOM 3237 C C . GLY A 1 405 ? -1.281 3.467 -18.715 1.00 93.25 405 GLY A C 1
ATOM 3238 O O . GLY A 1 405 ? -1.131 3.501 -17.496 1.00 93.25 405 GLY A O 1
ATOM 3239 N N . ASP A 1 406 ? -2.132 4.258 -19.361 1.00 93.00 406 ASP A N 1
ATOM 3240 C CA . ASP A 1 406 ? -3.120 5.154 -18.735 1.00 93.00 406 ASP A CA 1
ATOM 3241 C C . ASP A 1 406 ? -4.385 4.396 -18.282 1.00 93.00 406 ASP A C 1
ATOM 3243 O O . ASP A 1 406 ? -5.180 4.871 -17.475 1.00 93.00 406 ASP A O 1
ATOM 3247 N N . GLN A 1 407 ? -4.547 3.167 -18.770 1.00 93.38 407 GLN A N 1
ATOM 3248 C CA . GLN A 1 407 ? -5.624 2.246 -18.434 1.00 93.38 407 GLN A CA 1
ATOM 3249 C C . GLN A 1 407 ? -5.017 0.884 -18.042 1.00 93.38 407 GLN A C 1
ATOM 3251 O O . GLN A 1 407 ? -4.013 0.460 -18.624 1.00 93.38 407 GLN A O 1
ATOM 3256 N N . MET A 1 408 ? -5.621 0.173 -17.085 1.00 94.81 408 MET A N 1
ATOM 3257 C CA . MET A 1 408 ? -5.246 -1.208 -16.746 1.00 94.81 408 MET A CA 1
ATOM 3258 C C . MET A 1 408 ? -6.431 -2.074 -16.311 1.00 94.81 408 MET A C 1
ATOM 3260 O O . MET A 1 408 ? -7.420 -1.587 -15.758 1.00 94.81 408 MET A O 1
ATOM 3264 N N . VAL A 1 409 ? -6.269 -3.387 -16.468 1.00 95.81 409 VAL A N 1
ATOM 3265 C CA . VAL A 1 409 ? -7.089 -4.409 -15.811 1.00 95.81 409 VAL A CA 1
ATOM 3266 C C . VAL A 1 409 ? -6.227 -5.615 -15.432 1.00 95.81 409 VAL A C 1
ATOM 3268 O O . VAL A 1 409 ? -5.356 -6.016 -16.202 1.00 95.81 409 VAL A O 1
ATOM 3271 N N . GLN A 1 410 ? -6.473 -6.202 -14.260 1.00 95.12 410 GLN A N 1
ATOM 3272 C CA . GLN A 1 410 ? -5.795 -7.406 -13.775 1.00 95.12 410 GLN A CA 1
ATOM 3273 C C . GLN A 1 410 ? -6.781 -8.360 -13.093 1.00 95.12 410 GLN A C 1
ATOM 3275 O O . GLN A 1 410 ? -7.726 -7.925 -12.432 1.00 95.12 410 GLN A O 1
ATOM 3280 N N . VAL A 1 411 ? -6.529 -9.659 -13.234 1.00 95.50 411 VAL A N 1
ATOM 3281 C CA . VAL A 1 411 ? -7.199 -10.753 -12.530 1.00 95.50 411 VAL A CA 1
ATOM 3282 C C . VAL A 1 411 ? -6.137 -11.700 -11.978 1.00 95.50 411 VAL A C 1
ATOM 3284 O O . VAL A 1 411 ? -5.248 -12.127 -12.714 1.00 95.50 411 VAL A O 1
ATOM 3287 N N . ASN A 1 412 ? -6.263 -12.077 -10.711 1.00 94.88 412 ASN A N 1
ATOM 3288 C CA . ASN A 1 412 ? -5.497 -13.157 -10.093 1.00 94.88 412 ASN A CA 1
ATOM 3289 C C . ASN A 1 412 ? -6.479 -14.154 -9.483 1.00 94.88 412 ASN A C 1
ATOM 3291 O O . ASN A 1 412 ? -7.466 -13.748 -8.865 1.00 94.88 412 ASN A O 1
ATOM 3295 N N . GLY A 1 413 ? -6.209 -15.444 -9.649 1.00 95.88 413 GLY A N 1
ATOM 3296 C CA . GLY A 1 413 ? -6.956 -16.522 -9.012 1.00 95.88 413 GLY A CA 1
ATOM 3297 C C . GLY A 1 413 ? -5.997 -17.532 -8.404 1.00 95.88 413 GLY A C 1
ATOM 3298 O O . GLY A 1 413 ? -5.057 -17.971 -9.064 1.00 95.88 413 GLY A O 1
ATOM 3299 N N . GLU A 1 414 ? -6.240 -17.906 -7.155 1.00 95.94 414 GLU A N 1
ATOM 3300 C CA . GLU A 1 414 ? -5.400 -18.814 -6.382 1.00 95.94 414 GLU A CA 1
ATOM 3301 C C . GLU A 1 414 ? -6.289 -19.807 -5.629 1.00 95.94 414 GLU A C 1
ATOM 3303 O O . GLU A 1 414 ? -7.230 -19.415 -4.945 1.00 95.94 414 GLU A O 1
ATOM 3308 N N . ILE A 1 415 ? -5.992 -21.098 -5.751 1.00 97.06 415 ILE A N 1
ATOM 3309 C CA . ILE A 1 415 ? -6.580 -22.148 -4.917 1.00 97.06 415 ILE A CA 1
ATOM 3310 C C . ILE A 1 415 ? -5.523 -22.539 -3.892 1.00 97.06 415 ILE A C 1
ATOM 3312 O O . ILE A 1 415 ? -4.459 -23.037 -4.272 1.00 97.06 415 ILE A O 1
ATOM 3316 N N . VAL A 1 416 ? -5.828 -22.311 -2.616 1.00 95.94 416 VAL A N 1
ATOM 3317 C CA . VAL A 1 416 ? -4.993 -22.652 -1.463 1.00 95.94 416 VAL A CA 1
ATOM 3318 C C . VAL A 1 416 ? -5.570 -23.885 -0.777 1.00 95.94 416 VAL A C 1
ATOM 3320 O O . VAL A 1 416 ? -6.743 -23.920 -0.410 1.00 95.94 416 VAL A O 1
ATOM 3323 N N . PHE A 1 417 ? -4.719 -24.885 -0.600 1.00 95.94 417 PHE A N 1
ATOM 3324 C CA . PHE A 1 417 ? -4.916 -26.034 0.270 1.00 95.94 417 PHE A CA 1
ATOM 3325 C C . PHE A 1 417 ? -4.139 -25.725 1.556 1.00 95.94 417 PHE A C 1
ATOM 3327 O O . PHE A 1 417 ? -2.914 -25.856 1.552 1.00 95.94 417 PHE A O 1
ATOM 3334 N N . THR A 1 418 ? -4.812 -25.210 2.589 1.00 94.44 418 THR A N 1
ATOM 3335 C CA . THR A 1 418 ? -4.181 -24.748 3.842 1.00 94.44 418 THR A CA 1
ATOM 3336 C C . THR A 1 418 ? -3.572 -25.910 4.637 1.00 94.44 418 THR A C 1
ATOM 3338 O O . THR A 1 418 ? -3.788 -27.074 4.299 1.00 94.44 418 THR A O 1
ATOM 3341 N N . GLU A 1 419 ? -2.836 -25.602 5.710 1.00 93.62 419 GLU A N 1
ATOM 3342 C CA . GLU A 1 419 ? -2.287 -26.611 6.638 1.00 93.62 419 GLU A CA 1
ATOM 3343 C C . GLU A 1 419 ? -3.384 -27.532 7.214 1.00 93.62 419 GLU A C 1
ATOM 3345 O O . GLU A 1 419 ? -3.192 -28.739 7.349 1.00 93.62 419 GLU A O 1
ATOM 3350 N N . GLU A 1 420 ? -4.590 -26.996 7.436 1.00 92.75 420 GLU A N 1
ATOM 3351 C CA . GLU A 1 420 ? -5.770 -27.773 7.839 1.00 92.75 420 GLU A CA 1
ATOM 3352 C C . GLU A 1 420 ? -6.245 -28.783 6.781 1.00 92.75 420 GLU A C 1
ATOM 3354 O O . GLU A 1 420 ? -6.755 -29.851 7.117 1.00 92.75 420 GLU A O 1
ATOM 3359 N N . PHE A 1 421 ? -6.108 -28.455 5.491 1.00 94.56 421 PHE A N 1
ATOM 3360 C CA . PHE A 1 421 ? -6.476 -29.364 4.402 1.00 94.56 421 PHE A CA 1
ATOM 3361 C C . PHE A 1 421 ? -5.406 -30.429 4.168 1.00 94.56 421 PHE A C 1
ATOM 3363 O O . PHE A 1 421 ? -5.729 -31.562 3.804 1.00 94.56 421 PHE A O 1
ATOM 3370 N N . THR A 1 422 ? -4.131 -30.057 4.297 1.00 94.94 422 THR A N 1
ATOM 3371 C CA . THR A 1 422 ? -3.008 -30.969 4.064 1.00 94.94 422 THR A CA 1
ATOM 3372 C C . THR A 1 422 ? -2.770 -31.924 5.235 1.00 94.94 422 THR A C 1
ATOM 3374 O O . THR A 1 422 ? -2.201 -32.987 4.990 1.00 94.94 422 THR A O 1
ATOM 3377 N N . ASP A 1 423 ? -3.237 -31.588 6.448 1.00 94.75 423 ASP A N 1
ATOM 3378 C CA . ASP A 1 423 ? -2.911 -32.272 7.718 1.00 94.75 423 ASP A CA 1
ATOM 3379 C C . ASP A 1 423 ? -1.385 -32.305 7.962 1.00 94.75 423 ASP A C 1
ATOM 3381 O O . ASP A 1 423 ? -0.811 -33.266 8.476 1.00 94.75 423 ASP A O 1
ATOM 3385 N N . GLU A 1 424 ? -0.706 -31.240 7.522 1.00 96.06 424 GLU A N 1
ATOM 3386 C CA . GLU A 1 424 ? 0.748 -31.085 7.495 1.00 96.06 424 GLU A CA 1
ATOM 3387 C C . GLU A 1 424 ? 1.130 -29.626 7.797 1.00 96.06 424 GLU A C 1
ATOM 3389 O O . GLU A 1 424 ? 0.358 -28.703 7.564 1.00 96.06 424 GLU A O 1
ATOM 3394 N N . TRP A 1 425 ? 2.377 -29.398 8.219 1.00 93.31 425 TRP A N 1
ATOM 3395 C CA . TRP A 1 425 ? 2.953 -28.072 8.532 1.00 93.31 425 TRP A CA 1
ATOM 3396 C C . TRP A 1 425 ? 3.082 -27.104 7.335 1.00 93.31 425 TRP A C 1
ATOM 3398 O O . TRP A 1 425 ? 3.795 -26.106 7.419 1.00 93.31 425 TRP A O 1
ATOM 3408 N N . PHE A 1 426 ? 2.506 -27.438 6.178 1.00 95.19 426 PHE A N 1
ATOM 3409 C CA . PHE A 1 426 ? 2.631 -26.651 4.959 1.00 95.19 426 PHE A CA 1
ATOM 3410 C C . PHE A 1 426 ? 1.319 -26.586 4.183 1.00 95.19 426 PHE A C 1
ATOM 3412 O O . PHE A 1 426 ? 0.606 -27.581 4.032 1.00 95.19 426 PHE A O 1
ATOM 3419 N N . PHE A 1 427 ? 1.057 -25.422 3.596 1.00 95.38 427 PHE A N 1
ATOM 3420 C CA . PHE A 1 427 ? 0.020 -25.253 2.591 1.00 95.38 427 PHE A CA 1
ATOM 3421 C C . PHE A 1 427 ? 0.583 -25.478 1.183 1.00 95.38 427 PHE A C 1
ATOM 3423 O O . PHE A 1 427 ? 1.759 -25.222 0.900 1.00 95.38 427 PHE A O 1
ATOM 3430 N N . LEU A 1 428 ? -0.282 -25.906 0.265 1.00 97.00 428 LEU A N 1
ATOM 3431 C CA . LEU A 1 428 ? -0.008 -25.939 -1.172 1.00 97.00 428 LEU A CA 1
ATOM 3432 C C . LEU A 1 428 ? -0.922 -24.961 -1.895 1.00 97.00 428 LEU A C 1
ATOM 3434 O O . LEU A 1 428 ? -2.062 -24.748 -1.490 1.00 97.00 428 LEU A O 1
ATOM 3438 N N . LYS A 1 429 ? -0.458 -24.405 -3.012 1.00 95.94 429 LYS A N 1
ATOM 3439 C CA . LYS A 1 429 ? -1.297 -23.550 -3.850 1.00 95.94 429 LYS A CA 1
ATOM 3440 C C . LYS A 1 429 ? -1.061 -23.712 -5.338 1.00 95.94 429 LYS A C 1
ATOM 3442 O O . LYS A 1 429 ? 0.052 -23.995 -5.786 1.00 95.94 429 LYS A O 1
ATOM 3447 N N . LEU A 1 430 ? -2.121 -23.456 -6.094 1.00 98.06 430 LEU A N 1
ATOM 3448 C CA . LEU A 1 430 ? -2.122 -23.322 -7.547 1.00 98.06 430 LEU A CA 1
ATOM 3449 C C . LEU A 1 430 ? -2.640 -21.924 -7.877 1.00 98.06 430 LEU A C 1
ATOM 3451 O O . LEU A 1 430 ? -3.705 -21.552 -7.389 1.00 98.06 430 LEU A O 1
ATOM 3455 N N . PHE A 1 431 ? -1.924 -21.159 -8.697 1.00 97.12 431 PHE A N 1
ATOM 3456 C CA . PHE A 1 431 ? -2.331 -19.798 -9.051 1.00 97.12 431 PHE A CA 1
ATOM 3457 C C . PHE A 1 431 ? -2.215 -19.518 -10.547 1.00 97.12 431 PHE A C 1
ATOM 3459 O O . PHE A 1 431 ? -1.394 -20.111 -11.253 1.00 97.12 431 PHE A O 1
ATOM 3466 N N . ALA A 1 432 ? -3.051 -18.600 -11.022 1.00 97.56 432 ALA A N 1
ATOM 3467 C CA . ALA A 1 432 ? -3.014 -18.054 -12.367 1.00 97.56 432 ALA A CA 1
ATOM 3468 C C . ALA A 1 432 ? -3.254 -16.540 -12.324 1.00 97.56 432 ALA A C 1
ATOM 3470 O O . ALA A 1 432 ? -4.217 -16.067 -11.717 1.00 97.56 432 ALA A O 1
ATOM 3471 N N . ASP A 1 433 ? -2.388 -15.803 -13.013 1.00 95.94 433 ASP A N 1
ATOM 3472 C CA . ASP A 1 433 ? -2.421 -14.347 -13.097 1.00 95.94 433 ASP A CA 1
ATOM 3473 C C . ASP A 1 433 ? -2.646 -13.923 -14.549 1.00 95.94 433 ASP A C 1
ATOM 3475 O O . ASP A 1 433 ? -2.127 -14.545 -15.480 1.00 95.94 433 ASP A O 1
ATOM 3479 N N . GLY A 1 434 ? -3.372 -12.829 -14.757 1.00 96.44 434 GLY A N 1
ATOM 3480 C CA . GLY A 1 434 ? -3.546 -12.222 -16.069 1.00 96.44 434 GLY A CA 1
ATOM 3481 C C . GLY A 1 434 ? -3.798 -10.724 -15.971 1.00 96.44 434 GLY A C 1
ATOM 3482 O O . GLY A 1 434 ? -4.529 -10.267 -15.096 1.00 96.44 434 GLY A O 1
ATOM 3483 N N . GLY A 1 435 ? -3.219 -9.940 -16.874 1.00 96.00 435 GLY A N 1
ATOM 3484 C CA . GLY A 1 435 ? -3.389 -8.491 -16.866 1.00 96.00 435 GLY A CA 1
ATOM 3485 C C . GLY A 1 435 ? -3.023 -7.829 -18.184 1.00 96.00 435 GLY A C 1
ATOM 3486 O O . GLY A 1 435 ? -2.339 -8.408 -19.028 1.00 96.00 435 GLY A O 1
ATOM 3487 N N . TYR A 1 436 ? -3.501 -6.604 -18.362 1.00 96.06 436 TYR A N 1
ATOM 3488 C CA . TYR A 1 436 ? -3.212 -5.778 -19.527 1.00 96.06 436 TYR A CA 1
ATOM 3489 C C . TYR A 1 436 ? -3.201 -4.301 -19.131 1.00 96.06 436 TYR A C 1
ATOM 3491 O O . TYR A 1 436 ? -4.119 -3.839 -18.450 1.00 96.06 436 TYR A O 1
ATOM 3499 N N . ALA A 1 437 ? -2.177 -3.567 -19.568 1.00 95.12 437 ALA A N 1
ATOM 3500 C CA . ALA A 1 437 ? -2.104 -2.111 -19.458 1.00 95.12 437 ALA A CA 1
ATOM 3501 C C . ALA A 1 437 ? -1.886 -1.487 -20.839 1.00 95.12 437 ALA A C 1
ATOM 3503 O O . ALA A 1 437 ? -1.105 -1.999 -21.643 1.00 95.12 437 ALA A O 1
ATOM 3504 N N . TRP A 1 438 ? -2.588 -0.387 -21.114 1.00 93.06 438 TRP A N 1
ATOM 3505 C CA . TRP A 1 438 ? -2.569 0.285 -22.412 1.00 93.06 438 TRP A CA 1
ATOM 3506 C C . TRP A 1 438 ? -2.768 1.798 -22.279 1.00 93.06 438 TRP A C 1
ATOM 3508 O O . TRP A 1 438 ? -3.257 2.289 -21.263 1.00 93.06 438 TRP A O 1
ATOM 3518 N N . ASN A 1 439 ? -2.371 2.552 -23.305 1.00 91.38 439 ASN A N 1
ATOM 3519 C CA . ASN A 1 439 ? -2.632 3.990 -23.388 1.00 91.38 439 ASN A CA 1
ATOM 3520 C C . ASN A 1 439 ? -3.896 4.211 -24.235 1.00 91.38 439 ASN A C 1
ATOM 3522 O O . ASN A 1 439 ? -3.959 3.739 -25.371 1.00 91.38 439 ASN A O 1
ATOM 3526 N N . ASP A 1 440 ? -4.884 4.902 -23.675 1.00 85.75 440 ASP A N 1
ATOM 3527 C CA . ASP A 1 440 ? -6.127 5.336 -24.325 1.00 85.75 440 ASP A CA 1
ATOM 3528 C C . ASP A 1 440 ? -6.674 6.526 -23.520 1.00 85.75 440 ASP A C 1
ATOM 3530 O O . ASP A 1 440 ? -6.535 6.554 -22.295 1.00 85.75 440 ASP A O 1
ATOM 3534 N N . ASP A 1 441 ? -7.292 7.495 -24.194 1.00 76.81 441 ASP A N 1
ATOM 3535 C CA . ASP A 1 441 ? -7.890 8.682 -23.570 1.00 76.81 441 ASP A CA 1
ATOM 3536 C C . ASP A 1 441 ? -9.154 8.341 -22.759 1.00 76.81 441 ASP A C 1
ATOM 3538 O O . ASP A 1 441 ? -9.626 9.161 -21.970 1.00 76.81 441 ASP A O 1
ATOM 3542 N N . THR A 1 442 ? -9.725 7.146 -22.963 1.00 75.44 442 THR A N 1
ATOM 3543 C CA . THR A 1 442 ? -10.901 6.643 -22.238 1.00 75.44 442 THR A CA 1
ATOM 3544 C C . THR A 1 442 ? -10.777 5.153 -21.911 1.00 75.44 442 THR A C 1
ATOM 3546 O O . THR A 1 442 ? -10.089 4.404 -22.604 1.00 75.44 442 THR A O 1
ATOM 3549 N N . PHE A 1 443 ? -11.490 4.675 -20.886 1.00 76.00 443 PHE A N 1
ATOM 3550 C CA . PHE A 1 443 ? -11.533 3.245 -20.563 1.00 76.00 443 PHE A CA 1
ATOM 3551 C C . PHE A 1 443 ? -12.336 2.444 -21.606 1.00 76.00 443 PHE A C 1
ATOM 3553 O O . PHE A 1 443 ? -13.545 2.235 -21.468 1.00 76.00 443 PHE A O 1
ATOM 3560 N N . SER A 1 444 ? -11.662 1.969 -22.656 1.00 75.44 444 SER A N 1
ATOM 3561 C CA . SER A 1 444 ? -12.252 1.122 -23.698 1.00 75.44 444 SER A CA 1
ATOM 3562 C C . SER A 1 444 ? -11.996 -0.375 -23.425 1.00 75.44 444 SER A C 1
ATOM 3564 O O . SER A 1 444 ? -11.017 -0.980 -23.860 1.00 75.44 444 SER A O 1
ATOM 3566 N N . PHE A 1 445 ? -12.893 -1.027 -22.675 1.00 74.31 445 PHE A N 1
ATOM 3567 C CA . PHE A 1 445 ? -12.749 -2.463 -22.395 1.00 74.31 445 PHE A CA 1
ATOM 3568 C C . PHE A 1 445 ? -13.031 -3.315 -23.644 1.00 74.31 445 PHE A C 1
ATOM 3570 O O . PHE A 1 445 ? -14.182 -3.624 -23.964 1.00 74.31 445 PHE A O 1
ATOM 3577 N N . ASN A 1 446 ? -11.973 -3.748 -24.330 1.00 80.44 446 ASN A N 1
ATOM 3578 C CA . ASN A 1 446 ? -12.055 -4.726 -25.410 1.00 80.44 446 ASN A CA 1
ATOM 3579 C C . ASN A 1 446 ? -11.473 -6.076 -24.965 1.00 80.44 446 ASN A C 1
ATOM 3581 O O . ASN A 1 446 ? -10.257 -6.246 -24.871 1.00 80.44 446 ASN A O 1
ATOM 3585 N N . LYS A 1 447 ? -12.352 -7.066 -24.760 1.00 82.69 447 LYS A N 1
ATOM 3586 C CA . LYS A 1 447 ? -11.969 -8.439 -24.390 1.00 82.69 447 LYS A CA 1
ATOM 3587 C C . LYS A 1 447 ? -10.951 -9.055 -25.359 1.00 82.69 447 LYS A C 1
ATOM 3589 O O . LYS A 1 447 ? -10.086 -9.800 -24.913 1.00 82.69 447 LYS A O 1
ATOM 3594 N N . GLN A 1 448 ? -11.049 -8.763 -26.657 1.00 86.62 448 GLN A N 1
ATOM 3595 C CA . GLN A 1 448 ? -10.146 -9.334 -27.655 1.00 86.62 448 GLN A CA 1
ATOM 3596 C C . GLN A 1 448 ? -8.719 -8.792 -27.489 1.00 86.62 448 GLN A C 1
ATOM 3598 O O . GLN A 1 448 ? -7.776 -9.571 -27.495 1.00 86.62 448 GLN A O 1
ATOM 3603 N N . ASN A 1 449 ? -8.564 -7.493 -27.203 1.00 85.94 449 ASN A N 1
ATOM 3604 C CA . ASN A 1 449 ? -7.250 -6.895 -26.938 1.00 85.94 449 ASN A CA 1
ATOM 3605 C C . ASN A 1 449 ? -6.559 -7.531 -25.719 1.00 85.94 449 ASN A C 1
ATOM 3607 O O . ASN A 1 449 ? -5.349 -7.716 -25.736 1.00 85.94 449 ASN A O 1
ATOM 3611 N N . ILE A 1 450 ? -7.315 -7.903 -24.680 1.00 83.12 450 ILE A N 1
ATOM 3612 C CA . ILE A 1 450 ? -6.764 -8.582 -23.494 1.00 83.12 450 ILE A CA 1
ATOM 3613 C C . ILE A 1 450 ? -6.294 -10.003 -23.840 1.00 83.12 450 ILE A C 1
ATOM 3615 O O . ILE A 1 450 ? -5.287 -10.454 -23.307 1.00 83.12 450 ILE A O 1
ATOM 3619 N N . LEU A 1 451 ? -6.987 -10.705 -24.741 1.00 86.25 451 LEU A N 1
ATOM 3620 C CA . LEU A 1 451 ? -6.576 -12.039 -25.194 1.00 86.25 451 LEU A CA 1
ATOM 3621 C C . LEU A 1 451 ? -5.364 -11.997 -26.140 1.00 86.25 451 LEU A C 1
ATOM 3623 O O . LEU A 1 451 ? -4.537 -12.902 -26.088 1.00 86.25 451 LEU A O 1
ATOM 3627 N N . ASP A 1 452 ? -5.260 -10.962 -26.978 1.00 90.06 452 ASP A N 1
ATOM 3628 C CA . ASP A 1 452 ? -4.212 -10.844 -28.002 1.00 90.06 452 ASP A CA 1
ATOM 3629 C C . ASP A 1 452 ? -2.932 -10.150 -27.495 1.00 90.06 452 ASP A C 1
ATOM 3631 O O . ASP A 1 452 ? -1.840 -10.440 -27.983 1.00 90.06 452 ASP A O 1
ATOM 3635 N N . TYR A 1 453 ? -3.055 -9.228 -26.531 1.00 92.75 453 TYR A N 1
ATOM 3636 C CA . TYR A 1 453 ? -1.953 -8.390 -26.031 1.00 92.75 453 TYR A CA 1
ATOM 3637 C C . TYR A 1 453 ? -1.762 -8.438 -24.510 1.00 92.75 453 TYR A C 1
ATOM 3639 O O . TYR A 1 453 ? -0.787 -7.874 -24.007 1.00 92.75 453 TYR A O 1
ATOM 3647 N N . GLY A 1 454 ? -2.673 -9.062 -23.761 1.00 94.69 454 GLY A N 1
ATOM 3648 C CA . GLY A 1 454 ? -2.513 -9.253 -22.322 1.00 94.69 454 GLY A CA 1
ATOM 3649 C C . GLY A 1 454 ? -1.386 -10.230 -21.994 1.00 94.69 454 GLY A C 1
ATOM 3650 O O . GLY A 1 454 ? -1.024 -11.100 -22.785 1.00 94.69 454 GLY A O 1
ATOM 3651 N N . ILE A 1 455 ? -0.835 -10.088 -20.795 1.00 97.06 455 ILE A N 1
ATOM 3652 C CA . ILE A 1 455 ? 0.150 -11.010 -20.235 1.00 97.06 455 ILE A CA 1
ATOM 3653 C C . ILE A 1 455 ? -0.525 -11.943 -19.235 1.00 97.06 455 ILE A C 1
ATOM 3655 O O . ILE A 1 455 ? -1.439 -11.536 -18.521 1.00 97.06 455 ILE A O 1
ATOM 3659 N N . SER A 1 456 ? -0.094 -13.203 -19.189 1.00 97.31 456 SER A N 1
ATOM 3660 C CA . SER A 1 456 ? -0.621 -14.181 -18.235 1.00 97.31 456 SER A CA 1
ATOM 3661 C C . SER A 1 456 ? 0.397 -15.256 -17.875 1.00 97.31 456 SER A C 1
ATOM 3663 O O . SER A 1 456 ? 1.276 -15.607 -18.668 1.00 97.31 456 SER A O 1
ATOM 3665 N N . SER A 1 457 ? 0.263 -15.781 -16.664 1.00 97.69 457 SER A N 1
ATOM 3666 C CA . SER A 1 457 ? 1.138 -16.789 -16.072 1.00 97.69 457 SER A CA 1
ATOM 3667 C C . SER A 1 457 ? 0.337 -17.776 -15.236 1.00 97.69 457 SER A C 1
ATOM 3669 O O . SER A 1 457 ? -0.756 -17.469 -14.764 1.00 97.69 457 SER A O 1
ATOM 3671 N N . ALA A 1 458 ? 0.907 -18.953 -15.005 1.00 97.88 458 ALA A N 1
ATOM 3672 C CA . ALA A 1 458 ? 0.415 -19.887 -14.002 1.00 97.88 458 ALA A CA 1
ATOM 3673 C C . ALA A 1 458 ? 1.582 -20.447 -13.191 1.00 97.88 458 ALA A C 1
ATOM 3675 O O . ALA A 1 458 ? 2.716 -20.512 -13.677 1.00 97.88 458 ALA A O 1
ATOM 3676 N N . GLY A 1 459 ? 1.307 -20.858 -11.960 1.00 97.50 459 GLY A N 1
ATOM 3677 C CA . GLY A 1 459 ? 2.329 -21.355 -11.059 1.00 97.50 459 GLY A CA 1
ATOM 3678 C C . GLY A 1 459 ? 1.795 -22.214 -9.927 1.00 97.50 459 GLY A C 1
ATOM 3679 O O . GLY A 1 459 ? 0.590 -22.396 -9.741 1.00 97.50 459 GLY A O 1
ATOM 3680 N N . VAL A 1 460 ? 2.747 -22.756 -9.179 1.00 98.06 460 VAL A N 1
ATOM 3681 C CA . VAL A 1 460 ? 2.524 -23.552 -7.974 1.00 98.06 460 VAL A CA 1
ATOM 3682 C C . VAL A 1 460 ? 3.323 -22.951 -6.827 1.00 98.06 460 VAL A C 1
ATOM 3684 O O . VAL A 1 460 ? 4.375 -22.346 -7.050 1.00 98.06 460 VAL A O 1
ATOM 3687 N N . GLY A 1 461 ? 2.845 -23.117 -5.602 1.00 96.81 461 GLY A N 1
ATOM 3688 C CA . GLY A 1 461 ? 3.560 -22.673 -4.413 1.00 96.81 461 GLY A CA 1
ATOM 3689 C C . GLY A 1 461 ? 3.411 -23.641 -3.251 1.00 96.81 461 GLY A C 1
ATOM 3690 O O . GLY A 1 461 ? 2.440 -24.394 -3.173 1.00 96.81 461 GLY A O 1
ATOM 3691 N N . ILE A 1 462 ? 4.391 -23.592 -2.358 1.00 97.31 462 ILE A N 1
ATOM 3692 C CA . ILE A 1 462 ? 4.390 -24.251 -1.052 1.00 97.31 462 ILE A CA 1
ATOM 3693 C C . ILE A 1 462 ? 4.789 -23.216 -0.004 1.00 97.31 462 ILE A C 1
ATOM 3695 O O . ILE A 1 462 ? 5.640 -22.363 -0.266 1.00 97.31 462 ILE A O 1
ATOM 3699 N N . GLY A 1 463 ? 4.170 -23.256 1.165 1.00 95.31 463 GLY A N 1
ATOM 3700 C CA . GLY A 1 463 ? 4.413 -22.283 2.222 1.00 95.31 463 GLY A CA 1
ATOM 3701 C C . GLY A 1 463 ? 3.922 -22.777 3.568 1.00 95.31 463 GLY A C 1
ATOM 3702 O O . GLY A 1 463 ? 3.499 -23.922 3.680 1.00 95.31 463 GLY A O 1
ATOM 3703 N N . SER A 1 464 ? 3.965 -21.907 4.569 1.00 93.12 464 SER A N 1
ATOM 3704 C CA . SER A 1 464 ? 3.356 -22.148 5.877 1.00 93.12 464 SER A CA 1
ATOM 3705 C C . SER A 1 464 ? 2.682 -20.866 6.375 1.00 93.12 464 SER A C 1
ATOM 3707 O O . SER A 1 464 ? 3.054 -19.761 5.960 1.00 93.12 464 SER A O 1
ATOM 3709 N N . GLY A 1 465 ? 1.649 -21.031 7.193 1.00 85.19 465 GLY A N 1
ATOM 3710 C CA . GLY A 1 465 ? 0.736 -20.004 7.680 1.00 85.19 465 GLY A CA 1
ATOM 3711 C C . GLY A 1 465 ? 0.182 -20.357 9.058 1.00 85.19 465 GLY A C 1
ATOM 3712 O O . GLY A 1 465 ? 0.844 -21.035 9.839 1.00 85.19 465 GLY A O 1
ATOM 3713 N N . ASP A 1 466 ? -1.012 -19.867 9.353 1.00 77.62 466 ASP A N 1
ATOM 3714 C CA . ASP A 1 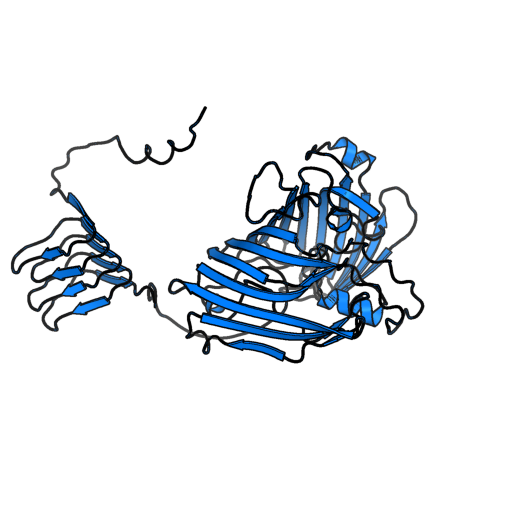466 ? -1.812 -20.202 10.530 1.00 77.62 466 ASP A CA 1
ATOM 3715 C C . ASP A 1 466 ? -3.315 -20.096 10.182 1.00 77.62 466 ASP A C 1
ATOM 3717 O O . ASP A 1 466 ? -3.683 -20.096 9.004 1.00 77.62 466 ASP A O 1
ATOM 3721 N N . GLU A 1 467 ? -4.196 -20.081 11.188 1.00 74.81 467 GLU A N 1
ATOM 3722 C CA . GLU A 1 467 ? -5.656 -19.999 11.001 1.00 74.81 467 GLU A CA 1
ATOM 3723 C C . GLU A 1 467 ? -6.128 -18.647 10.430 1.00 74.81 467 GLU A C 1
ATOM 3725 O O . GLU A 1 467 ? -7.256 -18.556 9.943 1.00 74.81 467 GLU A O 1
ATOM 3730 N N . GLU A 1 468 ? -5.293 -17.601 10.459 1.00 73.19 468 GLU A N 1
ATOM 3731 C CA . GLU A 1 468 ? -5.649 -16.267 9.967 1.00 73.19 468 GLU A CA 1
ATOM 3732 C C . GLU A 1 468 ? -4.829 -15.862 8.731 1.00 73.19 468 GLU A C 1
ATOM 3734 O O . GLU A 1 468 ? -5.408 -15.299 7.797 1.00 73.19 468 GLU A O 1
ATOM 3739 N N . ASP A 1 469 ? -3.536 -16.198 8.677 1.00 76.38 469 ASP A N 1
ATOM 3740 C CA . ASP A 1 469 ? -2.546 -15.625 7.757 1.00 76.38 469 ASP A CA 1
ATOM 3741 C C . ASP A 1 469 ? -1.678 -16.659 6.993 1.00 76.38 469 ASP A C 1
ATOM 3743 O O . ASP A 1 469 ? -1.504 -17.817 7.370 1.00 76.38 469 ASP A O 1
ATOM 3747 N N . LEU A 1 470 ? -1.067 -16.221 5.882 1.00 80.69 470 LEU A N 1
ATOM 3748 C CA . LEU A 1 470 ? -0.133 -16.995 5.051 1.00 80.69 470 LEU A CA 1
ATOM 3749 C C . LEU A 1 470 ? 1.304 -16.474 5.242 1.00 80.69 470 LEU A C 1
ATOM 3751 O O . LEU A 1 470 ? 1.852 -15.737 4.418 1.00 80.69 470 LEU A O 1
ATOM 3755 N N . ASN A 1 471 ? 1.932 -16.878 6.344 1.00 84.94 471 ASN A N 1
ATOM 3756 C CA . ASN A 1 471 ? 3.204 -16.341 6.838 1.00 84.94 471 ASN A CA 1
ATOM 3757 C C . ASN A 1 471 ? 4.356 -16.301 5.810 1.00 84.94 471 ASN A C 1
ATOM 3759 O O . ASN A 1 471 ? 5.056 -15.288 5.719 1.00 84.94 471 ASN A O 1
ATOM 3763 N N . TRP A 1 472 ? 4.569 -17.342 5.000 1.00 89.44 472 TRP A N 1
ATOM 3764 C CA . TRP A 1 472 ? 5.534 -17.300 3.886 1.00 89.44 472 TRP A CA 1
ATOM 3765 C C . TRP A 1 472 ? 5.193 -18.287 2.765 1.00 89.44 472 TRP A C 1
ATOM 3767 O O . TRP A 1 472 ? 4.487 -19.268 2.975 1.00 89.44 472 TRP A O 1
ATOM 3777 N N . SER A 1 473 ? 5.723 -18.061 1.554 1.00 92.56 473 SER A N 1
ATOM 3778 C CA . SER A 1 473 ? 5.662 -19.055 0.464 1.00 92.56 473 SER A CA 1
ATOM 3779 C C . SER A 1 473 ? 6.865 -19.021 -0.474 1.00 92.56 473 SER A C 1
ATOM 3781 O O . SER A 1 473 ? 7.438 -17.966 -0.734 1.00 92.56 473 SER A O 1
ATOM 3783 N N . VAL A 1 474 ? 7.208 -20.179 -1.038 1.00 95.88 474 VAL A N 1
ATOM 3784 C CA . VAL A 1 474 ? 8.082 -20.325 -2.207 1.00 95.88 474 VAL A CA 1
ATOM 3785 C C . VAL A 1 474 ? 7.219 -20.710 -3.402 1.00 95.88 474 VAL A C 1
ATOM 3787 O O . VAL A 1 474 ? 6.482 -21.694 -3.364 1.00 95.88 474 VAL A O 1
ATOM 3790 N N . ASN A 1 475 ? 7.324 -19.930 -4.472 1.00 96.19 475 ASN A N 1
ATOM 3791 C CA . ASN A 1 475 ? 6.466 -19.995 -5.649 1.00 96.19 475 ASN A CA 1
ATOM 3792 C C . ASN A 1 475 ? 7.308 -20.253 -6.895 1.00 96.19 475 ASN A C 1
ATOM 3794 O O . ASN A 1 475 ? 8.392 -19.686 -7.019 1.00 96.19 475 ASN A O 1
ATOM 3798 N N . ILE A 1 476 ? 6.794 -21.060 -7.822 1.00 97.75 476 ILE A N 1
ATOM 3799 C CA . ILE A 1 476 ? 7.378 -21.292 -9.146 1.00 97.75 476 ILE A CA 1
ATOM 3800 C C . ILE A 1 476 ? 6.303 -20.992 -10.191 1.00 97.75 476 ILE A C 1
ATOM 3802 O O . ILE A 1 476 ? 5.259 -21.645 -10.206 1.00 97.75 476 ILE A O 1
ATOM 3806 N N . ALA A 1 477 ? 6.558 -20.018 -11.064 1.00 97.56 477 ALA A N 1
ATOM 3807 C CA . ALA A 1 477 ? 5.630 -19.558 -12.097 1.00 97.56 477 ALA A CA 1
ATOM 3808 C C . ALA A 1 477 ? 6.234 -19.658 -13.505 1.00 97.56 477 ALA A C 1
ATOM 3810 O O . ALA A 1 477 ? 7.449 -19.553 -13.687 1.00 97.56 477 ALA A O 1
ATOM 3811 N N . LYS A 1 478 ? 5.369 -19.818 -14.512 1.00 97.56 478 LYS A N 1
ATOM 3812 C CA . LYS A 1 478 ? 5.722 -19.822 -15.937 1.00 97.56 478 LYS A CA 1
ATOM 3813 C C . LYS A 1 478 ? 4.775 -18.910 -16.741 1.00 97.56 478 LYS A C 1
ATOM 3815 O O . LYS A 1 478 ? 3.569 -18.937 -16.479 1.00 97.56 478 LYS A O 1
ATOM 3820 N N . PRO A 1 479 ? 5.265 -18.151 -17.743 1.00 97.25 479 PRO A N 1
ATOM 3821 C CA . PRO A 1 479 ? 4.407 -17.440 -18.691 1.00 97.25 479 PRO A CA 1
ATOM 3822 C C . PRO A 1 479 ? 3.560 -18.400 -19.536 1.00 97.25 479 PRO A C 1
ATOM 3824 O O . PRO A 1 479 ? 4.040 -19.445 -19.980 1.00 97.25 479 PRO A O 1
ATOM 3827 N N . LEU A 1 480 ? 2.313 -18.027 -19.821 1.00 95.56 480 LEU A N 1
ATOM 3828 C CA . LEU A 1 480 ? 1.411 -18.802 -20.684 1.00 95.56 480 LEU A CA 1
ATOM 3829 C C . LEU A 1 480 ? 1.530 -18.434 -22.176 1.00 95.56 480 LEU A C 1
ATOM 3831 O O . LEU A 1 480 ? 0.901 -19.071 -23.016 1.00 95.56 480 LEU A O 1
ATOM 3835 N N . ASP A 1 481 ? 2.377 -17.461 -22.524 1.00 90.69 481 ASP A N 1
ATOM 3836 C CA . ASP A 1 481 ? 2.611 -16.984 -23.898 1.00 90.69 481 ASP A CA 1
ATOM 3837 C C . ASP A 1 481 ? 3.640 -17.814 -24.697 1.00 90.69 481 ASP A C 1
ATOM 3839 O O . ASP A 1 481 ? 4.081 -17.420 -25.776 1.00 90.69 481 ASP A O 1
ATOM 3843 N N . GLY A 1 482 ? 4.032 -18.979 -24.171 1.00 87.12 482 GLY A N 1
ATOM 3844 C CA . GLY A 1 482 ? 4.960 -19.909 -24.817 1.00 87.12 482 GLY A CA 1
ATOM 3845 C C . GLY A 1 482 ? 6.442 -19.670 -24.514 1.00 87.12 482 GLY A C 1
ATOM 3846 O O . GLY A 1 482 ? 7.274 -20.455 -24.973 1.00 87.12 482 GLY A O 1
ATOM 3847 N N . ARG A 1 483 ? 6.802 -18.649 -23.723 1.00 90.56 483 ARG A N 1
ATOM 3848 C CA . ARG A 1 483 ? 8.183 -18.474 -23.239 1.00 90.56 483 ARG A CA 1
ATOM 3849 C C . ARG A 1 483 ? 8.590 -19.609 -22.295 1.00 90.56 483 ARG A C 1
ATOM 3851 O O . ARG A 1 483 ? 7.810 -20.047 -21.453 1.00 90.56 483 ARG A O 1
ATOM 3858 N N . ASP A 1 484 ? 9.829 -20.085 -22.430 1.00 91.00 484 ASP A N 1
ATOM 3859 C CA . ASP A 1 484 ? 10.340 -21.254 -21.700 1.00 91.00 484 ASP A CA 1
ATOM 3860 C C . ASP A 1 484 ? 11.383 -20.874 -20.640 1.00 91.00 484 ASP A C 1
ATOM 3862 O O . ASP A 1 484 ? 12.560 -21.218 -20.723 1.00 91.00 484 ASP A O 1
ATOM 3866 N N . TYR A 1 485 ? 10.934 -20.124 -19.635 1.00 94.50 485 TYR A N 1
ATOM 3867 C CA . TYR A 1 485 ? 11.657 -19.921 -18.382 1.00 94.50 485 TYR A CA 1
ATOM 3868 C C . TYR A 1 485 ? 10.708 -20.088 -17.195 1.00 94.50 485 TYR A C 1
ATOM 3870 O O . TYR A 1 485 ? 9.488 -20.017 -17.345 1.00 94.50 485 TYR A O 1
ATOM 3878 N N . LEU A 1 486 ? 11.289 -20.304 -16.018 1.00 95.31 486 LEU A N 1
ATOM 3879 C CA . LEU A 1 486 ? 10.582 -20.322 -14.743 1.00 95.31 486 LEU A CA 1
ATOM 3880 C C . LEU A 1 486 ? 11.047 -19.132 -13.906 1.00 95.31 486 LEU A C 1
ATOM 3882 O O . LEU A 1 486 ? 12.241 -18.834 -13.866 1.00 95.31 486 LEU A O 1
ATOM 3886 N N . GLU A 1 487 ? 10.111 -18.475 -13.235 1.00 95.56 487 GLU A N 1
ATOM 3887 C CA . GLU A 1 487 ? 10.404 -17.535 -12.157 1.00 95.56 487 GLU A CA 1
ATOM 3888 C C . GLU A 1 487 ? 10.207 -18.245 -10.820 1.00 95.56 487 GLU A C 1
ATOM 3890 O O . GLU A 1 487 ? 9.183 -18.897 -10.616 1.00 95.56 487 GLU A O 1
ATOM 3895 N N . THR A 1 488 ? 11.173 -18.093 -9.914 1.00 95.38 488 THR A N 1
ATOM 3896 C CA . THR A 1 488 ? 11.051 -18.535 -8.523 1.00 95.38 488 THR A CA 1
ATOM 3897 C C . THR A 1 488 ? 10.993 -17.315 -7.616 1.00 95.38 488 THR A C 1
ATOM 3899 O O . THR A 1 488 ? 11.873 -16.457 -7.685 1.00 95.38 488 THR A O 1
ATOM 3902 N N . THR A 1 489 ? 9.998 -17.268 -6.732 1.00 93.00 489 THR A N 1
ATOM 3903 C CA . THR A 1 489 ? 9.754 -16.137 -5.826 1.00 93.00 489 THR A CA 1
ATOM 3904 C C . THR A 1 489 ? 9.601 -16.638 -4.398 1.00 93.00 489 THR A C 1
ATOM 3906 O O . THR A 1 489 ? 8.871 -17.597 -4.162 1.00 93.00 489 THR A O 1
ATOM 3909 N N . ILE A 1 490 ? 10.240 -15.966 -3.441 1.00 91.50 490 ILE A N 1
ATOM 3910 C CA . ILE A 1 490 ? 9.993 -16.151 -2.005 1.00 91.50 490 ILE A CA 1
ATOM 3911 C C . ILE A 1 490 ? 9.143 -14.966 -1.538 1.00 91.50 490 ILE A C 1
ATOM 3913 O O . ILE A 1 490 ? 9.466 -13.828 -1.875 1.00 91.50 490 ILE A O 1
ATOM 3917 N N . ARG A 1 491 ? 8.055 -15.234 -0.811 1.00 87.44 491 ARG A N 1
ATOM 3918 C CA . ARG A 1 491 ? 7.176 -14.229 -0.197 1.00 87.44 491 ARG A CA 1
ATOM 3919 C C . ARG A 1 491 ? 7.224 -14.334 1.325 1.00 87.44 491 ARG A C 1
ATOM 3921 O O . ARG A 1 491 ? 7.259 -15.453 1.839 1.00 87.44 491 ARG A O 1
ATOM 3928 N N . LEU A 1 492 ? 7.175 -13.198 2.013 1.00 82.56 492 LEU A N 1
ATOM 3929 C CA . LEU A 1 492 ? 7.118 -13.062 3.473 1.00 82.56 492 LEU A CA 1
ATOM 3930 C C . LEU A 1 492 ? 5.918 -12.172 3.830 1.00 82.56 492 LEU A C 1
ATOM 3932 O O . LEU A 1 492 ? 5.825 -11.061 3.316 1.00 82.56 492 LEU A O 1
ATOM 3936 N N . GLY A 1 493 ? 5.004 -12.651 4.677 1.00 69.00 493 GLY A N 1
ATOM 3937 C CA . GLY A 1 493 ? 3.722 -11.985 4.937 1.00 69.00 493 GLY A CA 1
ATOM 3938 C C . GLY A 1 493 ? 2.812 -12.004 3.706 1.00 69.00 493 GLY A C 1
ATOM 3939 O O . GLY A 1 493 ? 2.430 -10.957 3.185 1.00 69.00 493 GLY A O 1
ATOM 3940 N N . TYR A 1 494 ? 2.476 -13.194 3.198 1.00 68.88 494 TYR A N 1
ATOM 3941 C CA . TYR A 1 494 ? 1.711 -13.384 1.957 1.00 68.88 494 TYR A CA 1
ATOM 3942 C C . TYR A 1 494 ? 0.187 -13.161 2.142 1.00 68.88 494 TYR A C 1
ATOM 3944 O O . TYR A 1 494 ? -0.661 -13.809 1.525 1.00 68.88 494 TYR A O 1
ATOM 3952 N N . ASN A 1 495 ? -0.166 -12.174 2.962 1.00 61.06 495 ASN A N 1
ATOM 3953 C CA . ASN A 1 495 ? -1.516 -11.947 3.486 1.00 61.06 495 ASN A CA 1
ATOM 3954 C C . ASN A 1 495 ? -2.327 -10.959 2.625 1.00 61.06 495 ASN A C 1
ATOM 3956 O O . ASN A 1 495 ? -3.461 -10.627 2.951 1.00 61.06 495 ASN A O 1
ATOM 3960 N N . PHE A 1 496 ? -1.745 -10.479 1.519 1.00 51.50 496 PHE A N 1
ATOM 3961 C CA . PHE A 1 496 ? -2.302 -9.402 0.695 1.00 51.50 496 PHE A CA 1
ATOM 3962 C C . PHE A 1 496 ? -3.688 -9.726 0.125 1.00 51.50 496 PHE A C 1
ATOM 3964 O O . PHE A 1 496 ? -3.757 -10.465 -0.881 1.00 51.50 496 PHE A O 1
#